Protein AF-A0A0A6PGA5-F1 (afdb_monomer)

InterPro domains:
  IPR005532 Sulfatase-modifying factor enzyme-like domain [PF03781] (145-376)
  IPR016187 C-type lectin fold [SSF56436] (145-402)
  IPR042095 Sulfatase-modifying factor enzyme superfamily [G3DSA:3.90.1580.10] (141-403)
  IPR051043 Sulfatase Modifying Factor and Kinase [PTHR23150] (145-402)

Sequence (657 aa):
MVALGILLFGSCLKKILFLKEIGFLDGYDTLKLMKIKYLSLIIYIGLLVFYANTAAAFCKTEKCTYNPQPSNDDFSLPMPGGLQMVFKKVIVPGPEFWGNADRIVKVGDAQGVLANDPMSAMFEGAQTLPISGSFYDWNKRQWYYYLGKYEVSVAQFIMVMGNGSQAKGLEKFYELSGDSKFNGKLKKAFSKNDKRRQRQLLAMPLTAVTWFDYQDFIRQYNHWCYSTPNCMAKIPKLPKRLNANASGAKKYEELPGFFRLPTELEWEYAARGGLAALKKKDSDGRPVFEHSLPFERNQFKKFAWAKPKSKGKAPTVIGRFDPTRGGFFDLFGNVQELMAQMFRTELIQGKVGALSVRGGSFRQNDNKFRVSMRTELDIYKKSVRTGEMIETRSHTTGIRLAIGSLVIRTKQFKEDIEKQYAAYKEGTYKQTPVGRSNDDALMNAGTTLQSAMNNLKKDNRRLKNKSQQMQNLLAARKLNIQAAKTVINELEETINRLDHQMKSALQQAHKKIEEGTFDVCEKLVSNAALISKTAGWNYARASLKKDLIKKIERMDIPGKARNLHMARQNYQELMDGFQRHFSNYVETVEKLGRYSYRFIKPAIKKKRKSHANDIAMLEFLKLLEKHVTSAMNGVVDANGWKNDVQRLSLEKGIFIN

pLDDT: mean 82.58, std 17.32, range [33.59, 98.88]

Organism: NCBI:txid1003181

Mean predicted aligned error: 18.51 Å

Foldseek 3Di:
DVVVVVVVVVVVVVVVVVCVVVVVCVPDDVVVVVVVVVVVVCVVVVVVVVVVVVVVDQFDDLCLLAPSDDDPQWQWFAAAQGHIFTWFKFWADALFQDQDPLQFDWFFLLVCPCVVPVVQCLQRPIDTDGDFAQAADPVVSTGIWIWTQKFNFQLRQLRLCQRNDNVSSLVVCVVFAPCPVLNVQCVVCVVVVVVRSNRFSSQAHDFRGAPVSVVVSQVSRQVSLVVDPRSQVRADFHDPASDPPDPDDPDDDRDGWGKDFAALVRLLCVQLVHPVQQPDADPVRHRSSSDQGNDDLVCLVQQEQAPPNLVLDAAGGMPPHAARNSSHGHLAARAWAWGPAFRASYSVDHDGHGTKTFRWYRYDHSVPGGSSDIDHDDQWDQDPVPRDIDGDGGRRYTHMIMIHDDCDDDPNRVVNNVVSVVVSLVPSLCVDPVVVVVVVVVVVVVVVVVVVVVVVVVVVVVVVVVVVVVVVVCVVVVVVVVVVVVVVVVVVVVVVVVVVVVVVVVVVVVVVVLVVLLVVLLVLLVLLLVLLLLLLVLLLVLVVLVVVLVVLVPDDDPCSVVVNVVSVVSSVVSNVSNVVSLVVNLVSLLVLLPDDVVSNVVSLVVQCVVCVPQQLSVVSSVLSVVSSVCSVVVHRDSVVSSVVSNVSSNDPPNDDD

Nearest PDB structures (foldseek):
  3ja6-assembly1_I  TM=2.610E-01  e=2.019E+00  Escherichia coli
  3ja6-assembly1_H  TM=3.486E-01  e=9.817E+00  Escherichia coli
  3zx6-assembly1_B  TM=2.088E-01  e=4.006E+00  Archaeoglobus fulgidus DSM 4304
  3zx6-assembly1_A  TM=1.950E-01  e=9.817E+00  Archaeoglobus fulgidus DSM 4304

Radius of gyration: 46.08 Å; Cα contacts (8 Å, |Δi|>4): 922; chains: 1; bounding box: 125×84×136 Å

Secondary structure (DSSP, 8-state):
-HHHHHHHHHHHHHHHHHHHHTTTTTTS-HHHHHHHHHHHHHHHHHHHHHHHHHHT-S--SGGGGT-SS--TT-EEEE-GGG-EEEEEEEEES-S-SS--GGGEEEESSTT-TTTT-HHHHHHH--EEEE---SEEETTTTEEEEEEESSPPBHHHHHHHHTTT-HHHHHHHHHHH---HHHHHHHHHHHHTT-HHHHHHHHTSBP-SS-HHHHHHHHHHHHHHHHH-HHHHHHS-B--S-S-TT-S---S----B-EEEPPPHHHHHHHHTTHHHHHH-B-TTS-BGGGSSSSS-GGGHHHH-B-BTTTTTT----TT-SPPPTTS--S-SBSSEEEEEEEEESSSSSS-EEEEEEES--TTSBGGG--TT-EEEE-SEEE-TTT--EEE---TTEE---EEE--S--SHHHHHHHHHHHHHHHHTHHHHSHHHHHHHHHHHHHHHHHHHHHHHHHHHHHHHHHHHHHHHHHHTTTHHHHHHHHHHHHHHHHHHHHHHHHHHHHHHHHHHHHHHHHHHHHHHHHHHHHHHHHHHHHHHHHHHHHHHHHHHHHH---TTHHHHHHHHHHHHHHHHHHHHHHHHHHHHHHHHHHTS-HHHHHHHHHHHHHHTTT-HHHHHHHHHHHHHHHHHHTT---HHHHHHHHHHHHTSTTSS--

Structure (mmCIF, N/CA/C/O backbone):
data_AF-A0A0A6PGA5-F1
#
_entry.id   AF-A0A0A6PGA5-F1
#
loop_
_atom_site.group_PDB
_atom_site.id
_atom_site.type_symbol
_atom_site.label_atom_id
_atom_site.label_alt_id
_atom_site.label_comp_id
_atom_site.label_asym_id
_atom_site.label_entity_id
_atom_site.label_seq_id
_atom_site.pdbx_PDB_ins_code
_atom_site.Cartn_x
_atom_site.Cartn_y
_atom_site.Cartn_z
_atom_site.occupancy
_atom_site.B_iso_or_equiv
_atom_site.auth_seq_id
_atom_site.auth_comp_id
_atom_site.auth_asym_id
_atom_site.auth_atom_id
_atom_site.pdbx_PDB_model_num
ATOM 1 N N . MET A 1 1 ? -29.915 -21.438 -29.496 1.00 36.69 1 MET A N 1
ATOM 2 C CA . MET A 1 1 ? -31.065 -22.370 -29.431 1.00 36.69 1 MET A CA 1
ATOM 3 C C . MET A 1 1 ? -32.359 -21.702 -28.965 1.00 36.69 1 MET A C 1
ATOM 5 O O . MET A 1 1 ? -33.334 -21.834 -29.679 1.00 36.69 1 MET A O 1
ATOM 9 N N . VAL A 1 2 ? -32.398 -20.922 -27.872 1.00 33.59 2 VAL A N 1
ATOM 10 C CA . VAL A 1 2 ? -33.638 -20.232 -27.417 1.00 33.59 2 VAL A CA 1
ATOM 11 C C . VAL A 1 2 ? -34.167 -19.194 -28.423 1.00 33.59 2 VAL A C 1
ATOM 13 O O . VAL A 1 2 ? -35.354 -19.191 -28.721 1.00 33.59 2 VAL A O 1
ATOM 16 N N . ALA A 1 3 ? -33.298 -18.372 -29.024 1.00 33.59 3 ALA A N 1
ATOM 17 C CA . ALA A 1 3 ? -33.708 -17.428 -30.076 1.00 33.59 3 ALA A CA 1
ATOM 18 C C . ALA A 1 3 ? -34.207 -18.138 -31.351 1.00 33.59 3 ALA A C 1
ATOM 20 O O . ALA A 1 3 ? -35.168 -17.695 -31.971 1.00 33.59 3 ALA A O 1
ATOM 21 N N . LEU A 1 4 ? -33.600 -19.283 -31.686 1.00 35.50 4 LEU A N 1
ATOM 22 C CA . LEU A 1 4 ? -34.041 -20.146 -32.785 1.00 35.50 4 LEU A CA 1
ATOM 23 C C . LEU A 1 4 ? -35.416 -20.760 -32.472 1.00 35.50 4 LEU A C 1
ATOM 25 O O . LEU A 1 4 ? -36.279 -20.800 -33.336 1.00 35.50 4 LEU A O 1
ATOM 29 N N . GLY A 1 5 ? -35.642 -21.161 -31.216 1.00 36.22 5 GLY A N 1
ATOM 30 C CA . GLY A 1 5 ? -36.920 -21.676 -30.730 1.00 36.22 5 GLY A CA 1
ATOM 31 C C . GLY A 1 5 ? -38.037 -20.636 -30.775 1.00 36.22 5 GLY A C 1
ATOM 32 O O . GLY A 1 5 ? -39.123 -20.956 -31.231 1.00 36.22 5 GLY A O 1
ATOM 33 N N . ILE A 1 6 ? -37.772 -19.382 -30.390 1.00 43.56 6 ILE A N 1
ATOM 34 C CA . ILE A 1 6 ? -38.763 -18.290 -30.443 1.00 43.56 6 ILE A CA 1
ATOM 35 C C . ILE A 1 6 ? -39.100 -17.913 -31.895 1.00 43.56 6 ILE A C 1
ATOM 37 O O . ILE A 1 6 ? -40.269 -17.701 -32.215 1.00 43.56 6 ILE A O 1
ATOM 41 N N . LEU A 1 7 ? -38.105 -17.885 -32.790 1.00 43.19 7 LEU A N 1
ATOM 42 C CA . LEU A 1 7 ? -38.313 -17.622 -34.221 1.00 43.19 7 LEU A CA 1
ATOM 43 C C . LEU A 1 7 ? -39.093 -18.750 -34.913 1.00 43.19 7 LEU A C 1
ATOM 45 O O . LEU A 1 7 ? -40.012 -18.474 -35.683 1.00 43.19 7 LEU A O 1
ATOM 49 N N . LEU A 1 8 ? -38.780 -20.010 -34.596 1.00 43.50 8 LEU A N 1
ATOM 50 C CA . LEU A 1 8 ? -39.519 -21.172 -35.097 1.00 43.50 8 LEU A CA 1
ATOM 51 C C . LEU A 1 8 ? -40.944 -21.228 -34.523 1.00 43.50 8 LEU A C 1
ATOM 53 O O . LEU A 1 8 ? -41.875 -21.569 -35.245 1.00 43.50 8 LEU A O 1
ATOM 57 N N . PHE A 1 9 ? -41.148 -20.830 -33.263 1.00 47.19 9 PHE A N 1
ATOM 58 C CA . PHE A 1 9 ? -42.476 -20.771 -32.643 1.00 47.19 9 PHE A CA 1
ATOM 59 C C . PHE A 1 9 ? -43.344 -19.669 -33.263 1.00 47.19 9 PHE A C 1
ATOM 61 O O . PHE A 1 9 ? -44.509 -19.903 -33.576 1.00 47.19 9 PHE A O 1
ATOM 68 N N . GLY A 1 10 ? -42.766 -18.488 -33.514 1.00 48.66 10 GLY A N 1
ATOM 69 C CA . GLY A 1 10 ? -43.450 -17.380 -34.181 1.00 48.66 10 GLY A CA 1
ATOM 70 C C . GLY A 1 10 ? -43.823 -17.689 -35.634 1.00 48.66 10 GLY A C 1
ATOM 71 O O . GLY A 1 10 ? -44.912 -17.317 -36.073 1.00 48.66 10 GLY A O 1
ATOM 72 N N . SER A 1 11 ? -42.965 -18.406 -36.372 1.00 52.81 11 SER A N 1
ATOM 73 C CA . SER A 1 11 ? -43.273 -18.810 -37.752 1.00 52.81 11 SER A CA 1
ATOM 74 C C . SER A 1 11 ? -44.329 -19.919 -37.807 1.00 52.81 11 SER A C 1
ATOM 76 O O . SER A 1 11 ? -45.215 -19.875 -38.661 1.00 52.81 11 SER A O 1
ATOM 78 N N . CYS A 1 12 ? -44.301 -20.857 -36.855 1.00 47.16 12 CYS A N 1
ATOM 79 C CA . CYS A 1 12 ? -45.278 -21.938 -36.763 1.00 47.16 12 CYS A CA 1
ATOM 80 C C . CYS A 1 12 ? -46.667 -21.409 -36.363 1.00 47.16 12 CYS A C 1
ATOM 82 O O . CYS A 1 12 ? -47.664 -21.767 -36.984 1.00 47.16 12 CYS A O 1
ATOM 84 N N . LEU A 1 13 ? -46.740 -20.469 -35.410 1.00 50.56 13 LEU A N 1
ATOM 85 C CA . LEU A 1 13 ? -48.005 -19.857 -34.988 1.00 50.56 13 LEU A CA 1
ATOM 86 C C . LEU A 1 13 ? -48.645 -19.018 -36.107 1.00 50.56 13 LEU A C 1
ATOM 88 O O . LEU A 1 13 ? -49.855 -19.093 -36.307 1.00 50.56 13 LEU A O 1
ATOM 92 N N . LYS A 1 14 ? -47.835 -18.273 -36.877 1.00 57.19 14 LYS A N 1
ATOM 93 C CA . LYS A 1 14 ? -48.309 -17.530 -38.057 1.00 57.19 14 LYS A CA 1
ATOM 94 C C . LYS A 1 14 ? -48.822 -18.457 -39.159 1.00 57.19 14 LYS A C 1
ATOM 96 O O . LYS A 1 14 ? -49.858 -18.165 -39.742 1.00 57.19 14 LYS A O 1
ATOM 101 N N . LYS A 1 15 ? -48.152 -19.590 -39.409 1.00 55.78 15 LYS A N 1
ATOM 102 C CA . LYS A 1 15 ? -48.621 -20.600 -40.375 1.00 55.78 15 LYS A CA 1
ATOM 103 C C . LYS A 1 15 ? -49.938 -21.251 -39.950 1.00 55.78 15 LYS A C 1
ATOM 105 O O . LYS A 1 15 ? -50.798 -21.456 -40.792 1.00 55.78 15 LYS A O 1
ATOM 110 N N . ILE A 1 16 ? -50.115 -21.543 -38.662 1.00 54.56 16 ILE A N 1
ATOM 111 C CA . ILE A 1 16 ? -51.346 -22.161 -38.142 1.00 54.56 16 ILE A CA 1
ATOM 112 C C . ILE A 1 16 ? -52.525 -21.175 -38.169 1.00 54.56 16 ILE A C 1
ATOM 114 O O . ILE A 1 16 ? -53.640 -21.577 -38.486 1.00 54.56 16 ILE A O 1
ATOM 118 N N . LEU A 1 17 ? -52.289 -19.890 -37.879 1.00 55.28 17 LEU A N 1
ATOM 119 C CA . LEU A 1 17 ? -53.306 -18.837 -38.006 1.00 55.28 17 LEU A CA 1
ATOM 120 C C . LEU A 1 17 ? -53.699 -18.599 -39.472 1.00 55.28 17 LEU A C 1
ATOM 122 O O . LEU A 1 17 ? -54.887 -18.548 -39.769 1.00 55.28 17 LEU A O 1
ATOM 126 N N . PHE A 1 18 ? -52.723 -18.572 -40.385 1.00 56.91 18 PHE A N 1
ATOM 127 C CA . PHE A 1 18 ? -52.966 -18.444 -41.825 1.00 56.91 18 PHE A CA 1
ATOM 128 C C . PHE A 1 18 ? -53.763 -19.630 -42.391 1.00 56.91 18 PHE A C 1
ATOM 130 O O . PHE A 1 18 ? -54.717 -19.430 -43.130 1.00 56.91 18 PHE A O 1
ATOM 137 N N . LEU A 1 19 ? -53.440 -20.865 -41.982 1.00 52.62 19 LEU A N 1
ATOM 138 C CA . LEU A 1 19 ? -54.175 -22.078 -42.375 1.00 52.62 19 LEU A CA 1
ATOM 139 C C . LEU A 1 19 ? -55.620 -22.118 -41.840 1.00 52.62 19 LEU A C 1
ATOM 141 O O . LEU A 1 19 ? -56.461 -22.809 -42.412 1.00 52.62 19 LEU A O 1
ATOM 145 N N . LYS A 1 20 ? -55.911 -21.379 -40.760 1.00 54.50 20 LYS A N 1
ATOM 146 C CA . LYS A 1 20 ? -57.263 -21.228 -40.211 1.00 54.50 20 LYS A CA 1
ATOM 147 C C . LYS A 1 20 ? -58.080 -20.173 -40.967 1.00 54.50 20 LYS A C 1
ATOM 149 O O . LYS A 1 20 ? -59.272 -20.374 -41.152 1.00 54.50 20 LYS A O 1
ATOM 154 N N . GLU A 1 21 ? -57.453 -19.089 -41.427 1.00 58.44 21 GLU A N 1
ATOM 155 C CA . GLU A 1 21 ? -58.117 -18.046 -42.231 1.00 58.44 21 GLU A CA 1
ATOM 156 C C . GLU A 1 21 ? -58.512 -18.525 -43.635 1.00 58.44 21 GLU A C 1
ATOM 158 O O . GLU A 1 21 ? -59.496 -18.042 -44.184 1.00 58.44 21 GLU A O 1
ATOM 163 N N . ILE A 1 22 ? -57.803 -19.511 -44.194 1.00 59.91 22 ILE A N 1
ATOM 164 C CA . ILE A 1 22 ? -58.118 -20.107 -45.507 1.00 59.91 22 ILE A CA 1
ATOM 165 C C . ILE A 1 22 ? -59.005 -21.367 -45.430 1.00 59.91 22 ILE A C 1
ATOM 167 O O . ILE A 1 22 ? -59.093 -22.108 -46.405 1.00 59.91 22 ILE A O 1
ATOM 171 N N . GLY A 1 23 ? -59.635 -21.648 -44.281 1.00 51.25 23 GLY A N 1
ATOM 172 C CA . GLY A 1 23 ? -60.625 -22.732 -44.135 1.00 51.25 23 GLY A CA 1
ATOM 173 C C . GLY A 1 23 ? -60.069 -24.165 -44.179 1.00 51.25 23 GLY A C 1
ATOM 174 O O . GLY A 1 23 ? -60.830 -25.126 -44.225 1.00 51.25 23 GLY A O 1
ATOM 175 N N . PHE A 1 24 ? -58.746 -24.357 -44.135 1.00 54.59 24 PHE A N 1
ATOM 176 C CA . PHE A 1 24 ? -58.125 -25.683 -44.294 1.00 54.59 24 PHE A CA 1
ATOM 177 C C . PHE A 1 24 ? -58.195 -26.564 -43.027 1.00 54.59 24 PHE A C 1
ATOM 179 O O . PHE A 1 24 ? -57.807 -27.731 -43.048 1.00 54.59 24 PHE A O 1
ATOM 186 N N . LEU A 1 25 ? -58.652 -26.017 -41.896 1.00 53.91 25 LEU A N 1
ATOM 187 C CA . LEU A 1 25 ? -58.643 -26.689 -40.588 1.00 53.91 25 LEU A CA 1
ATOM 188 C C . LEU A 1 25 ? -60.029 -27.121 -40.080 1.00 53.91 25 LEU A C 1
ATOM 190 O O . LEU A 1 25 ? -60.107 -27.651 -38.971 1.00 53.91 25 LEU A O 1
ATOM 194 N N . ASP A 1 26 ? -61.088 -26.996 -40.884 1.00 51.09 26 ASP A N 1
ATOM 195 C CA . ASP A 1 26 ? -62.478 -27.292 -40.479 1.00 51.09 26 ASP A CA 1
ATOM 196 C C . ASP A 1 26 ? -62.813 -28.795 -40.331 1.00 51.09 26 ASP A C 1
ATOM 198 O O . ASP A 1 26 ? -63.970 -29.175 -40.179 1.00 51.09 26 ASP A O 1
ATOM 202 N N . GLY A 1 27 ? -61.801 -29.668 -40.293 1.00 52.88 27 GLY A N 1
ATOM 203 C CA . GLY A 1 27 ? -61.955 -31.111 -40.061 1.00 52.88 27 GLY A CA 1
ATOM 204 C C . GLY A 1 27 ? -61.050 -31.706 -38.977 1.00 52.88 27 GLY A C 1
ATOM 205 O O . GLY A 1 27 ? -61.034 -32.924 -38.807 1.00 52.88 27 GLY A O 1
ATOM 206 N N . TYR A 1 28 ? -60.269 -30.900 -38.247 1.00 51.25 28 TYR A N 1
ATOM 207 C CA . TYR A 1 28 ? -59.337 -31.428 -37.242 1.00 51.25 28 TYR A CA 1
ATOM 208 C C . TYR A 1 28 ? -59.915 -31.402 -35.822 1.00 51.25 28 TYR A C 1
ATOM 210 O O . TYR A 1 28 ? -60.150 -30.348 -35.236 1.00 51.25 28 TYR A O 1
ATOM 218 N N . ASP A 1 29 ? -60.059 -32.607 -35.269 1.00 53.09 29 ASP A N 1
ATOM 219 C CA . ASP A 1 29 ? -60.490 -32.943 -33.911 1.00 53.09 29 ASP A CA 1
ATOM 220 C C . ASP A 1 29 ? -59.916 -31.981 -32.848 1.00 53.09 29 ASP A C 1
ATOM 222 O O . ASP A 1 29 ? -58.713 -31.966 -32.541 1.00 53.09 29 ASP A O 1
ATOM 226 N N . THR A 1 30 ? -60.796 -31.145 -32.292 1.00 52.72 30 THR A N 1
ATOM 227 C CA . THR A 1 30 ? -60.493 -30.063 -31.338 1.00 52.72 30 THR A CA 1
ATOM 228 C C . THR A 1 30 ? -59.741 -30.564 -30.098 1.00 52.72 30 THR A C 1
ATOM 230 O O . THR A 1 30 ? -58.969 -29.815 -29.483 1.00 52.72 30 THR A O 1
ATOM 233 N N . LEU A 1 31 ? -59.852 -31.861 -29.791 1.00 49.41 31 LEU A N 1
ATOM 234 C CA . LEU A 1 31 ? -59.158 -32.537 -28.699 1.00 49.41 31 LEU A CA 1
ATOM 235 C C . LEU A 1 31 ? -57.625 -32.605 -28.891 1.00 49.41 31 LEU A C 1
ATOM 237 O O . LEU A 1 31 ? -56.868 -32.486 -27.920 1.00 49.41 31 LEU A O 1
ATOM 241 N N . LYS A 1 32 ? -57.129 -32.751 -30.132 1.00 54.19 32 LYS A N 1
ATOM 242 C CA . LYS A 1 32 ? -55.677 -32.802 -30.426 1.00 54.19 32 LYS A CA 1
ATOM 243 C C . LYS A 1 32 ? -55.015 -31.428 -30.305 1.00 54.19 32 LYS A C 1
ATOM 245 O O . LYS A 1 32 ? -53.904 -31.325 -29.780 1.00 54.19 32 LYS A O 1
ATOM 250 N N . LEU A 1 33 ? -55.711 -30.365 -30.709 1.00 50.59 33 LEU A N 1
ATOM 251 C CA . LEU A 1 33 ? -55.235 -28.984 -30.574 1.00 50.59 33 LEU A CA 1
ATOM 252 C C . LEU A 1 33 ? -55.182 -28.523 -29.106 1.00 50.59 33 LEU A C 1
ATOM 254 O O . LEU A 1 33 ? -54.238 -27.827 -28.721 1.00 50.59 33 LEU A O 1
ATOM 258 N N . MET A 1 34 ? -56.128 -28.955 -28.260 1.00 50.62 34 MET A N 1
ATOM 259 C CA . MET A 1 34 ? -56.076 -28.690 -26.814 1.00 50.62 34 MET A CA 1
ATOM 260 C C . MET A 1 34 ? -54.913 -29.410 -26.123 1.00 50.62 34 MET A C 1
ATOM 262 O O . MET A 1 34 ? -54.238 -28.789 -25.301 1.00 50.62 34 MET A O 1
ATOM 266 N N . LYS A 1 35 ? -54.607 -30.667 -26.485 1.00 52.59 35 LYS A N 1
ATOM 267 C CA . LYS A 1 35 ? -53.456 -31.402 -25.920 1.00 52.59 35 LYS A CA 1
ATOM 268 C C . LYS A 1 35 ? -52.115 -30.726 -26.226 1.00 52.59 35 LYS A C 1
ATOM 270 O O . LYS A 1 35 ? -51.267 -30.641 -25.342 1.00 52.59 35 LYS A O 1
ATOM 275 N N . ILE A 1 36 ? -51.937 -30.180 -27.431 1.00 56.72 36 ILE A N 1
ATOM 276 C CA . ILE A 1 36 ? -50.708 -29.465 -27.822 1.00 56.72 36 ILE A CA 1
ATOM 277 C C . ILE A 1 36 ? -50.567 -28.136 -27.059 1.00 56.72 36 ILE A C 1
ATOM 279 O O . ILE A 1 36 ? -49.469 -27.804 -26.602 1.00 56.72 36 ILE A O 1
ATOM 283 N N . LYS A 1 37 ? -51.667 -27.397 -26.848 1.00 51.84 37 LYS A N 1
ATOM 284 C CA . LYS A 1 37 ? -51.681 -26.185 -26.006 1.00 51.84 37 LYS A CA 1
ATOM 285 C C . LYS A 1 37 ? -51.404 -26.486 -24.529 1.00 51.84 37 LYS A C 1
ATOM 287 O O . LYS A 1 37 ? -50.648 -25.757 -23.896 1.00 51.84 37 LYS A O 1
ATOM 292 N N . TYR A 1 38 ? -51.956 -27.573 -23.988 1.00 55.44 38 TYR A N 1
ATOM 293 C CA . TYR A 1 38 ? -51.705 -27.981 -22.601 1.00 55.44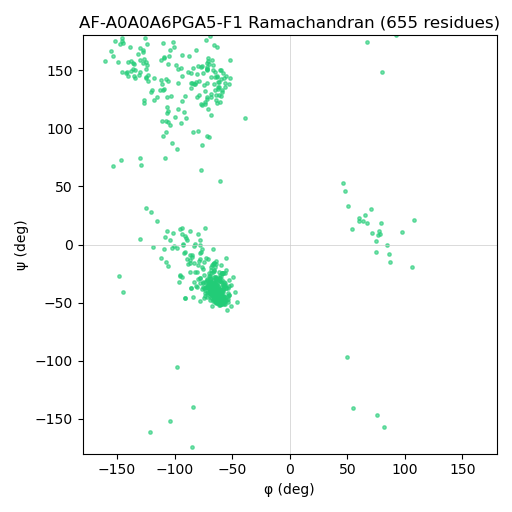 38 TYR A CA 1
ATOM 294 C C . TYR A 1 38 ? -50.256 -28.427 -22.386 1.00 55.44 38 TYR A C 1
ATOM 296 O O . TYR A 1 38 ? -49.625 -28.018 -21.415 1.00 55.44 38 TYR A O 1
ATOM 304 N N . LEU A 1 39 ? -49.694 -29.204 -23.316 1.00 53.78 39 LEU A N 1
ATOM 305 C CA . LEU A 1 39 ? -48.310 -29.668 -23.227 1.00 53.78 39 LEU A CA 1
ATOM 306 C C . LEU A 1 39 ? -47.315 -28.502 -23.336 1.00 53.78 39 LEU A C 1
ATOM 308 O O . LEU A 1 39 ? -46.347 -28.439 -22.583 1.00 53.78 39 LEU A O 1
ATOM 312 N N . SER A 1 40 ? -47.579 -27.533 -24.216 1.00 56.56 40 SER A N 1
ATOM 313 C CA . SER A 1 40 ? -46.746 -26.329 -24.345 1.00 56.56 40 SER A CA 1
ATOM 314 C C . SER A 1 40 ? -46.868 -25.387 -23.143 1.00 56.56 40 SER A C 1
ATOM 316 O O . SER A 1 40 ? -45.858 -24.829 -22.718 1.00 56.56 40 SER A O 1
ATOM 318 N N . LEU A 1 41 ? -48.050 -25.273 -22.528 1.00 56.53 41 LEU A N 1
ATOM 319 C CA . LEU A 1 41 ? -48.242 -24.532 -21.279 1.00 56.53 41 LEU A CA 1
ATOM 320 C C . LEU A 1 41 ? -47.515 -25.199 -20.101 1.00 56.53 41 LEU A C 1
ATOM 322 O O . LEU A 1 41 ? -46.869 -24.506 -19.322 1.00 56.53 41 LEU A O 1
ATOM 326 N N . ILE A 1 42 ? -47.542 -26.532 -20.001 1.00 68.12 42 ILE A N 1
ATOM 327 C CA . ILE A 1 42 ? -46.799 -27.291 -18.981 1.00 68.12 42 ILE A CA 1
ATOM 328 C C . ILE A 1 42 ? -45.287 -27.144 -19.180 1.00 68.12 42 ILE A C 1
ATOM 330 O O . ILE A 1 42 ? -44.566 -26.958 -18.205 1.00 68.12 42 ILE A O 1
ATOM 334 N N . ILE A 1 43 ? -44.793 -27.155 -20.422 1.00 69.00 43 ILE A N 1
ATOM 335 C CA . ILE A 1 43 ? -43.373 -26.906 -20.723 1.00 69.00 43 ILE A CA 1
ATOM 336 C C . ILE A 1 43 ? -42.992 -25.458 -20.388 1.00 69.00 43 ILE A C 1
ATOM 338 O O . ILE A 1 43 ? -41.918 -25.224 -19.841 1.00 69.00 43 ILE A O 1
ATOM 342 N N . TYR A 1 44 ? -43.866 -24.485 -20.657 1.00 64.38 44 TYR A N 1
ATOM 343 C CA . TYR A 1 44 ? -43.628 -23.073 -20.348 1.00 64.38 44 TYR A CA 1
ATOM 344 C C . TYR A 1 44 ? -43.654 -22.792 -18.838 1.00 64.38 44 TYR A C 1
ATOM 346 O O . TYR A 1 44 ? -42.777 -22.099 -18.327 1.00 64.38 44 TYR A O 1
ATOM 354 N N . ILE A 1 45 ? -44.599 -23.387 -18.103 1.00 66.56 45 ILE A N 1
ATOM 355 C CA . ILE A 1 45 ? -44.655 -23.350 -16.635 1.00 66.56 45 ILE A CA 1
ATOM 356 C C . ILE A 1 45 ? -43.458 -24.107 -16.051 1.00 66.56 45 ILE A C 1
ATOM 358 O O . ILE A 1 45 ? -42.808 -23.600 -15.145 1.00 66.56 45 ILE A O 1
ATOM 362 N N . GLY A 1 46 ? -43.098 -25.263 -16.608 1.00 62.72 46 GLY A N 1
ATOM 363 C CA . GLY A 1 46 ? -41.908 -26.025 -16.233 1.00 62.72 46 GLY A CA 1
ATOM 364 C C . GLY A 1 46 ? -40.625 -25.217 -16.422 1.00 62.72 46 GLY A C 1
ATOM 365 O O . GLY A 1 46 ? -39.808 -25.159 -15.509 1.00 62.72 46 GLY A O 1
ATOM 366 N N . LEU A 1 47 ? -40.483 -24.508 -17.546 1.00 57.31 47 LEU A N 1
ATOM 367 C CA . LEU A 1 47 ? -39.379 -23.583 -17.819 1.00 57.31 47 LEU A CA 1
ATOM 368 C C . LEU A 1 47 ? -39.393 -22.373 -16.877 1.00 57.31 47 LEU A C 1
ATOM 370 O O . LEU A 1 47 ? -38.333 -21.986 -16.394 1.00 57.31 47 LEU A O 1
ATOM 374 N N . LEU A 1 48 ? -40.559 -21.807 -16.556 1.00 48.78 48 LEU A N 1
ATOM 375 C CA . LEU A 1 48 ? -40.702 -20.715 -15.585 1.00 48.78 48 LEU A CA 1
ATOM 376 C C . LEU A 1 48 ? -40.357 -21.155 -14.157 1.00 48.78 48 LEU A C 1
ATOM 378 O O . LEU A 1 48 ? -39.686 -20.412 -13.446 1.00 48.78 48 LEU A O 1
ATOM 382 N N . VAL A 1 49 ? -40.741 -22.364 -13.746 1.00 49.59 49 VAL A N 1
ATOM 383 C CA . VAL A 1 49 ? -40.385 -22.961 -12.447 1.00 49.59 49 VAL A CA 1
ATOM 384 C C . VAL A 1 49 ? -38.890 -23.305 -12.406 1.00 49.59 49 VAL A C 1
ATOM 386 O O . VAL A 1 49 ? -38.233 -23.078 -11.388 1.00 49.59 49 VAL A O 1
ATOM 389 N N . PHE A 1 50 ? -38.306 -23.752 -13.523 1.00 44.00 50 PHE A N 1
ATOM 390 C CA . PHE A 1 50 ? -36.859 -23.955 -13.656 1.00 44.00 50 PHE A CA 1
ATOM 391 C C . PHE A 1 50 ? -36.087 -22.623 -13.580 1.00 44.00 50 PHE A C 1
ATOM 393 O O . PHE A 1 50 ? -35.074 -22.533 -12.886 1.00 44.00 50 PHE A O 1
ATOM 400 N N . TYR A 1 51 ? -36.591 -21.554 -14.209 1.00 46.00 51 TYR A N 1
ATOM 401 C CA . TYR A 1 51 ? -36.025 -20.199 -14.123 1.00 46.00 51 TYR A CA 1
ATOM 402 C C . TYR A 1 51 ? -36.232 -19.543 -12.745 1.00 46.00 51 TYR A C 1
ATOM 404 O O . TYR A 1 51 ? -35.347 -18.842 -12.254 1.00 46.00 51 TYR A O 1
ATOM 412 N N . ALA A 1 52 ? -37.352 -19.799 -12.067 1.00 37.94 52 ALA A N 1
ATOM 413 C CA . ALA A 1 52 ? -37.591 -19.316 -10.706 1.00 37.94 52 ALA A CA 1
ATOM 414 C C . ALA A 1 52 ? -36.660 -20.005 -9.688 1.00 37.94 52 ALA A C 1
ATOM 416 O O . ALA A 1 52 ? -36.168 -19.362 -8.757 1.00 37.94 52 ALA A O 1
ATOM 417 N N . ASN A 1 53 ? -36.330 -21.284 -9.908 1.00 36.69 53 ASN A N 1
ATOM 418 C CA . ASN A 1 53 ? -35.397 -22.031 -9.062 1.00 36.69 53 ASN A CA 1
ATOM 419 C C . ASN A 1 53 ? -33.916 -21.672 -9.277 1.00 36.69 53 ASN A C 1
ATOM 421 O O . ASN A 1 53 ? -33.108 -21.870 -8.364 1.00 36.69 53 ASN A O 1
ATOM 425 N N . THR A 1 54 ? -33.530 -21.092 -10.420 1.00 38.66 54 THR A N 1
ATOM 426 C CA . THR A 1 54 ? -32.149 -20.609 -10.625 1.00 38.66 54 THR A CA 1
ATOM 427 C C . THR A 1 54 ? -31.899 -19.249 -9.968 1.00 38.66 54 THR A C 1
ATOM 429 O O . THR A 1 54 ? -30.800 -19.004 -9.468 1.00 38.66 54 THR A O 1
ATOM 432 N N . ALA A 1 55 ? -32.921 -18.396 -9.839 1.00 37.25 55 ALA A N 1
ATOM 433 C CA . ALA A 1 55 ? -32.797 -17.088 -9.185 1.00 37.25 55 ALA A CA 1
ATOM 434 C C . ALA A 1 55 ? -32.558 -17.171 -7.659 1.00 37.25 55 ALA A C 1
ATOM 436 O O . ALA A 1 55 ? -31.964 -16.264 -7.070 1.00 37.25 55 ALA A O 1
ATOM 437 N N . ALA A 1 56 ? -32.971 -18.265 -7.006 1.00 40.31 56 ALA A N 1
ATOM 438 C CA . ALA A 1 56 ? -32.863 -18.447 -5.554 1.00 40.31 56 ALA A CA 1
ATOM 439 C C . ALA A 1 56 ? -31.577 -19.169 -5.083 1.00 40.31 56 ALA A C 1
ATOM 441 O O . ALA A 1 56 ? -31.373 -19.340 -3.875 1.00 40.31 56 ALA A O 1
ATOM 442 N N . ALA A 1 57 ? -30.684 -19.581 -5.988 1.00 48.38 57 ALA A N 1
ATOM 443 C CA . ALA A 1 57 ? -29.671 -20.605 -5.708 1.00 48.38 57 ALA A CA 1
ATOM 444 C C . ALA A 1 57 ? -28.198 -20.144 -5.751 1.00 48.38 57 ALA A C 1
ATOM 446 O O . ALA A 1 57 ? -27.312 -20.985 -5.860 1.00 48.38 57 ALA A O 1
ATOM 447 N N . PHE A 1 58 ? -27.898 -18.849 -5.622 1.00 54.97 58 PHE A N 1
ATOM 448 C CA . PHE A 1 58 ? -26.549 -18.321 -5.898 1.00 54.97 58 PHE A CA 1
ATOM 449 C C . PHE A 1 58 ? -25.409 -18.776 -4.935 1.00 54.97 58 PHE A C 1
ATOM 451 O O . PHE A 1 58 ? -24.252 -18.456 -5.155 1.00 54.97 58 PHE A O 1
ATOM 458 N N . CYS A 1 59 ? -25.664 -19.541 -3.863 1.00 64.50 59 CYS A N 1
ATOM 459 C CA . CYS A 1 59 ? -24.604 -19.891 -2.893 1.00 64.50 59 CYS A CA 1
ATOM 460 C C . CYS A 1 59 ? -24.878 -21.221 -2.162 1.00 64.50 59 CYS A C 1
ATOM 462 O O . CYS A 1 59 ? -25.204 -21.242 -0.973 1.00 64.50 59 CYS A O 1
ATOM 464 N N . LYS A 1 60 ? -24.831 -22.348 -2.888 1.00 74.00 60 LYS A N 1
ATOM 465 C CA . LYS A 1 60 ? -25.116 -23.687 -2.326 1.00 74.00 60 LYS A CA 1
ATOM 466 C C . LYS A 1 60 ? -23.895 -24.346 -1.673 1.00 74.00 60 LYS A C 1
ATOM 468 O O . LYS A 1 60 ? -24.036 -24.976 -0.628 1.00 74.00 60 LYS A O 1
ATOM 473 N N . THR A 1 61 ? -22.712 -24.168 -2.252 1.00 85.06 61 THR A N 1
ATOM 474 C CA . THR A 1 61 ? -21.453 -24.811 -1.836 1.00 85.06 61 THR A CA 1
ATOM 475 C C . THR A 1 61 ? -20.497 -23.812 -1.202 1.00 85.06 61 THR A C 1
ATOM 477 O O . THR A 1 61 ? -20.589 -22.627 -1.484 1.00 85.06 61 THR A O 1
ATOM 480 N N . GLU A 1 62 ? -19.511 -24.274 -0.436 1.00 87.56 62 GLU A N 1
ATOM 481 C CA . GLU A 1 62 ? -18.467 -23.404 0.129 1.00 87.56 62 GLU A CA 1
ATOM 482 C C . GLU A 1 62 ? -17.701 -22.603 -0.938 1.00 87.56 62 GLU A C 1
ATOM 484 O O . GLU A 1 62 ? -17.421 -21.431 -0.725 1.00 87.56 62 GLU A O 1
ATOM 489 N N . LYS A 1 63 ? -17.508 -23.165 -2.143 1.00 91.56 63 LYS A N 1
ATOM 490 C CA . LYS A 1 63 ? -16.918 -22.464 -3.300 1.00 91.56 63 LYS A CA 1
ATOM 491 C C . LYS A 1 63 ? -17.539 -21.099 -3.603 1.00 91.56 63 LYS A C 1
ATOM 493 O O . LYS A 1 63 ? -16.834 -20.235 -4.107 1.00 91.56 63 LYS A O 1
ATOM 498 N N . CYS A 1 64 ? -18.813 -20.860 -3.277 1.00 92.12 64 CYS A N 1
ATOM 499 C CA . CYS A 1 64 ? -19.425 -19.557 -3.543 1.00 92.12 64 CYS A CA 1
ATOM 500 C C . CYS A 1 64 ? -18.787 -18.406 -2.751 1.00 92.12 64 CYS A C 1
ATOM 502 O O . CYS A 1 64 ? -18.979 -17.254 -3.121 1.00 92.12 64 CYS A O 1
ATOM 504 N N . THR A 1 65 ? -18.024 -18.694 -1.692 1.00 95.75 65 THR A N 1
ATOM 505 C CA . THR A 1 65 ? -17.354 -17.670 -0.886 1.00 95.75 65 THR A CA 1
ATOM 506 C C . THR A 1 65 ? -15.999 -17.237 -1.449 1.00 95.75 65 THR A C 1
ATOM 508 O O . THR A 1 65 ? -15.445 -16.261 -0.952 1.00 95.75 65 THR A O 1
ATOM 511 N N . TYR A 1 66 ? -15.456 -17.916 -2.468 1.00 96.25 66 TYR A N 1
ATOM 512 C CA . TYR A 1 66 ? -14.126 -17.604 -3.017 1.00 96.25 66 TYR A CA 1
ATOM 513 C C . TYR A 1 66 ? -13.946 -17.864 -4.527 1.00 96.25 66 TYR A C 1
ATOM 515 O O . TYR A 1 66 ? -13.122 -17.212 -5.162 1.00 96.25 66 TYR A O 1
ATOM 523 N N . ASN A 1 67 ? -14.693 -18.802 -5.122 1.00 97.06 67 ASN A N 1
ATOM 524 C CA . ASN A 1 67 ? -14.737 -19.060 -6.567 1.00 97.06 67 ASN A CA 1
ATOM 525 C C . ASN A 1 67 ? -16.148 -19.510 -7.010 1.00 97.06 67 ASN A C 1
ATOM 527 O O . ASN A 1 67 ? -16.367 -20.696 -7.282 1.00 97.06 67 ASN A O 1
ATOM 531 N N . PRO A 1 68 ? -17.135 -18.595 -7.042 1.00 95.81 68 PRO A N 1
ATOM 532 C CA . PRO A 1 68 ? -18.520 -18.917 -7.394 1.00 95.81 68 PRO A CA 1
ATOM 533 C C . PRO A 1 68 ? -18.718 -19.345 -8.855 1.00 95.81 68 PRO A C 1
ATOM 535 O O . PRO A 1 68 ? -19.689 -20.042 -9.135 1.00 95.81 68 PRO A O 1
ATOM 538 N N . GLN A 1 69 ? -17.824 -18.957 -9.773 1.00 95.44 69 GLN A N 1
ATOM 539 C CA . GLN A 1 69 ? -17.923 -19.267 -11.207 1.00 95.44 69 GLN A CA 1
ATOM 540 C C . GLN A 1 69 ? -16.611 -19.882 -11.725 1.00 95.44 69 GLN A C 1
ATOM 542 O O . GLN A 1 69 ? -15.898 -19.214 -12.478 1.00 95.44 69 GLN A O 1
ATOM 547 N N . PRO A 1 70 ? -16.238 -21.111 -11.317 1.00 95.00 70 PRO A N 1
ATOM 548 C CA . PRO A 1 70 ? -14.975 -21.728 -11.722 1.00 95.00 70 PRO A CA 1
ATOM 549 C C . PRO A 1 70 ? -14.821 -21.823 -13.243 1.00 95.00 70 PRO A C 1
ATOM 551 O O . PRO A 1 70 ? -15.788 -22.102 -13.949 1.00 95.00 70 PRO A O 1
ATOM 554 N N . SER A 1 71 ? -13.603 -21.633 -13.747 1.00 94.94 71 SER A N 1
ATOM 555 C CA . SER A 1 71 ? -13.288 -21.837 -15.166 1.00 94.94 71 SER A CA 1
ATOM 556 C C . SER A 1 71 ? -11.917 -22.488 -15.369 1.00 94.94 71 SER A C 1
ATOM 558 O O . SER A 1 71 ? -11.051 -22.422 -14.501 1.00 94.94 71 SER A O 1
ATOM 560 N N . ASN A 1 72 ? -11.713 -23.142 -16.517 1.00 94.00 72 ASN A N 1
ATOM 561 C CA . ASN A 1 72 ? -10.529 -23.982 -16.769 1.00 94.00 72 ASN A CA 1
ATOM 562 C C . ASN A 1 72 ? -9.202 -23.205 -16.813 1.00 94.00 72 ASN A C 1
ATOM 564 O O . ASN A 1 72 ? -8.134 -23.777 -16.626 1.00 94.00 72 ASN A O 1
ATOM 568 N N . ASP A 1 73 ? -9.269 -21.908 -17.081 1.00 94.00 73 ASP A N 1
ATOM 569 C CA . ASP A 1 73 ? -8.146 -20.975 -17.139 1.00 94.00 73 ASP A CA 1
ATOM 570 C C . ASP A 1 73 ? -7.899 -20.249 -15.798 1.00 94.00 73 ASP A C 1
ATOM 572 O O . ASP A 1 73 ? -7.115 -19.300 -15.743 1.00 94.00 73 ASP A O 1
ATOM 576 N N . ASP A 1 74 ? -8.575 -20.659 -14.718 1.00 97.44 74 ASP A N 1
ATOM 577 C CA . ASP A 1 74 ? -8.366 -20.105 -13.380 1.00 97.44 74 ASP A CA 1
ATOM 578 C C . ASP A 1 74 ? -6.990 -20.475 -12.821 1.00 97.44 74 ASP A C 1
ATOM 580 O O . ASP A 1 74 ? -6.640 -21.647 -12.671 1.00 97.44 74 ASP A O 1
ATOM 584 N N . PHE A 1 75 ? -6.240 -19.464 -12.386 1.00 97.81 75 PHE A N 1
ATOM 585 C CA . PHE A 1 75 ? -5.035 -19.666 -11.594 1.00 97.81 75 PHE A CA 1
ATOM 586 C C . PHE A 1 75 ? -5.379 -19.555 -10.109 1.00 97.81 75 PHE A C 1
ATOM 588 O O . PHE A 1 75 ? -5.620 -18.463 -9.598 1.00 97.81 75 PHE A O 1
ATOM 595 N N . SER A 1 76 ? -5.444 -20.692 -9.415 1.00 97.56 76 SER A N 1
ATOM 596 C CA . SER A 1 76 ? -5.860 -20.753 -8.009 1.00 97.56 76 SER A CA 1
ATOM 597 C C . SER A 1 76 ? -4.681 -21.021 -7.075 1.00 97.56 76 SER A C 1
ATOM 599 O O . SER A 1 76 ? -3.976 -22.024 -7.220 1.00 97.56 76 SER A O 1
ATOM 601 N N . LEU A 1 77 ? -4.517 -20.162 -6.071 1.00 97.94 77 LEU A N 1
ATOM 602 C CA . LEU A 1 77 ? -3.560 -20.331 -4.981 1.00 97.94 77 LEU A CA 1
ATOM 603 C C . LEU A 1 77 ? -4.288 -20.732 -3.696 1.00 97.94 77 LEU A C 1
ATOM 605 O O . LEU A 1 77 ? -5.386 -20.235 -3.437 1.00 97.94 77 LEU A O 1
ATOM 609 N N . PRO A 1 78 ? -3.720 -21.647 -2.894 1.00 97.44 78 PRO A N 1
ATOM 610 C CA . PRO A 1 78 ? -4.334 -22.046 -1.638 1.00 97.44 78 PRO A CA 1
ATOM 611 C C . PRO A 1 78 ? -4.323 -20.884 -0.635 1.00 97.44 78 PRO A C 1
ATOM 613 O O . PRO A 1 78 ? -3.532 -19.945 -0.746 1.00 97.44 78 PRO A O 1
ATOM 616 N N . MET A 1 79 ? -5.212 -20.962 0.347 1.00 96.50 79 MET A N 1
ATOM 617 C CA . MET A 1 79 ? -5.319 -20.048 1.482 1.00 96.50 79 MET A CA 1
ATOM 618 C C . MET A 1 79 ? -5.416 -20.846 2.789 1.00 96.50 79 MET A C 1
ATOM 620 O O . MET A 1 79 ? -5.723 -22.046 2.752 1.00 96.50 79 MET A O 1
ATOM 624 N N . PRO A 1 80 ? -5.196 -20.203 3.951 1.00 96.44 80 PRO A N 1
ATOM 625 C CA . PRO A 1 80 ? -5.462 -20.830 5.239 1.00 96.44 80 PRO A CA 1
ATOM 626 C C . PRO A 1 80 ? -6.879 -21.413 5.315 1.00 96.44 80 PRO A C 1
ATOM 628 O O . PRO A 1 80 ? -7.832 -20.846 4.778 1.00 96.44 80 PRO A O 1
ATOM 631 N N . GLY A 1 81 ? -7.011 -22.558 5.988 1.00 92.75 81 GLY A N 1
ATOM 632 C CA . GLY A 1 81 ? -8.293 -23.238 6.199 1.00 92.75 81 GLY A CA 1
ATOM 633 C C . GLY A 1 81 ? -8.969 -23.780 4.936 1.00 92.75 81 GLY A C 1
ATOM 634 O O . GLY A 1 81 ? -10.184 -23.932 4.913 1.00 92.75 81 GLY A O 1
ATOM 635 N N . GLY A 1 82 ? -8.194 -24.073 3.887 1.00 92.06 82 GLY A N 1
ATOM 636 C CA . GLY A 1 82 ? -8.667 -24.815 2.713 1.00 92.06 82 GLY A CA 1
ATOM 637 C C . GLY A 1 82 ? -9.362 -23.974 1.638 1.00 92.06 82 GLY A C 1
ATOM 638 O O . GLY A 1 82 ? -9.733 -24.518 0.598 1.00 92.06 82 GLY A O 1
ATOM 639 N N . LEU A 1 83 ? -9.496 -22.659 1.842 1.00 95.50 83 LEU A N 1
ATOM 640 C CA . LEU A 1 83 ? -9.990 -21.745 0.809 1.00 95.50 83 LEU A CA 1
ATOM 641 C C . LEU A 1 83 ? -8.939 -21.514 -0.290 1.00 95.50 83 LEU A C 1
ATOM 643 O O . LEU A 1 83 ? -7.804 -21.995 -0.227 1.00 95.50 83 LEU A O 1
ATOM 647 N N . GLN A 1 84 ? -9.322 -20.755 -1.317 1.00 97.50 84 GLN A N 1
ATOM 648 C CA . GLN A 1 84 ? -8.440 -20.383 -2.420 1.00 97.50 84 GLN A CA 1
ATOM 649 C C . GLN A 1 84 ? -8.567 -18.897 -2.756 1.00 97.50 84 GLN A C 1
ATOM 651 O O . GLN A 1 84 ? -9.641 -18.310 -2.623 1.00 97.50 84 GLN A O 1
ATOM 656 N N . MET A 1 85 ? -7.479 -18.311 -3.250 1.00 98.38 85 MET A N 1
ATOM 657 C CA . MET A 1 85 ? -7.486 -17.036 -3.957 1.00 98.38 85 MET A CA 1
ATOM 658 C C . MET A 1 85 ? -7.355 -17.327 -5.450 1.00 98.38 85 MET A C 1
ATOM 660 O O . MET A 1 85 ? -6.455 -18.060 -5.863 1.00 98.38 85 MET A O 1
ATOM 664 N N . VAL A 1 86 ? -8.263 -16.784 -6.259 1.00 98.56 86 VAL A N 1
ATOM 665 C CA . VAL A 1 86 ? -8.352 -17.101 -7.691 1.00 98.56 86 VAL A CA 1
ATOM 666 C C . VAL A 1 86 ? -7.981 -15.888 -8.521 1.00 98.56 86 VAL A C 1
ATOM 668 O O . VAL A 1 86 ? -8.483 -14.791 -8.287 1.00 98.56 86 VAL A O 1
ATOM 671 N N . PHE A 1 87 ? -7.125 -16.099 -9.513 1.00 98.75 87 PHE A N 1
ATOM 672 C CA . PHE A 1 87 ? -6.585 -15.075 -10.392 1.00 98.75 87 PHE A CA 1
ATOM 673 C C . PHE A 1 87 ? -6.799 -15.436 -11.863 1.00 98.75 87 PHE A C 1
ATOM 675 O O . PHE A 1 87 ? -6.949 -16.605 -12.227 1.00 98.75 87 PHE A O 1
ATOM 682 N N . LYS A 1 88 ? -6.733 -14.417 -12.718 1.00 98.25 88 LYS A N 1
ATOM 683 C CA . LYS A 1 88 ? -6.611 -14.540 -14.169 1.00 98.25 88 LYS A CA 1
ATOM 684 C C . LYS A 1 88 ? -5.245 -14.054 -14.627 1.00 98.25 88 LYS A C 1
ATOM 686 O O . LYS A 1 88 ? -4.715 -13.072 -14.103 1.00 98.25 88 LYS A O 1
ATOM 691 N N . LYS A 1 89 ? -4.681 -14.749 -15.616 1.00 97.25 89 LYS A N 1
ATOM 692 C CA . LYS A 1 89 ? -3.430 -14.359 -16.273 1.00 97.25 89 LYS A CA 1
ATOM 693 C C . LYS A 1 89 ? -3.712 -13.216 -17.249 1.00 97.25 89 LYS A C 1
ATOM 695 O O . LYS A 1 89 ? -4.481 -13.392 -18.189 1.00 97.25 89 LYS A O 1
ATOM 700 N N . VAL A 1 90 ? -3.062 -12.074 -17.055 1.00 97.62 90 VAL A N 1
ATOM 701 C CA . VAL A 1 90 ? -3.146 -10.914 -17.949 1.00 97.62 90 VAL A CA 1
ATOM 702 C C . VAL A 1 90 ? -1.863 -10.817 -18.755 1.00 97.62 90 VAL A C 1
ATOM 704 O O . VAL A 1 90 ? -0.788 -10.618 -18.194 1.00 97.62 90 VAL A O 1
ATOM 707 N N . ILE A 1 91 ? -1.973 -10.992 -20.069 1.00 96.12 91 ILE A N 1
ATOM 708 C CA . ILE A 1 91 ? -0.835 -10.963 -20.992 1.00 96.12 91 ILE A CA 1
ATOM 709 C C . ILE A 1 91 ? -0.512 -9.525 -21.394 1.00 96.12 91 ILE A C 1
ATOM 711 O O . ILE A 1 91 ? -1.422 -8.755 -21.691 1.00 96.12 91 ILE A O 1
ATOM 715 N N . VAL A 1 92 ? 0.780 -9.212 -21.463 1.00 94.12 92 VAL A N 1
ATOM 716 C CA . VAL A 1 92 ? 1.346 -7.944 -21.926 1.00 94.12 92 VAL A CA 1
ATOM 717 C C . VAL A 1 92 ? 2.063 -8.169 -23.272 1.00 94.12 92 VAL A C 1
ATOM 719 O O . VAL A 1 92 ? 2.732 -9.193 -23.427 1.00 94.12 92 VAL A O 1
ATOM 722 N N . PRO A 1 93 ? 1.922 -7.260 -24.259 1.00 90.19 93 PRO A N 1
ATOM 723 C CA . PRO A 1 93 ? 2.536 -7.401 -25.581 1.00 90.19 93 PRO A CA 1
ATOM 724 C C . PRO A 1 93 ? 4.063 -7.530 -25.537 1.00 90.19 93 PRO A C 1
ATOM 726 O O . PRO A 1 93 ? 4.713 -6.904 -24.705 1.00 90.19 93 PRO A O 1
ATOM 729 N N . GLY A 1 94 ? 4.638 -8.276 -26.479 1.00 86.00 94 GLY A N 1
ATOM 730 C CA . GLY A 1 94 ? 6.078 -8.279 -26.747 1.00 86.00 94 GLY A CA 1
ATOM 731 C C . GLY A 1 94 ? 6.944 -9.121 -25.795 1.00 86.00 94 GLY A C 1
ATOM 732 O O . GLY A 1 94 ? 6.625 -9.233 -24.605 1.00 86.00 94 GLY A O 1
ATOM 733 N N . PRO A 1 95 ? 8.059 -9.691 -26.284 1.00 84.81 95 PRO A N 1
ATOM 734 C CA . PRO A 1 95 ? 9.036 -10.397 -25.456 1.00 84.81 95 PRO A CA 1
ATOM 735 C C . PRO A 1 95 ? 10.020 -9.485 -24.710 1.00 84.81 95 PRO A C 1
ATOM 737 O O . PRO A 1 95 ? 10.593 -9.895 -23.701 1.00 84.81 95 PRO A O 1
ATOM 740 N N . GLU A 1 96 ? 10.250 -8.271 -25.204 1.00 83.62 96 GLU A N 1
ATOM 741 C CA . GLU A 1 96 ? 11.347 -7.398 -24.777 1.00 83.62 96 GLU A CA 1
ATOM 742 C C . GLU A 1 96 ? 11.166 -6.944 -23.330 1.00 83.62 96 GLU A C 1
ATOM 744 O O . GLU A 1 96 ? 10.051 -6.871 -22.832 1.00 83.62 96 GLU A O 1
ATOM 749 N N . PHE A 1 97 ? 12.227 -6.599 -22.613 1.00 80.56 97 PHE A N 1
ATOM 750 C CA . PHE A 1 97 ? 12.058 -5.920 -21.328 1.00 80.56 97 PHE A CA 1
ATOM 751 C C . PHE A 1 97 ? 11.677 -4.439 -21.536 1.00 80.56 97 PHE A C 1
ATOM 753 O O . PHE A 1 97 ? 10.826 -3.913 -20.819 1.00 80.56 97 PHE A O 1
ATOM 760 N N . TRP A 1 98 ? 12.235 -3.795 -22.569 1.00 79.50 98 TRP A N 1
ATOM 761 C CA . TRP A 1 98 ? 12.084 -2.365 -22.866 1.00 79.50 98 TRP A CA 1
ATOM 762 C C . TRP A 1 98 ? 11.564 -2.110 -24.283 1.00 79.50 98 TRP A C 1
ATOM 764 O O . TRP A 1 98 ? 11.765 -2.921 -25.181 1.00 79.50 98 TRP A O 1
ATOM 774 N N . GLY A 1 99 ? 10.961 -0.939 -24.497 1.00 69.56 99 GLY A N 1
ATOM 775 C CA . GLY A 1 99 ? 10.873 -0.330 -25.829 1.00 69.56 99 GLY A CA 1
ATOM 776 C C . GLY A 1 99 ? 9.880 -0.922 -26.821 1.00 69.56 99 GLY A C 1
ATOM 777 O O . GLY A 1 99 ? 9.822 -0.443 -27.949 1.00 69.56 99 GLY A O 1
ATOM 778 N N . ASN A 1 100 ? 9.089 -1.924 -26.440 1.00 81.31 100 ASN A N 1
ATOM 779 C CA . ASN A 1 100 ? 8.053 -2.438 -27.326 1.00 81.31 100 ASN A CA 1
ATOM 780 C C . ASN A 1 100 ? 6.909 -1.413 -27.460 1.00 81.31 100 ASN A C 1
ATOM 782 O O . ASN A 1 100 ? 6.232 -1.107 -26.476 1.00 81.31 100 ASN A O 1
ATOM 786 N N . ALA A 1 101 ? 6.689 -0.902 -28.674 1.00 79.44 101 ALA A N 1
ATOM 787 C CA . ALA A 1 101 ? 5.665 0.102 -28.958 1.00 79.44 101 ALA A CA 1
ATOM 788 C C . ALA A 1 101 ? 4.239 -0.395 -28.666 1.00 79.44 101 ALA A C 1
ATOM 790 O O . ALA A 1 101 ? 3.414 0.390 -28.213 1.00 79.44 101 ALA A O 1
ATOM 791 N N . ASP A 1 102 ? 3.961 -1.694 -28.805 1.00 84.06 102 ASP A N 1
ATOM 792 C CA . ASP A 1 102 ? 2.642 -2.261 -28.494 1.00 84.06 102 ASP A CA 1
ATOM 793 C C . ASP A 1 102 ? 2.326 -2.206 -26.991 1.00 84.06 102 ASP A C 1
ATOM 795 O O . ASP A 1 102 ? 1.166 -2.324 -26.594 1.00 84.06 102 ASP A O 1
ATOM 799 N N . ARG A 1 103 ? 3.336 -2.018 -26.127 1.00 87.38 103 ARG A N 1
ATOM 800 C CA . ARG A 1 103 ? 3.130 -1.777 -24.688 1.00 87.38 103 ARG A CA 1
ATOM 801 C C . ARG A 1 103 ? 2.731 -0.352 -24.373 1.00 87.38 103 ARG A C 1
ATOM 803 O O . ARG A 1 103 ? 2.305 -0.094 -23.252 1.00 87.38 103 ARG A O 1
ATOM 810 N N . ILE A 1 104 ? 2.890 0.568 -25.312 1.00 88.75 104 ILE A N 1
ATOM 811 C CA . ILE A 1 104 ? 2.485 1.952 -25.142 1.00 88.75 104 ILE A CA 1
ATOM 812 C C . ILE A 1 104 ? 0.974 2.003 -25.376 1.00 88.75 104 ILE A C 1
ATOM 814 O O . ILE A 1 104 ? 0.500 1.999 -26.508 1.00 88.75 104 ILE A O 1
ATOM 818 N N . VAL A 1 105 ? 0.207 1.991 -24.287 1.00 90.38 105 VAL A N 1
ATOM 819 C CA . VAL A 1 105 ? -1.255 1.904 -24.330 1.00 90.38 105 VAL A CA 1
ATOM 820 C C . VAL A 1 105 ? -1.896 3.234 -23.969 1.00 90.38 105 VAL A C 1
ATOM 822 O O . VAL A 1 105 ? -1.434 3.937 -23.068 1.00 90.38 105 VAL A O 1
ATOM 825 N N . LYS A 1 106 ? -2.993 3.562 -24.654 1.00 91.19 106 LYS A N 1
ATOM 826 C CA . LYS A 1 106 ? -3.805 4.743 -24.366 1.00 91.19 106 LYS A CA 1
ATOM 827 C C . LYS A 1 106 ? -4.895 4.392 -23.351 1.00 91.19 106 LYS A C 1
ATOM 829 O O . LYS A 1 106 ? -5.828 3.655 -23.661 1.00 91.19 106 LYS A O 1
ATOM 834 N N . VAL A 1 107 ? -4.751 4.896 -22.133 1.00 92.38 107 VAL A N 1
ATOM 835 C CA . VAL A 1 107 ? -5.687 4.735 -21.006 1.00 92.38 107 VAL A CA 1
ATOM 836 C C . VAL A 1 107 ? -6.392 6.057 -20.699 1.00 92.38 107 VAL A C 1
ATOM 838 O O . VAL A 1 107 ? -6.066 7.078 -21.298 1.00 92.38 107 VAL A O 1
ATOM 841 N N . GLY A 1 108 ? -7.369 6.054 -19.793 1.00 92.00 108 GLY A N 1
ATOM 842 C CA . GLY A 1 108 ? -8.230 7.208 -19.528 1.00 92.00 108 GLY A CA 1
ATOM 843 C C . GLY A 1 108 ? -9.386 7.324 -20.529 1.00 92.00 108 GLY A C 1
ATOM 844 O O . GLY A 1 108 ? -9.803 6.342 -21.153 1.00 92.00 108 GLY A O 1
ATOM 845 N N . ASP A 1 109 ? -9.930 8.524 -20.681 1.00 88.81 109 ASP A N 1
ATOM 846 C CA . ASP A 1 109 ? -11.020 8.842 -21.600 1.00 88.81 109 ASP A CA 1
ATOM 847 C C . ASP A 1 109 ? -10.526 8.949 -23.052 1.00 88.81 109 ASP A C 1
ATOM 849 O O . ASP A 1 109 ? -10.545 9.999 -23.692 1.00 88.81 109 ASP A O 1
ATOM 853 N N . ALA A 1 110 ? -10.040 7.830 -23.586 1.00 81.44 110 ALA A N 1
ATOM 854 C CA . ALA A 1 110 ? -9.421 7.762 -24.906 1.00 81.44 110 ALA A CA 1
ATOM 855 C C . ALA A 1 110 ? -10.367 8.147 -26.062 1.00 81.44 110 ALA A C 1
ATOM 857 O O . ALA A 1 110 ? -9.885 8.572 -27.115 1.00 81.44 110 ALA A O 1
ATOM 858 N N . GLN A 1 111 ? -11.683 8.022 -25.854 1.00 81.88 111 GLN A N 1
ATOM 859 C CA . GLN A 1 111 ? -12.737 8.380 -26.808 1.00 81.88 111 GLN A CA 1
ATOM 860 C C . GLN A 1 111 ? -13.256 9.819 -26.657 1.00 81.88 111 GLN A C 1
ATOM 862 O O . GLN A 1 111 ? -14.037 10.247 -27.504 1.00 81.88 111 GLN A O 1
ATOM 867 N N . GLY A 1 112 ? -12.851 10.560 -25.619 1.00 79.06 112 GLY A N 1
ATOM 868 C CA . GLY A 1 112 ? -13.343 11.920 -25.375 1.00 79.06 112 GLY A CA 1
ATOM 869 C C . GLY A 1 112 ? -14.808 11.977 -24.927 1.00 79.06 112 GLY A C 1
ATOM 870 O O . GLY A 1 112 ? -15.509 12.942 -25.225 1.00 79.06 112 GLY A O 1
ATOM 871 N N . VAL A 1 113 ? -15.298 10.953 -24.220 1.00 81.69 113 VAL A N 1
ATOM 872 C CA . VAL A 1 113 ? -16.667 10.913 -23.669 1.00 81.69 113 VAL A CA 1
ATOM 873 C C . VAL A 1 113 ? -16.913 12.058 -22.678 1.00 81.69 113 VAL A C 1
ATOM 875 O O . VAL A 1 113 ? -18.050 12.491 -22.498 1.00 81.69 113 VAL A O 1
ATOM 878 N N . LEU A 1 114 ? -15.857 12.563 -22.046 1.00 82.62 114 LEU A N 1
ATOM 879 C CA . LEU A 1 114 ? -15.871 13.652 -21.076 1.00 82.62 114 LEU A CA 1
ATOM 880 C C . LEU A 1 114 ? -15.565 15.017 -21.707 1.00 82.62 114 LEU A C 1
ATOM 882 O O . LEU A 1 114 ? -15.344 15.972 -20.970 1.00 82.62 114 LEU A O 1
ATOM 886 N N . ALA A 1 115 ? -15.595 15.155 -23.040 1.00 77.00 115 ALA A N 1
ATOM 887 C CA . ALA A 1 115 ? -15.342 16.435 -23.716 1.00 77.00 115 ALA A CA 1
ATOM 888 C C . ALA A 1 115 ? -16.221 17.590 -23.190 1.00 77.00 115 ALA A C 1
ATOM 890 O O . ALA A 1 115 ? -15.777 18.732 -23.146 1.00 77.00 115 ALA A O 1
ATOM 891 N N . ASN A 1 116 ? -17.438 17.279 -22.728 1.00 79.25 116 ASN A N 1
ATOM 892 C CA . ASN A 1 116 ? -18.383 18.243 -22.151 1.00 79.25 116 ASN A CA 1
ATOM 893 C C . ASN A 1 116 ? -18.428 18.220 -20.604 1.00 79.25 116 ASN A C 1
ATOM 895 O O . ASN A 1 116 ? -19.317 18.823 -20.007 1.00 79.25 116 ASN A O 1
ATOM 899 N N . ASP A 1 117 ? -17.508 17.508 -19.946 1.00 81.38 117 ASP A N 1
ATOM 900 C CA . ASP A 1 117 ? -17.352 17.443 -18.485 1.00 81.38 117 ASP A CA 1
ATOM 901 C C . ASP A 1 117 ? -15.879 17.706 -18.110 1.00 81.38 117 ASP A C 1
ATOM 903 O O . ASP A 1 117 ? -15.134 16.777 -17.777 1.00 81.38 117 ASP A O 1
ATOM 907 N N . PRO A 1 118 ? -15.432 18.975 -18.186 1.00 76.00 118 PRO A N 1
ATOM 908 C CA . PRO A 1 118 ? -14.024 19.334 -18.025 1.00 76.00 118 PRO A CA 1
ATOM 909 C C . PRO A 1 118 ? -13.464 18.967 -16.643 1.00 76.00 118 PRO A C 1
ATOM 911 O O . PRO A 1 118 ? -12.281 18.652 -16.522 1.00 76.00 118 PRO A O 1
ATOM 914 N N . MET A 1 119 ? -14.309 18.938 -15.606 1.00 77.88 119 MET A N 1
ATOM 915 C CA . MET A 1 119 ? -13.894 18.547 -14.257 1.00 77.88 119 MET A CA 1
ATOM 916 C C . MET A 1 119 ? -13.543 17.061 -14.182 1.00 77.88 119 MET A C 1
ATOM 918 O O . MET A 1 119 ? -12.501 16.709 -13.632 1.00 77.88 119 MET A O 1
ATOM 922 N N . SER A 1 120 ? -14.375 16.185 -14.753 1.00 78.38 120 SER A N 1
ATOM 923 C CA . SER A 1 120 ? -14.060 14.753 -14.824 1.00 78.38 120 SER A CA 1
ATOM 924 C C . SER A 1 120 ? -12.908 14.479 -15.796 1.00 78.38 120 SER A C 1
ATOM 926 O O . SER A 1 120 ? -12.051 13.641 -15.511 1.00 78.38 120 SER A O 1
ATOM 928 N N . ALA A 1 121 ? -12.844 15.207 -16.917 1.00 79.81 121 ALA A N 1
ATOM 929 C CA . ALA A 1 121 ? -11.784 15.073 -17.916 1.00 79.81 121 ALA A CA 1
ATOM 930 C C . ALA A 1 121 ? -10.389 15.379 -17.348 1.00 79.81 121 ALA A C 1
ATOM 932 O O . ALA A 1 121 ? -9.416 14.755 -17.761 1.00 79.81 121 ALA A O 1
ATOM 933 N N . MET A 1 122 ? -10.286 16.276 -16.362 1.00 82.38 122 MET A N 1
ATOM 934 C CA . MET A 1 122 ? -9.020 16.570 -15.684 1.00 82.38 122 MET A CA 1
ATOM 935 C C . MET A 1 122 ? -8.442 15.349 -14.948 1.00 82.38 122 MET A C 1
ATOM 937 O O . MET A 1 122 ? -7.230 15.162 -14.929 1.00 82.38 122 MET A O 1
ATOM 941 N N . PHE A 1 123 ? -9.293 14.513 -14.344 1.00 87.69 123 PHE A N 1
ATOM 942 C CA . PHE A 1 123 ? -8.854 13.352 -13.558 1.00 87.69 123 PHE A CA 1
ATOM 943 C C . PHE A 1 123 ? -8.798 12.055 -14.369 1.00 87.69 123 PHE A C 1
ATOM 945 O O . PHE A 1 123 ? -8.029 11.147 -14.046 1.00 87.69 123 PHE A O 1
ATOM 952 N N . GLU A 1 124 ? -9.633 11.954 -15.403 1.00 90.81 124 GLU A N 1
ATOM 953 C CA . GLU A 1 124 ? -9.779 10.781 -16.268 1.00 90.81 124 GLU A CA 1
ATOM 954 C C . GLU A 1 124 ? -9.162 10.995 -17.663 1.00 90.81 124 GLU A C 1
ATOM 956 O O . GLU A 1 124 ? -9.394 10.187 -18.559 1.00 90.81 124 GLU A O 1
ATOM 961 N N . GLY A 1 125 ? -8.390 12.065 -17.864 1.00 86.69 125 GLY A N 1
ATOM 962 C CA . GLY A 1 125 ? -7.827 12.448 -19.159 1.00 86.69 125 GLY A CA 1
ATOM 963 C C . GLY A 1 125 ? -6.996 11.345 -19.817 1.00 86.69 125 GLY A C 1
ATOM 964 O O . GLY A 1 125 ? -6.316 10.561 -19.143 1.00 86.69 125 GLY A O 1
ATOM 965 N N . ALA A 1 126 ? -7.071 11.281 -21.150 1.00 89.62 126 ALA A N 1
ATOM 966 C CA . ALA A 1 126 ? -6.378 10.269 -21.934 1.00 89.62 126 ALA A CA 1
ATOM 967 C C . ALA A 1 126 ? -4.855 10.372 -21.762 1.00 89.62 126 ALA A C 1
ATOM 969 O O . ALA A 1 126 ? -4.269 11.435 -21.953 1.00 89.62 126 ALA A O 1
ATOM 970 N N . GLN A 1 127 ? -4.212 9.252 -21.439 1.00 89.44 127 GLN A N 1
ATOM 971 C CA . GLN A 1 127 ? -2.775 9.170 -21.186 1.00 89.44 127 GLN A CA 1
ATOM 972 C C . GLN A 1 127 ? -2.170 7.974 -21.908 1.00 89.44 127 GLN A C 1
ATOM 974 O O . GLN A 1 127 ? -2.769 6.902 -21.978 1.00 89.44 127 GLN A O 1
ATOM 979 N N . THR A 1 128 ? -0.953 8.155 -22.406 1.00 89.12 128 THR A N 1
ATOM 980 C CA . THR A 1 128 ? -0.217 7.138 -23.155 1.00 89.12 128 THR A CA 1
ATOM 981 C C . THR A 1 128 ? 0.915 6.605 -22.286 1.00 89.12 128 THR A C 1
ATOM 983 O O . THR A 1 128 ? 1.898 7.305 -22.053 1.00 89.12 128 THR A O 1
ATOM 986 N N . LEU A 1 129 ? 0.761 5.385 -21.767 1.00 88.88 129 LEU A N 1
ATOM 987 C CA . LEU A 1 129 ? 1.648 4.819 -20.746 1.00 88.88 129 LEU A CA 1
ATOM 988 C C . LEU A 1 129 ? 2.124 3.409 -21.120 1.00 88.88 129 LEU A C 1
ATOM 990 O O . LEU A 1 129 ? 1.358 2.641 -21.702 1.00 88.88 129 LEU A O 1
ATOM 994 N N . PRO A 1 130 ? 3.365 3.030 -20.764 1.00 88.94 130 PRO A N 1
ATOM 995 C CA . PRO A 1 130 ? 3.859 1.679 -20.988 1.00 88.94 130 PRO A CA 1
ATOM 996 C C . PRO A 1 130 ? 3.273 0.693 -19.963 1.00 88.94 130 PRO A C 1
ATOM 998 O O . PRO A 1 130 ? 3.505 0.833 -18.762 1.00 88.94 130 PRO A O 1
ATOM 1001 N N . ILE A 1 131 ? 2.549 -0.334 -20.421 1.00 92.31 131 ILE A N 1
ATOM 1002 C CA . ILE A 1 131 ? 2.142 -1.472 -19.582 1.00 92.31 131 ILE A CA 1
ATOM 1003 C C . ILE A 1 131 ? 3.285 -2.493 -19.472 1.00 92.31 131 ILE A C 1
ATOM 1005 O O . ILE A 1 131 ? 3.930 -2.838 -20.461 1.00 92.31 131 ILE A O 1
ATOM 1009 N N . SER A 1 132 ? 3.497 -3.029 -18.270 1.00 88.62 132 SER A N 1
ATOM 1010 C CA . SER A 1 132 ? 4.535 -4.025 -17.982 1.00 88.62 132 SER A CA 1
ATOM 1011 C C . SER A 1 132 ? 3.941 -5.276 -17.342 1.00 88.62 132 SER A C 1
ATOM 1013 O O . SER A 1 132 ? 2.918 -5.215 -16.662 1.00 88.62 132 SER A O 1
ATOM 1015 N N . GLY A 1 133 ? 4.582 -6.427 -17.557 1.00 91.38 133 GLY A N 1
ATOM 1016 C CA . GLY A 1 133 ? 4.269 -7.651 -16.817 1.00 91.38 133 GLY A CA 1
ATOM 1017 C C . GLY A 1 133 ? 5.168 -7.823 -15.596 1.00 91.38 133 GLY A C 1
ATOM 1018 O O . GLY A 1 133 ? 6.225 -7.208 -15.497 1.00 91.38 133 GLY A O 1
ATOM 1019 N N . SER A 1 134 ? 4.750 -8.688 -14.673 1.00 92.75 134 SER A N 1
ATOM 1020 C CA . SER A 1 134 ? 5.559 -9.097 -13.513 1.00 92.75 134 SER A CA 1
ATOM 1021 C C . SER A 1 134 ? 6.325 -10.400 -13.778 1.00 92.75 134 SER A C 1
ATOM 1023 O O . SER A 1 134 ? 7.371 -10.651 -13.203 1.00 92.75 134 SER A O 1
ATOM 1025 N N . PHE A 1 135 ? 5.828 -11.252 -14.667 1.00 91.88 135 PHE A N 1
ATOM 1026 C CA . PHE A 1 135 ? 6.403 -12.561 -14.957 1.00 91.88 135 PHE A CA 1
ATOM 1027 C C . PHE A 1 135 ? 6.577 -12.743 -16.459 1.00 91.88 135 PHE A C 1
ATOM 1029 O O . PHE A 1 135 ? 5.903 -12.089 -17.255 1.00 91.88 135 PHE A O 1
ATOM 1036 N N . TYR A 1 136 ? 7.462 -13.660 -16.839 1.00 87.12 136 TYR A N 1
ATOM 1037 C CA . TYR A 1 136 ? 7.770 -13.948 -18.233 1.00 87.12 136 TYR A CA 1
ATOM 1038 C C . TYR A 1 136 ? 7.479 -15.411 -18.568 1.00 87.12 136 TYR A C 1
ATOM 1040 O O . TYR A 1 136 ? 7.876 -16.318 -17.8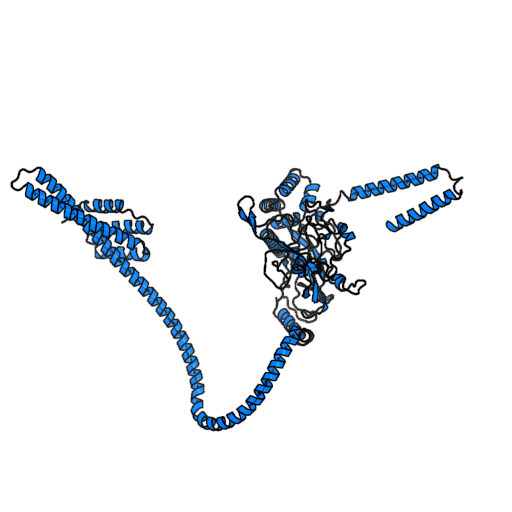38 1.00 87.12 136 TYR A O 1
ATOM 1048 N N . ASP A 1 137 ? 6.756 -15.632 -19.664 1.00 85.88 137 ASP A N 1
ATOM 1049 C CA . ASP A 1 137 ? 6.441 -16.948 -20.213 1.00 85.88 137 ASP A CA 1
ATOM 1050 C C . ASP A 1 137 ? 7.395 -17.241 -21.372 1.00 85.88 137 ASP A C 1
ATOM 1052 O O . ASP A 1 137 ? 7.302 -16.624 -22.432 1.00 85.88 137 ASP A O 1
ATOM 1056 N N . TRP A 1 138 ? 8.311 -18.184 -21.166 1.00 76.19 138 TRP A N 1
ATOM 1057 C CA . TRP A 1 138 ? 9.357 -18.539 -22.126 1.00 76.19 138 TRP A CA 1
ATOM 1058 C C . TRP A 1 138 ? 8.834 -19.143 -23.409 1.00 76.19 138 TRP A C 1
ATOM 1060 O O . TRP A 1 138 ? 9.255 -18.756 -24.497 1.00 76.19 138 TRP A O 1
ATOM 1070 N N . ASN A 1 139 ? 7.889 -20.066 -23.267 1.00 80.38 139 ASN A N 1
ATOM 1071 C CA . ASN A 1 139 ? 7.347 -20.824 -24.384 1.00 80.38 139 ASN A CA 1
ATOM 1072 C C . ASN A 1 139 ? 6.570 -19.898 -25.316 1.00 80.38 139 ASN A C 1
ATOM 1074 O O . ASN A 1 139 ? 6.603 -20.054 -26.532 1.00 80.38 139 ASN A O 1
ATOM 1078 N N . LYS A 1 140 ? 5.887 -18.908 -24.735 1.00 85.19 140 LYS A N 1
ATOM 1079 C CA . LYS A 1 140 ? 5.083 -17.937 -25.481 1.00 85.19 140 LYS A CA 1
ATOM 1080 C C . LYS A 1 140 ? 5.800 -16.613 -25.744 1.00 85.19 140 LYS A C 1
ATOM 1082 O O . LYS A 1 140 ? 5.218 -15.751 -26.392 1.00 85.19 140 LYS A O 1
ATOM 1087 N N . ARG A 1 141 ? 7.028 -16.452 -25.238 1.00 84.81 141 ARG A N 1
ATOM 1088 C CA . ARG A 1 141 ? 7.860 -15.244 -25.343 1.00 84.81 141 ARG A CA 1
ATOM 1089 C C . ARG A 1 141 ? 7.087 -13.957 -25.030 1.00 84.81 141 ARG A C 1
ATOM 1091 O O . ARG A 1 141 ? 7.049 -13.029 -25.832 1.00 84.81 141 ARG A O 1
ATOM 1098 N N . GLN A 1 142 ? 6.422 -13.925 -23.879 1.00 88.44 142 GLN A N 1
ATOM 1099 C CA . GLN A 1 142 ? 5.540 -12.816 -23.508 1.00 88.44 142 GLN A CA 1
ATOM 1100 C C . GLN A 1 142 ? 5.559 -12.545 -22.009 1.00 88.44 142 GLN A C 1
ATOM 1102 O O . GLN A 1 142 ? 5.671 -13.459 -21.186 1.00 88.44 142 GLN A O 1
ATOM 1107 N N . TRP A 1 143 ? 5.375 -11.278 -21.659 1.00 92.12 143 TRP A N 1
ATOM 1108 C CA . TRP A 1 143 ? 5.209 -10.856 -20.278 1.00 92.12 143 TRP A CA 1
ATOM 1109 C C . TRP A 1 143 ? 3.759 -11.001 -19.829 1.00 92.12 143 TRP A C 1
ATOM 1111 O O . TRP A 1 143 ? 2.824 -10.945 -20.627 1.00 92.12 143 TRP A O 1
ATOM 1121 N N . TYR A 1 144 ? 3.555 -11.210 -18.536 1.00 95.44 144 TYR A N 1
ATOM 1122 C CA . TYR A 1 144 ? 2.229 -11.294 -17.944 1.00 95.44 144 TYR A CA 1
ATOM 1123 C C . TYR A 1 144 ? 2.248 -10.927 -16.462 1.00 95.44 144 TYR A C 1
ATOM 1125 O O . TYR A 1 144 ? 3.294 -10.880 -15.819 1.00 95.44 144 TYR A O 1
ATOM 1133 N N . TYR A 1 145 ? 1.078 -10.696 -15.890 1.00 97.44 145 TYR A N 1
ATOM 1134 C CA . TYR A 1 145 ? 0.872 -10.645 -14.444 1.00 97.44 145 TYR A CA 1
ATOM 1135 C C . TYR A 1 145 ? -0.433 -11.359 -14.092 1.00 97.44 145 TYR A C 1
ATOM 1137 O O . TYR A 1 145 ? -1.198 -11.750 -14.976 1.00 97.44 145 TYR A O 1
ATOM 1145 N N . TYR A 1 146 ? -0.670 -11.582 -12.803 1.00 98.44 146 TYR A N 1
ATOM 1146 C CA . TYR A 1 146 ? -1.925 -12.148 -12.320 1.00 98.44 146 TYR A CA 1
ATOM 1147 C C . TYR A 1 146 ? -2.724 -11.083 -11.591 1.00 98.44 146 TYR A C 1
ATOM 1149 O O . TYR A 1 146 ? -2.181 -10.381 -10.739 1.00 98.44 146 TYR A O 1
ATOM 1157 N N . LEU A 1 147 ? -4.014 -11.010 -11.902 1.00 98.75 147 LEU A N 1
ATOM 1158 C CA . LEU A 1 147 ? -4.979 -10.152 -11.225 1.00 98.75 147 LEU A CA 1
ATOM 1159 C C . LEU A 1 147 ? -6.125 -11.016 -10.693 1.00 98.75 147 LEU A C 1
ATOM 1161 O O . LEU A 1 147 ? -6.529 -11.979 -11.343 1.00 98.75 147 LEU A O 1
ATOM 1165 N N . GLY A 1 148 ? -6.618 -10.708 -9.498 1.00 98.69 148 GLY A N 1
ATOM 1166 C CA . GLY A 1 148 ? -7.680 -11.453 -8.833 1.00 98.69 148 GLY A CA 1
ATOM 1167 C C . GLY A 1 148 ? -8.916 -11.523 -9.719 1.00 98.69 148 GLY A C 1
ATOM 1168 O O . GLY A 1 148 ? -9.273 -10.548 -10.374 1.00 98.69 148 GLY A O 1
ATOM 1169 N N . LYS A 1 149 ? -9.570 -12.680 -9.768 1.00 98.69 149 LYS A N 1
ATOM 1170 C CA . LYS A 1 149 ? -10.781 -12.902 -10.568 1.00 98.69 149 LYS A CA 1
ATOM 1171 C C . LYS A 1 149 ? -11.998 -12.183 -9.980 1.00 98.69 149 LYS A C 1
ATOM 1173 O O . LYS A 1 149 ? -12.841 -11.690 -10.732 1.00 98.69 149 LYS A O 1
ATOM 1178 N N . TYR A 1 150 ? -12.023 -12.054 -8.656 1.00 98.69 150 TYR A N 1
ATOM 1179 C CA . TYR A 1 150 ? -13.059 -11.402 -7.855 1.00 98.69 150 TYR A CA 1
ATOM 1180 C C . TYR A 1 150 ? -12.441 -10.360 -6.915 1.00 98.69 150 TYR A C 1
ATOM 1182 O O . TYR A 1 150 ? -11.225 -10.361 -6.693 1.00 98.69 150 TYR A O 1
ATOM 1190 N N . GLU A 1 151 ? -13.288 -9.518 -6.328 1.00 98.81 151 GLU A N 1
ATOM 1191 C CA . GLU A 1 151 ? -12.949 -8.785 -5.106 1.00 98.81 151 GLU A CA 1
ATOM 1192 C C . GLU A 1 151 ? -12.649 -9.789 -3.974 1.00 98.81 151 GLU A C 1
ATOM 1194 O O . GLU A 1 151 ? -13.207 -10.891 -3.941 1.00 98.81 151 GLU A O 1
ATOM 1199 N N . VAL A 1 152 ? -11.782 -9.423 -3.027 1.00 98.88 152 VAL A N 1
ATOM 1200 C CA . VAL A 1 152 ? -11.516 -10.253 -1.842 1.00 98.88 152 VAL A CA 1
ATOM 1201 C C . VAL A 1 152 ? -12.790 -10.369 -1.010 1.00 98.88 152 VAL A C 1
ATOM 1203 O O . VAL A 1 152 ? -13.406 -9.358 -0.669 1.00 98.88 152 VAL A O 1
ATOM 1206 N N . SER A 1 153 ? -13.183 -11.592 -0.659 1.00 98.81 153 SER A N 1
ATOM 1207 C CA . SER A 1 153 ? -14.404 -11.841 0.107 1.00 98.81 153 SER A CA 1
ATOM 1208 C C . SER A 1 153 ? -14.195 -11.767 1.621 1.00 98.81 153 SER A C 1
ATOM 1210 O O . SER A 1 153 ? -13.085 -11.914 2.140 1.00 98.81 153 SER A O 1
ATOM 1212 N N . VAL A 1 154 ? -15.298 -11.616 2.359 1.00 98.75 154 VAL A N 1
ATOM 1213 C CA . VAL A 1 154 ? -15.306 -11.691 3.829 1.00 98.75 154 VAL A CA 1
ATOM 1214 C C . VAL A 1 154 ? -14.766 -13.040 4.325 1.00 98.75 154 VAL A C 1
ATOM 1216 O O . VAL A 1 154 ? -14.027 -13.075 5.307 1.00 98.75 154 VAL A O 1
ATOM 1219 N N . ALA A 1 155 ? -15.073 -14.149 3.641 1.00 98.56 155 ALA A N 1
ATOM 1220 C CA . ALA A 1 155 ? -14.539 -15.469 3.988 1.00 98.56 155 ALA A CA 1
ATOM 1221 C C . ALA A 1 155 ? -13.014 -15.518 3.898 1.00 98.56 155 ALA A C 1
ATOM 1223 O O . ALA A 1 155 ? -12.350 -15.987 4.818 1.00 98.56 155 ALA A O 1
ATOM 1224 N N . GLN A 1 156 ? -12.461 -15.010 2.797 1.00 98.75 156 GLN A N 1
ATOM 1225 C CA . GLN A 1 156 ? -11.022 -15.002 2.558 1.00 98.75 156 GLN A CA 1
ATOM 1226 C C . GLN A 1 156 ? -10.290 -14.181 3.624 1.00 98.75 156 GLN A C 1
ATOM 1228 O O . GLN A 1 156 ? -9.279 -14.640 4.155 1.00 98.75 156 GLN A O 1
ATOM 1233 N N . PHE A 1 157 ? -10.839 -13.021 3.994 1.00 98.81 157 PHE A N 1
ATOM 1234 C CA . PHE A 1 157 ? -10.310 -12.198 5.081 1.00 98.81 157 PHE A CA 1
ATOM 1235 C C . PHE A 1 157 ? -10.321 -12.923 6.425 1.00 98.81 157 PHE A C 1
ATOM 1237 O O . PHE A 1 157 ? -9.279 -13.030 7.064 1.00 98.81 157 PHE A O 1
ATOM 1244 N N . ILE A 1 158 ? -11.472 -13.473 6.825 1.00 98.69 158 ILE A N 1
ATOM 1245 C CA . ILE A 1 158 ? -11.626 -14.222 8.082 1.00 98.69 158 ILE A CA 1
ATOM 1246 C C . ILE A 1 158 ? -10.593 -15.345 8.166 1.00 98.69 158 ILE A C 1
ATOM 1248 O O . ILE A 1 158 ? -9.925 -15.491 9.187 1.00 98.69 158 ILE A O 1
ATOM 1252 N N . MET A 1 159 ? -10.416 -16.122 7.098 1.00 98.56 159 MET A N 1
ATOM 1253 C CA . MET A 1 159 ? -9.503 -17.261 7.146 1.00 98.56 159 MET A CA 1
ATOM 1254 C C . MET A 1 159 ? -8.033 -16.844 7.208 1.00 98.56 159 MET A C 1
ATOM 1256 O O . MET A 1 159 ? -7.271 -17.479 7.933 1.00 98.56 159 MET A O 1
ATOM 1260 N N . VAL A 1 160 ? -7.627 -15.771 6.520 1.00 98.62 160 VAL A N 1
ATOM 1261 C CA . VAL A 1 160 ? -6.251 -15.252 6.626 1.00 98.62 160 VAL A CA 1
ATOM 1262 C C . VAL A 1 160 ? -5.990 -14.670 8.006 1.00 98.62 160 VAL A C 1
ATOM 1264 O O . VAL A 1 160 ? -5.062 -15.109 8.677 1.00 98.62 160 VAL A O 1
ATOM 1267 N N . MET A 1 161 ? -6.845 -13.755 8.459 1.00 98.56 161 MET A N 1
ATOM 1268 C CA . MET A 1 161 ? -6.664 -13.051 9.732 1.00 98.56 161 MET A CA 1
ATOM 1269 C C . MET A 1 161 ? -6.835 -13.973 10.947 1.00 98.56 161 MET A C 1
ATOM 1271 O O . MET A 1 161 ? -6.329 -13.688 12.027 1.00 98.56 161 MET A O 1
ATOM 1275 N N . GLY A 1 162 ? -7.540 -15.096 10.779 1.00 98.12 162 GLY A N 1
ATOM 1276 C CA . GLY A 1 162 ? -7.674 -16.156 11.777 1.00 98.12 162 GLY A CA 1
ATOM 1277 C C . GLY A 1 162 ? -6.596 -17.240 11.704 1.00 98.12 162 GLY A C 1
ATOM 1278 O O . GLY A 1 162 ? -6.711 -18.234 12.424 1.00 98.12 162 GLY A O 1
ATOM 1279 N N . ASN A 1 163 ? -5.598 -17.107 10.820 1.00 96.25 163 ASN A N 1
ATOM 1280 C CA . ASN A 1 163 ? -4.583 -18.128 10.534 1.00 96.25 163 ASN A CA 1
ATOM 1281 C C . ASN A 1 163 ? -5.194 -19.531 10.306 1.00 96.25 163 ASN A C 1
ATOM 1283 O O . ASN A 1 163 ? -4.778 -20.529 10.891 1.00 96.25 163 ASN A O 1
ATOM 1287 N N . GLY A 1 164 ? -6.262 -19.593 9.508 1.00 96.44 164 GLY A N 1
ATOM 1288 C CA . GLY A 1 164 ? -7.010 -20.813 9.195 1.00 96.44 164 GLY A CA 1
ATOM 1289 C C . GLY A 1 164 ? -8.106 -21.188 10.198 1.00 96.44 164 GLY A C 1
ATOM 1290 O O . GLY A 1 164 ? -8.900 -22.078 9.905 1.00 96.44 164 GLY A O 1
ATOM 1291 N N . SER A 1 165 ? -8.209 -20.514 11.348 1.00 97.94 165 SER A N 1
ATOM 1292 C CA . SER A 1 165 ? -9.306 -20.711 12.301 1.00 97.94 165 SER A CA 1
ATOM 1293 C C . SER A 1 165 ? -10.452 -19.736 12.035 1.00 97.94 165 SER A C 1
ATOM 1295 O O . SER A 1 165 ? -10.323 -18.532 12.253 1.00 97.94 165 SER A O 1
ATOM 1297 N N . GLN A 1 166 ? -11.614 -20.261 11.633 1.00 96.81 166 GLN A N 1
ATOM 1298 C CA . GLN A 1 166 ? -12.804 -19.440 11.385 1.00 96.81 166 GLN A CA 1
ATOM 1299 C C . GLN A 1 166 ? -13.261 -18.678 12.639 1.00 96.81 166 GLN A C 1
ATOM 1301 O O . GLN A 1 166 ? -13.684 -17.531 12.533 1.00 96.81 166 GLN A O 1
ATOM 1306 N N . ALA A 1 167 ? -13.174 -19.292 13.825 1.00 97.62 167 ALA A N 1
ATOM 1307 C CA . ALA A 1 167 ? -13.585 -18.654 15.076 1.00 97.62 167 ALA A CA 1
ATOM 1308 C C . ALA A 1 167 ? -12.717 -17.424 15.393 1.00 97.62 167 ALA A C 1
ATOM 1310 O O . ALA A 1 167 ? -13.255 -16.334 15.577 1.00 97.62 167 ALA A O 1
ATOM 1311 N N . LYS A 1 168 ? -11.384 -17.580 15.348 1.00 98.38 168 LYS A N 1
ATOM 1312 C CA . LYS A 1 168 ? -10.432 -16.473 15.555 1.00 98.38 168 LYS A CA 1
ATOM 1313 C C . LYS A 1 168 ? -10.580 -15.391 14.486 1.00 98.38 168 LYS A C 1
ATOM 1315 O O . LYS A 1 168 ? -10.560 -14.202 14.781 1.00 98.38 168 LYS A O 1
ATOM 1320 N N . GLY A 1 169 ? -10.777 -15.804 13.235 1.00 98.44 169 GLY A N 1
ATOM 1321 C CA . GLY A 1 169 ? -10.988 -14.884 12.123 1.00 98.44 169 GLY A CA 1
ATOM 1322 C C . GLY A 1 169 ? -12.265 -14.053 12.255 1.00 98.44 169 GLY A C 1
ATOM 1323 O O . GLY A 1 169 ? -12.259 -12.867 11.938 1.00 98.44 169 GLY A O 1
ATOM 1324 N N . LEU A 1 170 ? -13.357 -14.652 12.742 1.00 98.44 170 LEU A N 1
ATOM 1325 C CA . LEU A 1 170 ? -14.616 -13.950 13.005 1.00 98.44 170 LEU A CA 1
ATOM 1326 C C . LEU A 1 170 ? -14.465 -12.928 14.130 1.00 98.44 170 LEU A C 1
ATOM 1328 O O . LEU A 1 170 ? -14.943 -11.806 13.985 1.00 98.44 170 LEU A O 1
ATOM 1332 N N . GLU A 1 171 ? -13.795 -13.301 15.220 1.00 98.25 171 GLU A N 1
ATOM 1333 C CA . GLU A 1 171 ? -13.474 -12.387 16.319 1.00 98.25 171 GLU A CA 1
ATOM 1334 C C . GLU A 1 171 ? -12.698 -11.171 15.804 1.00 98.25 171 GLU A C 1
ATOM 1336 O O . GLU A 1 171 ? -13.148 -10.037 15.986 1.00 98.25 171 GLU A O 1
ATOM 1341 N N . LYS A 1 172 ? -11.618 -11.408 15.045 1.00 98.25 172 LYS A N 1
ATOM 1342 C CA . LYS A 1 172 ? -10.819 -10.324 14.466 1.00 98.25 172 LYS A CA 1
ATOM 1343 C C . LYS A 1 172 ? -11.621 -9.468 13.490 1.00 98.25 172 LYS A C 1
ATOM 1345 O O . LYS A 1 172 ? -11.534 -8.245 13.511 1.00 98.25 172 LYS A O 1
ATOM 1350 N N . PHE A 1 173 ? -12.451 -10.086 12.652 1.00 98.50 173 PHE A N 1
ATOM 1351 C CA . PHE A 1 173 ? -13.322 -9.347 11.740 1.00 98.50 173 PHE A CA 1
ATOM 1352 C C . PHE A 1 173 ? -14.311 -8.442 12.489 1.00 98.50 173 PHE A C 1
ATOM 1354 O O . PHE A 1 173 ? -14.529 -7.308 12.067 1.00 98.50 173 PHE A O 1
ATOM 1361 N N . TYR A 1 174 ? -14.892 -8.899 13.603 1.00 98.25 174 TYR A N 1
ATOM 1362 C CA . TYR A 1 174 ? -15.809 -8.082 14.404 1.00 98.25 174 TYR A CA 1
ATOM 1363 C C . TYR A 1 174 ? -15.129 -6.914 15.118 1.00 98.25 174 TYR A C 1
ATOM 1365 O O . TYR A 1 174 ? -15.788 -5.900 15.334 1.00 98.25 174 TYR A O 1
ATOM 1373 N N . GLU A 1 175 ? -13.853 -7.055 15.475 1.00 97.44 175 GLU A N 1
ATOM 1374 C CA . GLU A 1 175 ? -13.031 -5.981 16.042 1.00 97.44 175 GLU A CA 1
ATOM 1375 C C . GLU A 1 175 ? -12.733 -4.891 14.999 1.00 97.44 175 GLU A C 1
ATOM 1377 O O . GLU A 1 175 ? -12.860 -3.701 15.280 1.00 97.44 175 GLU A O 1
ATOM 1382 N N . LEU A 1 176 ? -12.369 -5.296 13.778 1.00 97.56 176 LEU A N 1
ATOM 1383 C CA . LEU A 1 176 ? -11.891 -4.379 12.739 1.00 97.56 176 LEU A CA 1
ATOM 1384 C C . LEU A 1 176 ? -13.023 -3.738 11.918 1.00 97.56 176 LEU A C 1
ATOM 1386 O O . LEU A 1 176 ? -12.945 -2.563 11.537 1.00 97.56 176 LEU A O 1
ATOM 1390 N N . SER A 1 177 ? -14.085 -4.501 11.635 1.00 96.25 177 SER A N 1
ATOM 1391 C CA . SER A 1 177 ? -15.165 -4.067 10.749 1.00 96.25 177 SER A CA 1
ATOM 1392 C C . SER A 1 177 ? -16.063 -3.017 11.401 1.00 96.25 177 SER A C 1
ATOM 1394 O O . SER A 1 177 ? -16.752 -3.271 12.389 1.00 96.25 177 SER A O 1
ATOM 1396 N N . GLY A 1 178 ? -16.145 -1.852 10.761 1.00 93.88 178 GLY A N 1
ATOM 1397 C CA . GLY A 1 178 ? -17.010 -0.739 11.151 1.00 93.88 178 GLY A CA 1
ATOM 1398 C C . GLY A 1 178 ? -18.487 -0.899 10.771 1.00 93.88 178 GLY A C 1
ATOM 1399 O O . GLY A 1 178 ? -19.261 0.033 10.976 1.00 93.88 178 GLY A O 1
ATOM 1400 N N . ASP A 1 179 ? -18.913 -2.036 10.207 1.00 95.75 179 ASP A N 1
ATOM 1401 C CA . ASP A 1 179 ? -20.311 -2.273 9.820 1.00 95.75 179 ASP A CA 1
ATOM 1402 C C . ASP A 1 179 ? -21.069 -3.084 10.878 1.00 95.75 179 ASP A C 1
ATOM 1404 O O . ASP A 1 179 ? -21.275 -4.295 10.766 1.00 95.75 179 ASP A O 1
ATOM 1408 N N . SER A 1 180 ? -21.544 -2.393 11.917 1.00 95.06 180 SER A N 1
ATOM 1409 C CA . SER A 1 180 ? -22.298 -3.008 13.019 1.00 95.06 180 SER A CA 1
ATOM 1410 C C . SER A 1 180 ? -23.539 -3.778 12.547 1.00 95.06 180 SER A C 1
ATOM 1412 O O . SER A 1 180 ? -23.868 -4.838 13.090 1.00 95.06 180 SER A O 1
ATOM 1414 N N . LYS A 1 181 ? -24.211 -3.302 11.489 1.00 96.88 181 LYS A N 1
ATOM 1415 C CA . LYS A 1 181 ? -25.404 -3.944 10.921 1.00 96.88 181 LYS A CA 1
ATOM 1416 C C . LYS A 1 181 ? -25.050 -5.237 10.193 1.00 96.88 181 LYS A C 1
ATOM 1418 O O . LYS A 1 181 ? -25.790 -6.220 10.301 1.00 96.88 181 LYS A O 1
ATOM 1423 N N . PHE A 1 182 ? -23.964 -5.249 9.427 1.00 97.50 182 PHE A N 1
ATOM 1424 C CA . PHE A 1 182 ? -23.450 -6.460 8.796 1.00 97.50 182 PHE A CA 1
ATOM 1425 C C . PHE A 1 182 ? -22.959 -7.458 9.849 1.00 97.50 182 PHE A C 1
ATOM 1427 O O . PHE A 1 182 ? -23.376 -8.619 9.820 1.00 97.50 182 PHE A O 1
ATOM 1434 N N . ASN A 1 183 ? -22.202 -6.990 10.843 1.00 97.94 183 ASN A N 1
ATOM 1435 C CA . ASN A 1 183 ? -21.695 -7.804 11.947 1.00 97.94 183 ASN A CA 1
ATOM 1436 C C . ASN A 1 183 ? -22.836 -8.483 12.713 1.00 97.94 183 ASN A C 1
ATOM 1438 O O . ASN A 1 183 ? -22.790 -9.691 12.940 1.00 97.94 183 ASN A O 1
ATOM 1442 N N . GLY A 1 184 ? -23.912 -7.755 13.031 1.00 98.19 184 GLY A N 1
ATOM 1443 C CA . GLY A 1 184 ? -25.099 -8.323 13.676 1.00 98.19 184 GLY A CA 1
ATOM 1444 C C . GLY A 1 184 ? -25.781 -9.415 12.842 1.00 98.19 184 GLY A C 1
ATOM 1445 O O . GLY A 1 184 ? -26.181 -10.451 13.377 1.00 98.19 184 GLY A O 1
ATOM 1446 N N . LYS A 1 185 ? -25.869 -9.239 11.514 1.00 98.06 185 LYS A N 1
ATOM 1447 C CA . LYS A 1 185 ? -26.399 -10.279 10.610 1.00 98.06 185 LYS A CA 1
ATOM 1448 C C . LYS A 1 185 ? -25.506 -11.516 10.585 1.00 98.06 185 LYS A C 1
ATOM 1450 O O . LYS A 1 185 ? -26.038 -12.624 10.584 1.00 98.06 185 LYS A O 1
ATOM 1455 N N . LEU A 1 186 ? -24.186 -11.328 10.557 1.00 97.88 186 LEU A N 1
ATOM 1456 C CA . LEU A 1 186 ? -23.221 -12.424 10.534 1.00 97.88 186 LEU A CA 1
ATOM 1457 C C . LEU A 1 186 ? -23.262 -13.212 11.848 1.00 97.88 186 LEU A C 1
ATOM 1459 O O . LEU A 1 186 ? -23.449 -14.425 11.809 1.00 97.88 186 LEU A O 1
ATOM 1463 N N . LYS A 1 187 ? -23.226 -12.525 13.000 1.00 98.25 187 LYS A N 1
ATOM 1464 C CA . LYS A 1 187 ? -23.371 -13.140 14.332 1.00 98.25 187 LYS A CA 1
ATOM 1465 C C . LYS A 1 187 ? -24.655 -13.962 14.438 1.00 98.25 187 LYS A C 1
ATOM 1467 O O . LYS A 1 187 ? -24.608 -15.122 14.832 1.00 98.25 187 LYS A O 1
ATOM 1472 N N . LYS A 1 188 ? -25.791 -13.401 14.004 1.00 98.31 188 LYS A N 1
ATOM 1473 C CA . LYS A 1 188 ? -27.089 -14.099 13.999 1.00 98.31 188 LYS A CA 1
ATOM 1474 C C . LYS A 1 188 ? -27.096 -15.334 13.092 1.00 98.31 188 LYS A C 1
ATOM 1476 O O . LYS A 1 188 ? -27.724 -16.331 13.430 1.00 98.31 188 LYS A O 1
ATOM 1481 N N . ALA A 1 189 ? -26.438 -15.274 11.935 1.00 97.31 189 ALA A N 1
ATOM 1482 C CA . ALA A 1 189 ? -26.351 -16.417 11.027 1.00 97.31 189 ALA A CA 1
ATOM 1483 C C . ALA A 1 189 ? -25.512 -17.560 11.625 1.00 97.31 189 ALA A C 1
ATOM 1485 O O . ALA A 1 189 ? -25.862 -18.729 11.458 1.00 97.31 189 ALA A O 1
ATOM 1486 N N . PHE A 1 190 ? -24.433 -17.237 12.344 1.00 97.06 190 PHE A N 1
ATOM 1487 C CA . PHE A 1 190 ? -23.623 -18.228 13.053 1.00 97.06 190 PHE A CA 1
ATOM 1488 C C . PHE A 1 190 ? -24.325 -18.795 14.287 1.00 97.06 190 PHE A C 1
ATOM 1490 O O . PHE A 1 190 ? -24.377 -20.013 14.420 1.00 97.06 190 PHE A O 1
ATOM 1497 N N . SER A 1 191 ? -24.950 -17.958 15.122 1.00 97.19 191 SER A N 1
ATOM 1498 C CA . SER A 1 191 ? -25.657 -18.430 16.323 1.00 97.19 191 SER A CA 1
ATOM 1499 C C . SER A 1 191 ? -26.844 -19.338 16.000 1.00 97.19 191 SER A C 1
ATOM 1501 O O . SER A 1 191 ? -27.095 -20.302 16.710 1.00 97.19 191 SER A O 1
ATOM 1503 N N . LYS A 1 192 ? -27.549 -19.073 14.893 1.00 96.94 192 LYS A N 1
ATOM 1504 C CA . LYS A 1 192 ? -28.646 -19.924 14.405 1.00 96.94 192 LYS A CA 1
ATOM 1505 C C . LYS A 1 192 ? -28.189 -21.129 13.580 1.00 96.94 192 LYS A C 1
ATOM 1507 O O . LYS A 1 192 ? -29.034 -21.866 13.087 1.00 96.94 192 LYS A O 1
ATOM 1512 N N . ASN A 1 193 ? -26.883 -21.288 13.360 1.00 95.00 193 ASN A N 1
ATOM 1513 C CA . ASN A 1 193 ? -26.317 -22.282 12.448 1.00 95.00 193 ASN A CA 1
ATOM 1514 C C . ASN A 1 193 ? -26.954 -22.273 11.033 1.00 95.00 193 ASN A C 1
ATOM 1516 O O . ASN A 1 193 ? -27.062 -23.303 10.368 1.00 95.00 193 ASN A O 1
ATOM 1520 N N . ASP A 1 194 ? -27.378 -21.101 10.543 1.00 94.88 194 ASP A N 1
ATOM 1521 C CA . ASP A 1 194 ? -27.978 -20.950 9.213 1.00 94.88 194 ASP A CA 1
ATOM 1522 C C . ASP A 1 194 ? -26.880 -20.992 8.140 1.00 94.88 194 ASP A C 1
ATOM 1524 O O . ASP A 1 194 ? -26.349 -19.965 7.705 1.00 94.88 194 ASP A O 1
ATOM 1528 N N . LYS A 1 195 ? -26.520 -22.206 7.710 1.00 92.88 195 LYS A N 1
ATOM 1529 C CA . LYS A 1 195 ? -25.442 -22.462 6.740 1.00 92.88 195 LYS A CA 1
ATOM 1530 C C . LYS A 1 195 ? -25.627 -21.700 5.426 1.00 92.88 195 LYS A C 1
ATOM 1532 O O . LYS A 1 195 ? -24.646 -21.229 4.849 1.00 92.88 195 LYS A O 1
ATOM 1537 N N . ARG A 1 196 ? -26.865 -21.555 4.937 1.00 92.69 196 ARG A N 1
ATOM 1538 C CA . ARG A 1 196 ? -27.145 -20.814 3.696 1.00 92.69 196 ARG A CA 1
ATOM 1539 C C . ARG A 1 196 ? -26.837 -19.337 3.893 1.00 92.69 196 ARG A C 1
ATOM 1541 O O . ARG A 1 196 ? -26.173 -18.732 3.050 1.00 92.69 196 ARG A O 1
ATOM 1548 N N . ARG A 1 197 ? -27.299 -18.753 5.000 1.00 94.62 197 ARG A N 1
ATOM 1549 C CA . ARG A 1 197 ? -27.072 -17.338 5.288 1.00 94.62 197 ARG A CA 1
ATOM 1550 C C . ARG A 1 197 ? -25.617 -17.034 5.617 1.00 94.62 197 ARG A C 1
ATOM 1552 O O . ARG A 1 197 ? -25.124 -16.004 5.165 1.00 94.62 197 ARG A O 1
ATOM 1559 N N . GLN A 1 198 ? -24.934 -17.929 6.330 1.00 95.69 198 GLN A N 1
ATOM 1560 C CA . GLN A 1 198 ? -23.492 -17.852 6.566 1.00 95.69 198 GLN A CA 1
ATOM 1561 C C . GLN A 1 198 ? -22.749 -17.739 5.234 1.00 95.69 198 GLN A C 1
ATOM 1563 O O . GLN A 1 198 ? -22.084 -16.735 5.004 1.00 95.69 198 GLN A O 1
ATOM 1568 N N . ARG A 1 199 ? -22.950 -18.689 4.308 1.00 95.38 199 ARG A N 1
ATOM 1569 C CA . ARG A 1 199 ? -22.302 -18.673 2.983 1.00 95.38 199 ARG A CA 1
ATOM 1570 C C . ARG A 1 199 ? -22.586 -17.389 2.205 1.00 95.38 199 ARG A C 1
ATOM 1572 O O . ARG A 1 199 ? -21.664 -16.784 1.678 1.00 95.38 199 ARG A O 1
ATOM 1579 N N . GLN A 1 200 ? -23.837 -16.926 2.184 1.00 95.62 200 GLN A N 1
ATOM 1580 C CA . GLN A 1 200 ? -24.197 -15.675 1.504 1.00 95.62 200 GLN A CA 1
ATOM 1581 C C . GLN A 1 200 ? -23.481 -14.444 2.070 1.00 95.62 200 GLN A C 1
ATOM 1583 O O . GLN A 1 200 ? -23.121 -13.556 1.308 1.00 95.62 200 GLN A O 1
ATOM 1588 N N . LEU A 1 201 ? -23.323 -14.348 3.392 1.00 97.44 201 LEU A N 1
ATOM 1589 C CA . LEU A 1 201 ? -22.640 -13.211 4.013 1.00 97.44 201 LEU A CA 1
ATOM 1590 C C . LEU A 1 201 ? -21.119 -13.322 3.851 1.00 97.44 201 LEU A C 1
ATOM 1592 O O . LEU A 1 201 ? -20.467 -12.326 3.567 1.00 97.44 201 LEU A O 1
ATOM 1596 N N . LEU A 1 202 ? -20.576 -14.532 3.965 1.00 98.06 202 LEU A N 1
ATOM 1597 C CA . LEU A 1 202 ? -19.162 -14.838 3.745 1.00 98.06 202 LEU A CA 1
ATOM 1598 C C . LEU A 1 202 ? -18.718 -14.597 2.288 1.00 98.06 202 LEU A C 1
ATOM 1600 O O . LEU A 1 202 ? -17.559 -14.275 2.052 1.00 98.06 202 LEU A O 1
ATOM 1604 N N . ALA A 1 203 ? -19.635 -14.709 1.323 1.00 98.06 203 ALA A N 1
ATOM 1605 C CA . ALA A 1 203 ? -19.404 -14.420 -0.095 1.00 98.06 203 ALA A CA 1
ATOM 1606 C C . ALA A 1 203 ? -19.514 -12.928 -0.472 1.00 98.06 203 ALA A C 1
ATOM 1608 O O . ALA A 1 203 ? -19.396 -12.586 -1.647 1.00 98.06 203 ALA A O 1
ATOM 1609 N N . MET A 1 204 ? -19.792 -12.028 0.476 1.00 98.25 204 MET A N 1
ATOM 1610 C CA . MET A 1 204 ? -19.776 -10.587 0.198 1.00 98.25 204 MET A CA 1
ATOM 1611 C C . MET A 1 204 ? -18.338 -10.089 -0.000 1.00 98.25 204 MET A C 1
ATOM 1613 O O . MET A 1 204 ? -17.430 -10.646 0.626 1.00 98.25 204 MET A O 1
ATOM 1617 N N . PRO A 1 205 ? -18.118 -9.034 -0.807 1.00 98.62 205 PRO A N 1
ATOM 1618 C CA . PRO A 1 205 ? -16.826 -8.365 -0.860 1.00 98.62 205 PRO A CA 1
ATOM 1619 C C . PRO A 1 205 ? -16.489 -7.783 0.516 1.00 98.62 205 PRO A C 1
ATOM 1621 O O . PRO A 1 205 ? -17.354 -7.242 1.218 1.00 98.62 205 PRO A O 1
ATOM 1624 N N . LEU A 1 206 ? -15.225 -7.897 0.904 1.00 98.69 206 LEU A N 1
ATOM 1625 C CA . LEU A 1 206 ? -14.698 -7.283 2.112 1.00 98.69 206 LEU A CA 1
ATOM 1626 C C . LEU A 1 206 ? -14.791 -5.757 1.986 1.00 98.69 206 LEU A C 1
ATOM 1628 O O . LEU A 1 206 ? -14.281 -5.175 1.034 1.00 98.69 206 LEU A O 1
ATOM 1632 N N . THR A 1 207 ? -15.449 -5.123 2.956 1.00 98.31 207 THR A N 1
ATOM 1633 C CA . THR A 1 207 ? -15.602 -3.665 3.061 1.00 98.31 207 THR A CA 1
ATOM 1634 C C . THR A 1 207 ? -15.609 -3.244 4.527 1.00 98.31 207 THR A C 1
ATOM 1636 O O . THR A 1 207 ? -15.633 -4.085 5.427 1.00 98.31 207 THR A O 1
ATOM 1639 N N . ALA A 1 208 ? -15.637 -1.932 4.770 1.00 97.50 208 ALA A N 1
ATOM 1640 C CA . ALA A 1 208 ? -15.772 -1.330 6.096 1.00 97.50 208 ALA A CA 1
ATOM 1641 C C . ALA A 1 208 ? -14.651 -1.696 7.085 1.00 97.50 208 ALA A C 1
ATOM 1643 O O . ALA A 1 208 ? -14.834 -1.569 8.293 1.00 97.50 208 ALA A O 1
ATOM 1644 N N . VAL A 1 209 ? -13.490 -2.093 6.572 1.00 98.38 209 VAL A N 1
ATOM 1645 C CA . VAL A 1 209 ? -12.219 -2.159 7.304 1.00 98.38 209 VAL A CA 1
ATOM 1646 C C . VAL A 1 209 ? -11.340 -0.977 6.883 1.00 98.38 209 VAL A C 1
ATOM 1648 O O . VAL A 1 209 ? -11.683 -0.256 5.936 1.00 98.38 209 VAL A O 1
ATOM 1651 N N . THR A 1 210 ? -10.265 -0.714 7.616 1.00 98.12 210 THR A N 1
ATOM 1652 C CA . THR A 1 210 ? -9.373 0.417 7.339 1.00 98.12 210 THR A CA 1
ATOM 1653 C C . THR A 1 210 ? -8.386 0.083 6.225 1.00 98.12 210 THR A C 1
ATOM 1655 O O . THR A 1 210 ? -8.217 -1.068 5.817 1.00 98.12 210 THR A O 1
ATOM 1658 N N . TRP A 1 211 ? -7.706 1.112 5.721 1.00 97.06 211 TRP A N 1
ATOM 1659 C CA . TRP A 1 211 ? -6.578 0.939 4.808 1.00 97.06 211 TRP A CA 1
ATOM 1660 C C . TRP A 1 211 ? -5.510 -0.008 5.377 1.00 97.06 211 TRP A C 1
ATOM 1662 O O . TRP A 1 211 ? -5.045 -0.911 4.680 1.00 97.06 211 TRP A O 1
ATOM 1672 N N . PHE A 1 212 ? -5.172 0.160 6.655 1.00 98.12 212 PHE A N 1
ATOM 1673 C CA . PHE A 1 212 ? -4.151 -0.637 7.327 1.00 98.12 212 PHE A CA 1
ATOM 1674 C C . PHE A 1 212 ? -4.588 -2.090 7.522 1.00 98.12 212 PHE A C 1
ATOM 1676 O O . PHE A 1 212 ? -3.764 -2.989 7.380 1.00 98.12 212 PHE A O 1
ATOM 1683 N N . ASP A 1 213 ? -5.882 -2.346 7.729 1.00 98.62 213 ASP A N 1
ATOM 1684 C CA . ASP A 1 213 ? -6.419 -3.708 7.807 1.00 98.62 213 ASP A CA 1
ATOM 1685 C C . ASP A 1 213 ? -6.252 -4.469 6.480 1.00 98.62 213 ASP A C 1
ATOM 1687 O O . ASP A 1 213 ? -5.919 -5.656 6.470 1.00 98.62 213 ASP A O 1
ATOM 1691 N N . TYR A 1 214 ? -6.436 -3.792 5.337 1.00 98.56 214 TYR A N 1
ATOM 1692 C CA . TYR A 1 214 ? -6.162 -4.390 4.026 1.00 98.56 214 TYR A CA 1
ATOM 1693 C C . TYR A 1 214 ? -4.675 -4.696 3.837 1.00 98.56 214 TYR A C 1
ATOM 1695 O O . TYR A 1 214 ? -4.325 -5.765 3.329 1.00 98.56 214 TYR A O 1
ATOM 1703 N N . GLN A 1 215 ? -3.797 -3.776 4.246 1.00 98.38 215 GLN A N 1
ATOM 1704 C CA . GLN A 1 215 ? -2.352 -4.000 4.198 1.00 98.38 215 GLN A CA 1
ATOM 1705 C C . GLN A 1 215 ? -1.948 -5.178 5.087 1.00 98.38 215 GLN A C 1
ATOM 1707 O O . GLN A 1 215 ? -1.142 -6.010 4.668 1.00 98.38 215 GLN A O 1
ATOM 1712 N N . ASP A 1 216 ? -2.544 -5.290 6.274 1.00 98.75 216 ASP A N 1
ATOM 1713 C CA . ASP A 1 216 ? -2.265 -6.378 7.199 1.00 98.75 216 ASP A CA 1
ATOM 1714 C C . ASP A 1 216 ? -2.743 -7.728 6.659 1.00 98.75 216 ASP A C 1
ATOM 1716 O O . ASP A 1 216 ? -1.987 -8.696 6.676 1.00 98.75 216 ASP A O 1
ATOM 1720 N N . PHE A 1 217 ? -3.933 -7.783 6.057 1.00 98.88 217 PHE A N 1
ATOM 1721 C CA . PHE A 1 217 ? -4.409 -8.972 5.348 1.00 98.88 217 PHE A CA 1
ATOM 1722 C C . PHE A 1 217 ? -3.434 -9.424 4.250 1.00 98.88 217 PHE A C 1
ATOM 1724 O O . PHE A 1 217 ? -3.070 -10.601 4.183 1.00 98.88 217 PHE A O 1
ATOM 1731 N N . ILE A 1 218 ? -2.963 -8.497 3.408 1.00 98.81 218 ILE A N 1
ATOM 1732 C CA . ILE A 1 218 ? -1.995 -8.799 2.340 1.00 98.81 218 ILE A CA 1
ATOM 1733 C C . ILE A 1 218 ? -0.675 -9.303 2.936 1.00 98.81 218 ILE A C 1
ATOM 1735 O O . ILE A 1 218 ? -0.096 -10.278 2.447 1.00 98.81 218 ILE A O 1
ATOM 1739 N N . ARG A 1 219 ? -0.196 -8.655 4.001 1.00 98.75 219 ARG A N 1
ATOM 1740 C CA . ARG A 1 219 ? 1.026 -9.032 4.717 1.00 98.75 219 ARG A CA 1
ATOM 1741 C C . ARG A 1 219 ? 0.912 -10.446 5.286 1.00 98.75 219 ARG A C 1
ATOM 1743 O O . ARG A 1 219 ? 1.771 -11.282 5.011 1.00 98.75 219 ARG A O 1
ATOM 1750 N N . GLN A 1 220 ? -0.161 -10.737 6.019 1.00 98.62 220 GLN A N 1
ATOM 1751 C CA . GLN A 1 220 ? -0.408 -12.051 6.611 1.00 98.62 220 GLN A CA 1
ATOM 1752 C C . GLN A 1 220 ? -0.544 -13.144 5.546 1.00 98.62 220 GLN A C 1
ATOM 1754 O O . GLN A 1 220 ? 0.031 -14.221 5.706 1.00 98.62 220 GLN A O 1
ATOM 1759 N N . TYR A 1 221 ? -1.222 -12.868 4.427 1.00 98.56 221 TYR A N 1
ATOM 1760 C CA . TYR A 1 221 ? -1.355 -13.861 3.363 1.00 98.56 221 TYR A CA 1
ATOM 1761 C C . TYR A 1 221 ? -0.016 -14.169 2.676 1.00 98.56 221 TYR A C 1
ATOM 1763 O O . TYR A 1 221 ? 0.280 -15.336 2.415 1.00 98.56 221 TYR A O 1
ATOM 1771 N N . ASN A 1 222 ? 0.831 -13.157 2.447 1.00 98.44 222 ASN A N 1
ATOM 1772 C CA . ASN A 1 222 ? 2.198 -13.372 1.966 1.00 98.44 222 ASN A CA 1
ATOM 1773 C C . ASN A 1 222 ? 3.001 -14.258 2.929 1.00 98.44 222 ASN A C 1
ATOM 1775 O O . ASN A 1 222 ? 3.555 -15.269 2.500 1.00 98.44 222 ASN A O 1
ATOM 1779 N N . HIS A 1 223 ? 3.020 -13.929 4.227 1.00 98.12 223 HIS A N 1
ATOM 1780 C CA . HIS A 1 223 ? 3.740 -14.724 5.229 1.00 98.12 223 HIS A CA 1
ATOM 1781 C C . HIS A 1 223 ? 3.259 -16.174 5.275 1.00 98.12 223 HIS A C 1
ATOM 1783 O O . HIS A 1 223 ? 4.082 -17.087 5.254 1.00 98.12 223 HIS A O 1
ATOM 1789 N N . TRP A 1 224 ? 1.942 -16.388 5.295 1.00 98.12 224 TRP A N 1
ATOM 1790 C CA . TRP A 1 224 ? 1.376 -17.732 5.296 1.00 98.12 224 TRP A CA 1
ATOM 1791 C C . TRP A 1 224 ? 1.728 -18.504 4.024 1.00 98.12 224 TRP A C 1
ATOM 1793 O O . TRP A 1 224 ? 2.065 -19.687 4.087 1.00 98.12 224 TRP A O 1
ATOM 1803 N N . CYS A 1 225 ? 1.666 -17.852 2.859 1.00 97.56 225 CYS A N 1
ATOM 1804 C CA . CYS A 1 225 ? 2.005 -18.517 1.611 1.00 97.56 225 CYS A CA 1
ATOM 1805 C C . CYS A 1 225 ? 3.468 -18.951 1.615 1.00 97.56 225 CYS A C 1
ATOM 1807 O O . CYS A 1 225 ? 3.743 -20.086 1.241 1.00 97.56 225 CYS A O 1
ATOM 1809 N N . TYR A 1 226 ? 4.372 -18.099 2.110 1.00 96.44 226 TYR A N 1
ATOM 1810 C CA . TYR A 1 226 ? 5.799 -18.395 2.216 1.00 96.44 226 TYR A CA 1
ATOM 1811 C C . TYR A 1 226 ? 6.140 -19.519 3.194 1.00 96.44 226 TYR A C 1
ATOM 1813 O O . TYR A 1 226 ? 7.081 -20.268 2.947 1.00 96.44 226 TYR A O 1
ATOM 1821 N N . SER A 1 227 ? 5.369 -19.677 4.269 1.00 96.56 227 SER A N 1
ATOM 1822 C CA . SER A 1 227 ? 5.557 -20.769 5.230 1.00 96.56 227 SER A CA 1
ATOM 1823 C C . SER A 1 227 ? 4.837 -22.066 4.847 1.00 96.56 227 SER A C 1
ATOM 1825 O O . SER A 1 227 ? 5.071 -23.098 5.473 1.00 96.56 227 SER A O 1
ATOM 1827 N N . THR A 1 228 ? 3.981 -22.052 3.819 1.00 96.81 228 THR A N 1
ATOM 1828 C CA . THR A 1 228 ? 3.164 -23.209 3.424 1.00 96.81 228 THR A CA 1
ATOM 1829 C C . THR A 1 228 ? 3.691 -23.850 2.134 1.00 96.81 228 THR A C 1
ATOM 1831 O O . THR A 1 228 ? 3.529 -23.257 1.062 1.00 96.81 228 THR A O 1
ATOM 1834 N N . PRO A 1 229 ? 4.219 -25.094 2.166 1.00 95.38 229 PRO A N 1
ATOM 1835 C CA . PRO A 1 229 ? 4.843 -25.738 1.003 1.00 95.38 229 PRO A CA 1
ATOM 1836 C C . PRO A 1 229 ? 3.967 -25.759 -0.257 1.00 95.38 229 PRO A C 1
ATOM 1838 O O . PRO A 1 229 ? 4.424 -25.410 -1.343 1.00 95.38 229 PRO A O 1
ATOM 1841 N N . ASN A 1 230 ? 2.677 -26.079 -0.112 1.00 94.19 230 ASN A N 1
ATOM 1842 C CA . ASN A 1 230 ? 1.740 -26.126 -1.239 1.00 94.19 230 ASN A CA 1
ATOM 1843 C C . ASN A 1 230 ? 1.480 -24.749 -1.871 1.00 94.19 230 ASN A C 1
ATOM 1845 O O . ASN A 1 230 ? 1.203 -24.673 -3.069 1.00 94.19 230 ASN A O 1
ATOM 1849 N N . CYS A 1 231 ? 1.546 -23.667 -1.088 1.00 96.12 231 CYS A N 1
ATOM 1850 C CA . CYS A 1 231 ? 1.419 -22.313 -1.622 1.00 96.12 231 CYS A CA 1
ATOM 1851 C C . CYS A 1 231 ? 2.725 -21.879 -2.290 1.00 96.12 231 CYS A C 1
ATOM 1853 O O . CYS A 1 231 ? 2.705 -21.481 -3.454 1.00 96.12 231 CYS A O 1
ATOM 1855 N N . MET A 1 232 ? 3.863 -22.068 -1.612 1.00 94.75 232 MET A N 1
ATOM 1856 C CA . MET A 1 232 ? 5.198 -21.779 -2.148 1.00 94.75 232 MET A CA 1
ATOM 1857 C C . MET A 1 232 ? 5.520 -22.503 -3.453 1.00 94.75 232 MET A C 1
ATOM 1859 O O . MET A 1 232 ? 6.200 -21.957 -4.323 1.00 94.75 232 MET A O 1
ATOM 1863 N N . ALA A 1 233 ? 5.043 -23.736 -3.609 1.00 92.75 233 ALA A N 1
ATOM 1864 C CA . ALA A 1 233 ? 5.230 -24.496 -4.836 1.00 92.75 233 ALA A CA 1
ATOM 1865 C C . ALA A 1 233 ? 4.434 -23.910 -6.014 1.00 92.75 233 ALA A C 1
ATOM 1867 O O . ALA A 1 233 ? 4.885 -23.995 -7.153 1.00 92.75 233 ALA A O 1
ATOM 1868 N N . LYS A 1 234 ? 3.262 -23.319 -5.748 1.00 95.62 234 LYS A N 1
ATOM 1869 C CA . LYS A 1 234 ? 2.348 -22.813 -6.782 1.00 95.62 234 LYS A CA 1
ATOM 1870 C C . LYS A 1 234 ? 2.512 -21.331 -7.085 1.00 95.62 234 LYS A C 1
ATOM 1872 O O . LYS A 1 234 ? 2.159 -20.922 -8.189 1.00 95.62 234 LYS A O 1
ATOM 1877 N N . ILE A 1 235 ? 2.976 -20.522 -6.131 1.00 95.56 235 ILE A N 1
ATOM 1878 C CA . ILE A 1 235 ? 3.107 -19.079 -6.341 1.00 95.56 235 ILE A CA 1
ATOM 1879 C C . ILE A 1 235 ? 4.035 -18.815 -7.540 1.00 95.56 235 ILE A C 1
ATOM 1881 O O . ILE A 1 235 ? 5.092 -19.445 -7.634 1.00 95.56 235 ILE A O 1
ATOM 1885 N N . PRO A 1 236 ? 3.659 -17.928 -8.483 1.00 93.50 236 PRO A N 1
ATOM 1886 C CA . PRO A 1 236 ? 4.475 -17.661 -9.659 1.00 93.50 236 PRO A CA 1
ATOM 1887 C C . PRO A 1 236 ? 5.850 -17.146 -9.255 1.00 93.50 236 PRO A C 1
ATOM 1889 O O . PRO A 1 236 ? 5.977 -16.362 -8.313 1.00 93.50 236 PRO A O 1
ATOM 1892 N N . LYS A 1 237 ? 6.878 -17.568 -9.984 1.00 87.56 237 LYS A N 1
ATOM 1893 C CA . LYS A 1 237 ? 8.263 -17.192 -9.715 1.00 87.56 237 LYS A CA 1
ATOM 1894 C C . LYS A 1 237 ? 8.821 -16.423 -10.897 1.00 87.56 237 LYS A C 1
ATOM 1896 O O . LYS A 1 237 ? 8.495 -16.706 -12.049 1.00 87.56 237 LYS A O 1
ATOM 1901 N N . LEU A 1 238 ? 9.651 -15.429 -10.601 1.00 78.31 238 LEU A N 1
ATOM 1902 C CA . LEU A 1 238 ? 10.410 -14.746 -11.641 1.00 78.31 238 LEU A CA 1
ATOM 1903 C C . LEU A 1 238 ? 11.539 -15.680 -12.103 1.00 78.31 238 LEU A C 1
ATOM 1905 O O . LEU A 1 238 ? 12.244 -16.222 -11.243 1.00 78.31 238 LEU A O 1
ATOM 1909 N N . PRO A 1 239 ? 11.738 -15.870 -13.417 1.00 71.12 239 PRO A N 1
ATOM 1910 C CA . PRO A 1 239 ? 12.783 -16.756 -13.894 1.00 71.12 239 PRO A CA 1
ATOM 1911 C C . PRO A 1 239 ? 14.182 -16.169 -13.654 1.00 71.12 239 PRO A C 1
ATOM 1913 O O . PRO A 1 239 ? 14.363 -14.969 -13.458 1.00 71.12 239 PRO A O 1
ATOM 1916 N N . LYS A 1 240 ? 15.197 -17.037 -13.672 1.00 68.38 240 LYS A N 1
ATOM 1917 C CA . LYS A 1 240 ? 16.579 -16.696 -13.279 1.00 68.38 240 LYS A CA 1
ATOM 1918 C C . LYS A 1 240 ? 17.319 -15.760 -14.246 1.00 68.38 240 LYS A C 1
ATOM 1920 O O . LYS A 1 240 ? 18.272 -15.106 -13.825 1.00 68.38 240 LYS A O 1
ATOM 1925 N N . ARG A 1 241 ? 16.949 -15.772 -15.530 1.00 67.38 241 ARG A N 1
ATOM 1926 C CA . ARG A 1 241 ? 17.579 -15.067 -16.671 1.00 67.38 241 ARG A CA 1
ATOM 1927 C C . ARG A 1 241 ? 16.489 -14.634 -17.657 1.00 67.38 241 ARG A C 1
ATOM 1929 O O . ARG A 1 241 ? 15.356 -15.043 -17.450 1.00 67.38 241 ARG A O 1
ATOM 1936 N N . LEU A 1 242 ? 16.801 -13.859 -18.702 1.00 67.25 242 LEU A N 1
ATOM 1937 C CA . LEU A 1 242 ? 15.876 -13.517 -19.810 1.00 67.25 242 LEU A CA 1
ATOM 1938 C C . LEU A 1 242 ? 16.155 -14.287 -21.123 1.00 67.25 242 LEU A C 1
ATOM 1940 O O . LEU A 1 242 ? 15.430 -14.108 -22.098 1.00 67.25 242 LEU A O 1
ATOM 1944 N N . ASN A 1 243 ? 17.116 -15.225 -21.126 1.00 60.72 243 ASN A N 1
ATOM 1945 C CA . ASN A 1 243 ? 17.347 -16.183 -22.216 1.00 60.72 243 ASN A CA 1
ATOM 1946 C C . ASN A 1 243 ? 17.361 -17.649 -21.716 1.00 60.72 243 ASN A C 1
ATOM 1948 O O . ASN A 1 243 ? 18.144 -17.994 -20.829 1.00 60.72 243 ASN A O 1
ATOM 1952 N N . ALA A 1 244 ? 16.514 -18.507 -22.301 1.00 51.84 244 ALA A N 1
ATOM 1953 C CA . ALA A 1 244 ? 16.370 -19.925 -21.950 1.00 51.84 244 ALA A CA 1
ATOM 1954 C C . ALA A 1 244 ? 17.457 -20.845 -22.553 1.00 51.84 244 ALA A C 1
ATOM 1956 O O . ALA A 1 244 ? 17.668 -21.940 -22.039 1.00 51.84 244 ALA A O 1
ATOM 1957 N N . ASN A 1 245 ? 18.185 -20.403 -23.589 1.00 49.31 245 ASN A N 1
ATOM 1958 C CA . ASN A 1 245 ? 19.149 -21.235 -24.330 1.00 49.31 245 ASN A CA 1
ATOM 1959 C C . ASN A 1 245 ? 20.585 -21.190 -23.768 1.00 49.31 245 ASN A C 1
ATOM 1961 O O . ASN A 1 245 ? 21.502 -21.754 -24.356 1.00 49.31 245 ASN A O 1
ATOM 1965 N N . ALA A 1 246 ? 20.813 -20.518 -22.637 1.00 49.19 246 ALA A N 1
ATOM 1966 C CA . ALA A 1 246 ? 22.126 -20.471 -22.000 1.00 49.19 246 ALA A CA 1
ATOM 1967 C C . ALA A 1 246 ? 22.342 -21.715 -21.119 1.00 49.19 246 ALA A C 1
ATOM 1969 O O . ALA A 1 246 ? 21.914 -21.755 -19.962 1.00 49.19 246 ALA A O 1
ATOM 1970 N N . SER A 1 247 ? 23.026 -22.724 -21.659 1.00 38.62 247 SER A N 1
ATOM 1971 C CA . SER A 1 247 ? 23.496 -23.903 -20.923 1.00 38.62 247 SER A CA 1
ATOM 1972 C C . SER A 1 247 ? 24.310 -23.515 -19.675 1.00 38.62 247 SER A C 1
ATOM 1974 O O . SER A 1 247 ? 25.138 -22.605 -19.719 1.00 38.62 247 SER A O 1
ATOM 1976 N N . GLY A 1 248 ? 24.085 -24.211 -18.550 1.00 47.38 248 GLY A N 1
ATOM 1977 C CA . GLY A 1 248 ? 24.918 -24.097 -17.338 1.00 47.38 248 GLY A CA 1
ATOM 1978 C C . GLY A 1 248 ? 24.313 -23.368 -16.128 1.00 47.38 248 GLY A C 1
ATOM 1979 O O . GLY A 1 248 ? 25.052 -22.913 -15.253 1.00 47.38 248 GLY A O 1
ATOM 1980 N N . ALA A 1 249 ? 22.987 -23.237 -16.018 1.00 41.81 249 ALA A N 1
ATOM 1981 C CA . ALA A 1 249 ? 22.373 -22.651 -14.824 1.00 41.81 249 ALA A CA 1
ATOM 1982 C C . ALA A 1 249 ? 22.472 -23.598 -13.607 1.00 41.81 249 ALA A C 1
ATOM 1984 O O . ALA A 1 249 ? 21.601 -24.437 -13.380 1.00 41.81 249 ALA A O 1
ATOM 1985 N N . LYS A 1 250 ? 23.522 -23.431 -12.787 1.00 44.25 250 LYS A N 1
ATOM 1986 C CA . LYS A 1 250 ? 23.594 -23.994 -11.426 1.00 44.25 250 LYS A CA 1
ATOM 1987 C C . LYS A 1 250 ? 22.339 -23.631 -10.604 1.00 44.25 250 LYS A C 1
ATOM 1989 O O . LYS A 1 250 ? 21.612 -22.677 -10.895 1.00 44.25 250 LYS A O 1
ATOM 1994 N N . LYS A 1 251 ? 22.106 -24.436 -9.566 1.00 44.75 251 LYS A N 1
ATOM 1995 C CA . LYS A 1 251 ? 20.965 -24.520 -8.634 1.00 44.75 251 LYS A CA 1
ATOM 1996 C C . LYS A 1 251 ? 20.691 -23.234 -7.814 1.00 44.75 251 LYS A C 1
ATOM 1998 O O . LYS A 1 251 ? 20.663 -23.279 -6.597 1.00 44.75 251 LYS A O 1
ATOM 2003 N N . TYR A 1 252 ? 20.507 -22.078 -8.451 1.00 49.88 252 TYR A N 1
ATOM 2004 C CA . TYR A 1 252 ? 20.009 -20.866 -7.782 1.00 49.88 252 TYR A CA 1
ATOM 2005 C C . TYR A 1 252 ? 18.496 -20.977 -7.530 1.00 49.88 252 TYR A C 1
ATOM 2007 O O . TYR A 1 252 ? 17.800 -21.615 -8.318 1.00 49.88 252 TYR A O 1
ATOM 2015 N N . GLU A 1 253 ? 17.967 -20.394 -6.459 1.00 58.09 253 GLU A N 1
ATOM 2016 C CA . GLU A 1 253 ? 16.530 -20.447 -6.162 1.00 58.09 253 GLU A CA 1
ATOM 2017 C C . GLU A 1 253 ? 15.749 -19.440 -7.019 1.00 58.09 253 GLU A C 1
ATOM 2019 O O . GLU A 1 253 ? 16.083 -18.259 -7.105 1.00 58.09 253 GLU A O 1
ATOM 2024 N N . GLU A 1 254 ? 14.697 -19.913 -7.686 1.00 70.25 254 GLU A N 1
ATOM 2025 C CA . GLU A 1 254 ? 13.669 -19.043 -8.252 1.00 70.25 254 GLU A CA 1
ATOM 2026 C C . GLU A 1 254 ? 12.901 -18.410 -7.095 1.00 70.25 254 GLU A C 1
ATOM 2028 O O . GLU A 1 254 ? 12.190 -19.124 -6.383 1.00 70.25 254 GLU A O 1
ATOM 2033 N N . LEU A 1 255 ? 13.034 -17.099 -6.869 1.00 77.19 255 LEU A N 1
ATOM 2034 C CA . LEU A 1 255 ? 12.346 -16.526 -5.715 1.00 77.19 255 LEU A CA 1
ATOM 2035 C C . LEU A 1 255 ? 10.852 -16.250 -6.012 1.00 77.19 255 LEU A C 1
ATOM 2037 O O . LEU A 1 255 ? 10.472 -15.941 -7.154 1.00 77.19 255 LEU A O 1
ATOM 2041 N N . PRO A 1 256 ? 9.976 -16.379 -5.011 1.00 90.06 256 PRO A N 1
ATOM 2042 C CA . PRO A 1 256 ? 8.537 -16.298 -5.215 1.00 90.06 256 PRO A CA 1
ATOM 2043 C C . PRO A 1 256 ? 8.102 -14.875 -5.566 1.00 90.06 256 PRO A C 1
ATOM 2045 O O . PRO A 1 256 ? 8.793 -13.897 -5.258 1.00 90.06 256 PRO A O 1
ATOM 2048 N N . GLY A 1 257 ? 6.967 -14.764 -6.249 1.00 94.56 257 GLY A N 1
ATOM 2049 C CA . GLY A 1 257 ? 6.193 -13.532 -6.307 1.00 94.56 257 GLY A CA 1
ATOM 2050 C C . GLY A 1 257 ? 5.547 -13.213 -4.959 1.00 94.56 257 GLY A C 1
ATOM 2051 O O . GLY A 1 257 ? 5.679 -13.970 -4.003 1.00 94.56 257 GLY A O 1
ATOM 2052 N N . PHE A 1 258 ? 4.831 -12.096 -4.896 1.00 97.12 258 PHE A N 1
ATOM 2053 C CA . PHE A 1 258 ? 4.139 -11.642 -3.691 1.00 97.12 258 PHE A CA 1
ATOM 2054 C C . PHE A 1 258 ? 2.783 -11.027 -4.031 1.00 97.12 258 PHE A C 1
ATOM 2056 O O . PHE A 1 258 ? 2.606 -10.420 -5.090 1.00 97.12 258 PHE A O 1
ATOM 2063 N N . PHE A 1 259 ? 1.822 -11.167 -3.124 1.00 98.50 259 PHE A N 1
ATOM 2064 C CA . PHE A 1 259 ? 0.520 -10.520 -3.221 1.00 98.50 259 PHE A CA 1
ATOM 2065 C C . PHE A 1 259 ? 0.641 -9.031 -2.908 1.00 98.50 259 PHE A C 1
ATOM 2067 O O . PHE A 1 259 ? 1.307 -8.641 -1.948 1.00 98.50 259 PHE A O 1
ATOM 2074 N N . ARG A 1 260 ? -0.037 -8.204 -3.700 1.00 98.44 260 ARG A N 1
ATOM 2075 C CA . ARG A 1 260 ? -0.137 -6.752 -3.523 1.00 98.44 260 ARG A CA 1
ATOM 2076 C C . ARG A 1 260 ? -1.452 -6.239 -4.099 1.00 98.44 260 ARG A C 1
ATOM 2078 O O . ARG A 1 260 ? -2.189 -6.992 -4.731 1.00 98.44 260 ARG A O 1
ATOM 2085 N N . LEU A 1 261 ? -1.728 -4.953 -3.928 1.00 98.69 261 LEU A N 1
ATOM 2086 C CA . LEU A 1 261 ? -2.768 -4.288 -4.709 1.00 98.69 261 LEU A CA 1
ATOM 2087 C C . LEU A 1 261 ? -2.312 -4.110 -6.170 1.00 98.69 261 LEU A C 1
ATOM 2089 O O . LEU A 1 261 ? -1.102 -4.007 -6.433 1.00 98.69 261 LEU A O 1
ATOM 2093 N N . PRO A 1 262 ? -3.246 -4.094 -7.135 1.00 98.44 262 PRO A N 1
ATOM 2094 C CA . PRO A 1 262 ? -2.937 -3.733 -8.506 1.00 98.44 262 PRO A CA 1
ATOM 2095 C C . PRO A 1 262 ? -2.538 -2.266 -8.588 1.00 98.44 262 PRO A C 1
ATOM 2097 O O . PRO A 1 262 ? -3.009 -1.423 -7.825 1.00 98.44 262 PRO A O 1
ATOM 2100 N N . THR A 1 263 ? -1.683 -1.955 -9.550 1.00 96.94 263 THR A N 1
ATOM 2101 C CA . THR A 1 263 ? -1.538 -0.572 -9.986 1.00 96.94 263 THR A CA 1
ATOM 2102 C C . THR A 1 263 ? -2.776 -0.132 -10.763 1.00 96.94 263 THR A C 1
ATOM 2104 O O . THR A 1 263 ? -3.476 -0.961 -11.344 1.00 96.94 263 THR A O 1
ATOM 2107 N N . GLU A 1 264 ? -3.022 1.172 -10.848 1.00 96.31 264 GLU A N 1
ATOM 2108 C CA . GLU A 1 264 ? -4.119 1.684 -11.681 1.00 96.31 264 GLU A CA 1
ATOM 2109 C C . GLU A 1 264 ? -4.011 1.279 -13.148 1.00 96.31 264 GLU A C 1
ATOM 2111 O O . GLU A 1 264 ? -5.015 0.938 -13.770 1.00 96.31 264 GLU A O 1
ATOM 2116 N N . LEU A 1 265 ? -2.790 1.284 -13.689 1.00 96.06 265 LEU A N 1
ATOM 2117 C CA . LEU A 1 265 ? -2.537 0.894 -15.070 1.00 96.06 265 LEU A CA 1
ATOM 2118 C C . LEU A 1 265 ? -2.803 -0.600 -15.291 1.00 96.06 265 LEU A C 1
ATOM 2120 O O . LEU A 1 265 ? -3.441 -0.959 -16.276 1.00 96.06 265 LEU A O 1
ATOM 2124 N N . GLU A 1 266 ? -2.369 -1.473 -14.375 1.00 97.75 266 GLU A N 1
ATOM 2125 C CA . GLU A 1 266 ? -2.699 -2.903 -14.435 1.00 97.75 266 GLU A CA 1
ATOM 2126 C C . GLU A 1 266 ? -4.211 -3.128 -14.344 1.00 97.75 266 GLU A C 1
ATOM 2128 O O . GLU A 1 266 ? -4.783 -3.857 -15.154 1.00 97.75 266 GLU A O 1
ATOM 2133 N N . TRP A 1 267 ? -4.876 -2.475 -13.391 1.00 98.12 267 TRP A N 1
ATOM 2134 C CA . TRP A 1 267 ? -6.314 -2.625 -13.205 1.00 98.12 267 TRP A CA 1
ATOM 2135 C C . TRP A 1 267 ? -7.091 -2.212 -14.456 1.00 98.12 267 TRP A C 1
ATOM 2137 O O . TRP A 1 267 ? -7.894 -2.987 -14.976 1.00 98.12 267 TRP A O 1
ATOM 2147 N N . GLU A 1 268 ? -6.811 -1.021 -14.989 1.00 97.44 268 GLU A N 1
ATOM 2148 C CA . GLU A 1 268 ? -7.491 -0.500 -16.173 1.00 97.44 268 GLU A CA 1
ATOM 2149 C C . GLU A 1 268 ? -7.181 -1.329 -17.423 1.00 97.44 268 GLU A C 1
ATOM 2151 O O . GLU A 1 268 ? -8.090 -1.643 -18.195 1.00 97.44 268 GLU A O 1
ATOM 2156 N N . TYR A 1 269 ? -5.928 -1.754 -17.598 1.00 97.50 269 TYR A N 1
ATOM 2157 C CA . TYR A 1 269 ? -5.536 -2.622 -18.704 1.00 97.50 269 TYR A CA 1
ATOM 2158 C C . TYR A 1 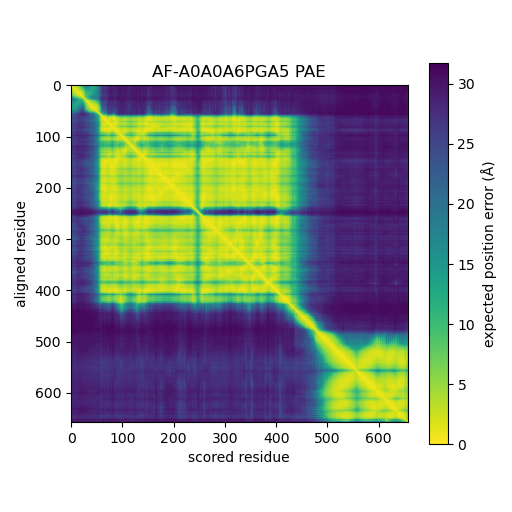269 ? -6.318 -3.941 -18.696 1.00 97.50 269 TYR A C 1
ATOM 2160 O O . TYR A 1 269 ? -6.868 -4.352 -19.721 1.00 97.50 269 TYR A O 1
ATOM 2168 N N . ALA A 1 270 ? -6.409 -4.593 -17.534 1.00 97.69 270 ALA A N 1
ATOM 2169 C CA . ALA A 1 270 ? -7.174 -5.823 -17.372 1.00 97.69 270 ALA A CA 1
ATOM 2170 C C . ALA A 1 270 ? -8.681 -5.591 -17.568 1.00 97.69 270 ALA A C 1
ATOM 2172 O O . ALA A 1 270 ? -9.338 -6.375 -18.259 1.00 97.69 270 ALA A O 1
ATOM 2173 N N . ALA A 1 271 ? -9.221 -4.494 -17.029 1.00 97.56 271 ALA A N 1
ATOM 2174 C CA . ALA A 1 271 ? -10.635 -4.152 -17.133 1.00 97.56 271 ALA A CA 1
ATOM 2175 C C . ALA A 1 271 ? -11.082 -3.856 -18.571 1.00 97.56 271 ALA A C 1
ATOM 2177 O O . ALA A 1 271 ? -12.184 -4.248 -18.957 1.00 97.56 271 ALA A O 1
ATOM 2178 N N . ARG A 1 272 ? -10.209 -3.260 -19.392 1.00 96.06 272 ARG A N 1
ATOM 2179 C CA . ARG A 1 272 ? -10.424 -3.061 -20.838 1.00 96.06 272 ARG A CA 1
ATOM 2180 C C . ARG A 1 272 ? -10.348 -4.358 -21.652 1.00 96.06 272 ARG A C 1
ATOM 2182 O O . ARG A 1 272 ? -10.747 -4.371 -22.810 1.00 96.06 272 ARG A O 1
ATOM 2189 N N . GLY A 1 273 ? -9.870 -5.459 -21.067 1.00 95.00 273 GLY A N 1
ATOM 2190 C CA . GLY A 1 273 ? -9.713 -6.758 -21.735 1.00 95.00 273 GLY A CA 1
ATOM 2191 C C . GLY A 1 273 ? -8.297 -7.046 -22.251 1.00 95.00 273 GLY A C 1
ATOM 2192 O O . GLY A 1 273 ? -8.101 -8.021 -22.981 1.00 95.00 273 GLY A O 1
ATOM 2193 N N . GLY A 1 274 ? -7.316 -6.222 -21.870 1.00 95.25 274 GLY A N 1
ATOM 2194 C CA . GLY A 1 274 ? -5.889 -6.424 -22.119 1.00 95.25 274 GLY A CA 1
ATOM 2195 C C . GLY A 1 274 ? -5.521 -6.639 -23.589 1.00 95.25 274 GLY A C 1
ATOM 2196 O O . GLY A 1 274 ? -6.092 -6.023 -24.491 1.00 95.25 274 GLY A O 1
ATOM 2197 N N . LEU A 1 275 ? -4.571 -7.546 -23.842 1.00 94.31 275 LEU A N 1
ATOM 2198 C CA . LEU A 1 275 ? -4.020 -7.805 -25.177 1.00 94.31 275 LEU A CA 1
ATOM 2199 C C . LEU A 1 275 ? -5.090 -8.148 -26.224 1.00 94.31 275 LEU A C 1
ATOM 2201 O O . LEU A 1 275 ? -4.983 -7.740 -27.379 1.00 94.31 275 LEU A O 1
ATOM 2205 N N . ALA A 1 276 ? -6.128 -8.892 -25.834 1.00 94.00 276 ALA A N 1
ATOM 2206 C CA . ALA A 1 276 ? -7.199 -9.277 -26.749 1.00 94.00 276 ALA A CA 1
ATOM 2207 C C . ALA A 1 276 ? -8.016 -8.065 -27.226 1.00 94.00 276 ALA A C 1
ATOM 2209 O O . ALA A 1 276 ? -8.447 -8.035 -28.378 1.00 94.00 276 ALA A O 1
ATOM 2210 N N . ALA A 1 277 ? -8.217 -7.069 -26.359 1.00 94.12 277 ALA A N 1
ATOM 2211 C CA . ALA A 1 277 ? -8.903 -5.829 -26.708 1.00 94.12 277 ALA A CA 1
ATOM 2212 C C . ALA A 1 277 ? -8.007 -4.869 -27.503 1.00 94.12 277 ALA A C 1
ATOM 2214 O O . ALA A 1 277 ? -8.509 -4.188 -28.390 1.00 94.12 277 ALA A O 1
ATOM 2215 N N . LEU A 1 278 ? -6.692 -4.858 -27.246 1.00 92.31 278 LEU A N 1
ATOM 2216 C CA . LEU A 1 278 ? -5.730 -4.083 -28.042 1.00 92.31 278 LEU A CA 1
ATOM 2217 C C . LEU A 1 278 ? -5.667 -4.555 -29.499 1.00 92.31 278 LEU A C 1
ATOM 2219 O O . LEU A 1 278 ? -5.626 -3.744 -30.416 1.00 92.31 278 LEU A O 1
ATOM 2223 N N . LYS A 1 279 ? -5.672 -5.875 -29.718 1.00 92.19 279 LYS A N 1
ATOM 2224 C CA . LYS A 1 279 ? -5.578 -6.463 -31.064 1.00 92.19 279 LYS A CA 1
ATOM 2225 C C . LYS A 1 279 ? -6.879 -6.386 -31.860 1.00 92.19 279 LYS A C 1
ATOM 2227 O O . LYS A 1 279 ? -6.857 -6.547 -33.078 1.00 92.19 279 LYS A O 1
ATOM 2232 N N . LYS A 1 280 ? -8.018 -6.195 -31.192 1.00 93.56 280 LYS A N 1
ATOM 2233 C CA . LYS A 1 280 ? -9.320 -6.112 -31.852 1.00 93.56 280 LYS A CA 1
ATOM 2234 C C . LYS A 1 280 ? -9.623 -4.659 -32.200 1.00 93.56 280 LYS A C 1
ATOM 2236 O O . LYS A 1 280 ? -9.609 -3.814 -31.314 1.00 93.56 280 LYS A O 1
ATOM 2241 N N . LYS A 1 281 ? -9.972 -4.400 -33.459 1.00 93.00 281 LYS A N 1
ATOM 2242 C CA . LYS A 1 281 ? -10.441 -3.091 -33.922 1.00 93.00 281 LYS A CA 1
ATOM 2243 C C . LYS A 1 281 ? -11.969 -3.020 -33.964 1.00 93.00 281 LYS A C 1
ATOM 2245 O O . LYS A 1 281 ? -12.627 -4.054 -34.120 1.00 93.00 281 LYS A O 1
ATOM 2250 N N . ASP A 1 282 ? -12.512 -1.827 -33.771 1.00 90.50 282 ASP A N 1
ATOM 2251 C CA . ASP A 1 282 ? -13.911 -1.501 -34.046 1.00 90.50 282 ASP A CA 1
ATOM 2252 C C . ASP A 1 282 ? -14.127 -1.127 -35.525 1.00 90.50 282 ASP A C 1
ATOM 2254 O O . ASP A 1 282 ? -13.222 -1.275 -36.351 1.00 90.50 282 ASP A O 1
ATOM 2258 N N . SER A 1 283 ? -15.347 -0.700 -35.871 1.00 90.12 283 SER A N 1
ATOM 2259 C CA . SER A 1 283 ? -15.724 -0.302 -37.235 1.00 90.12 283 SER A CA 1
ATOM 2260 C C . SER A 1 283 ? -14.912 0.877 -37.767 1.00 90.12 283 SER A C 1
ATOM 2262 O O . SER A 1 283 ? -14.681 0.952 -38.969 1.00 90.12 283 SER A O 1
ATOM 2264 N N . ASP A 1 284 ? -14.437 1.748 -36.877 1.00 86.62 284 ASP A N 1
ATOM 2265 C CA . ASP A 1 284 ? -13.672 2.950 -37.218 1.00 86.62 284 ASP A CA 1
ATOM 2266 C C . ASP A 1 284 ? -12.158 2.670 -37.230 1.00 86.62 284 ASP A C 1
ATOM 2268 O O . ASP A 1 284 ? -11.336 3.582 -37.332 1.00 86.62 284 ASP A O 1
ATOM 2272 N N . GLY A 1 285 ? -11.766 1.398 -37.092 1.00 87.38 285 GLY A N 1
ATOM 2273 C CA . GLY A 1 285 ? -10.377 0.957 -37.094 1.00 87.38 285 GLY A CA 1
ATOM 2274 C C . GLY A 1 285 ? -9.616 1.238 -35.794 1.00 87.38 285 GLY A C 1
ATOM 2275 O O . GLY A 1 285 ? -8.402 1.002 -35.756 1.00 87.38 285 GLY A O 1
ATOM 2276 N N . ARG A 1 286 ? -10.290 1.698 -34.729 1.00 86.75 286 ARG A N 1
ATOM 2277 C CA . ARG A 1 286 ? -9.677 1.987 -33.423 1.00 86.75 286 ARG A CA 1
ATOM 2278 C C . ARG A 1 286 ? -9.625 0.724 -32.564 1.00 86.75 286 ARG A C 1
ATOM 2280 O O . ARG A 1 286 ? -10.517 -0.121 -32.668 1.00 86.75 286 ARG A O 1
ATOM 2287 N N . PRO A 1 287 ? -8.610 0.547 -31.702 1.00 90.50 287 PRO A N 1
ATOM 2288 C CA . PRO A 1 287 ? -8.596 -0.564 -30.759 1.00 90.50 287 PRO A CA 1
ATOM 2289 C C . PRO A 1 287 ? -9.826 -0.531 -29.845 1.00 90.50 287 PRO A C 1
ATOM 2291 O O . PRO A 1 287 ? -10.100 0.479 -29.199 1.00 90.50 287 PRO A O 1
ATOM 2294 N N . VAL A 1 288 ? -10.515 -1.665 -29.698 1.00 93.31 288 VAL A N 1
ATOM 2295 C CA . VAL A 1 288 ? -11.636 -1.823 -28.747 1.00 93.31 288 VAL A CA 1
ATOM 2296 C C . VAL A 1 288 ? -11.184 -1.529 -27.313 1.00 93.31 288 VAL A C 1
ATOM 2298 O O . VAL A 1 288 ? -11.980 -1.122 -26.473 1.00 93.31 288 VAL A O 1
ATOM 2301 N N . PHE A 1 289 ? -9.889 -1.683 -27.029 1.00 94.44 289 PHE A N 1
ATOM 2302 C CA . PHE A 1 289 ? -9.273 -1.262 -25.772 1.00 94.44 289 PHE A CA 1
ATOM 2303 C C . PHE A 1 289 ? -9.584 0.195 -25.396 1.00 94.44 289 PHE A C 1
ATOM 2305 O O . PHE A 1 289 ? -9.742 0.488 -24.214 1.00 94.44 289 PHE A O 1
ATOM 2312 N N . GLU A 1 290 ? -9.703 1.102 -26.367 1.00 93.00 290 GLU A N 1
ATOM 2313 C CA . GLU A 1 290 ? -9.951 2.529 -26.124 1.00 93.00 290 GLU A CA 1
ATOM 2314 C C . GLU A 1 290 ? -11.410 2.834 -25.754 1.00 93.00 290 GLU A C 1
ATOM 2316 O O . GLU A 1 290 ? -11.728 3.958 -25.367 1.00 93.00 290 GLU A O 1
ATOM 2321 N N . HIS A 1 291 ? -12.304 1.842 -25.817 1.00 93.38 291 HIS A N 1
ATOM 2322 C CA . HIS A 1 291 ? -13.714 2.029 -25.494 1.00 93.38 291 HIS A CA 1
ATOM 2323 C C . HIS A 1 291 ? -13.921 2.432 -24.035 1.00 93.38 291 HIS A C 1
ATOM 2325 O O . HIS A 1 291 ? -13.242 1.965 -23.121 1.00 93.38 291 HIS A O 1
ATOM 2331 N N . SER A 1 292 ? -14.906 3.296 -23.800 1.00 92.62 292 SER A N 1
ATOM 2332 C CA . SER A 1 292 ? -15.259 3.771 -22.459 1.00 92.62 292 SER A CA 1
ATOM 2333 C C . SER A 1 292 ? -15.659 2.642 -21.495 1.00 92.62 292 SER A C 1
ATOM 2335 O O . SER A 1 292 ? -15.433 2.741 -20.289 1.00 92.62 292 SER A O 1
ATOM 2337 N N . LEU A 1 293 ? -16.235 1.557 -22.023 1.00 94.69 293 LEU A N 1
ATOM 2338 C CA . LEU A 1 293 ? -16.572 0.319 -21.319 1.00 94.69 293 LEU A CA 1
ATOM 2339 C C . LEU A 1 293 ? -16.172 -0.887 -22.189 1.00 94.69 293 LEU A C 1
ATOM 2341 O O . LEU A 1 293 ? -16.236 -0.788 -23.411 1.00 94.69 293 LEU A O 1
ATOM 2345 N N . PRO A 1 294 ? -15.832 -2.049 -21.599 1.00 94.00 294 PRO A N 1
ATOM 2346 C CA . PRO A 1 294 ? -15.444 -3.250 -22.350 1.00 94.00 294 PRO A CA 1
ATOM 2347 C C . PRO A 1 294 ? -16.647 -4.034 -22.913 1.00 94.00 294 PRO A C 1
ATOM 2349 O O . PRO A 1 294 ? -16.504 -5.176 -23.356 1.00 94.00 294 PRO A O 1
ATOM 2352 N N . PHE A 1 295 ? -17.844 -3.456 -22.830 1.00 93.88 295 PHE A N 1
ATOM 2353 C CA . PHE A 1 295 ? -19.114 -3.997 -23.298 1.00 93.88 295 PHE A CA 1
ATOM 2354 C C . PHE A 1 295 ? -20.073 -2.847 -23.623 1.00 93.88 295 PHE A C 1
ATOM 2356 O O . PHE A 1 295 ? -19.914 -1.725 -23.135 1.00 93.88 295 PHE A O 1
ATOM 2363 N N . GLU A 1 296 ? -21.116 -3.151 -24.391 1.00 92.00 296 GLU A N 1
ATOM 2364 C CA . GLU A 1 296 ? -22.148 -2.183 -24.758 1.00 92.00 296 GLU A CA 1
ATOM 2365 C C . GLU A 1 296 ? -22.906 -1.661 -23.533 1.00 92.00 296 GLU A C 1
ATOM 2367 O O . GLU A 1 296 ? -23.344 -2.429 -22.670 1.00 92.00 296 GLU A O 1
ATOM 2372 N N . ARG A 1 297 ? -23.135 -0.345 -23.461 1.00 92.19 297 ARG A N 1
ATOM 2373 C CA . ARG A 1 297 ? -23.754 0.292 -22.283 1.00 92.19 297 ARG A CA 1
ATOM 2374 C C . ARG A 1 297 ? -25.153 -0.255 -21.969 1.00 92.19 297 ARG A C 1
ATOM 2376 O O . ARG A 1 297 ? -25.516 -0.372 -20.800 1.00 92.19 297 ARG A O 1
ATOM 2383 N N . ASN A 1 298 ? -25.927 -0.664 -22.976 1.00 93.12 298 ASN A N 1
ATOM 2384 C CA . ASN A 1 298 ? -27.241 -1.294 -22.774 1.00 93.12 298 ASN A CA 1
ATOM 2385 C C . ASN A 1 298 ? -27.159 -2.682 -22.093 1.00 93.12 298 ASN A C 1
ATOM 2387 O O . ASN A 1 298 ? -28.149 -3.155 -21.532 1.00 93.12 298 ASN A O 1
ATOM 2391 N N . GLN A 1 299 ? -25.981 -3.316 -22.075 1.00 94.56 299 GLN A N 1
ATOM 2392 C CA . GLN A 1 299 ? -25.720 -4.587 -21.402 1.00 94.56 299 GLN A CA 1
ATOM 2393 C C . GLN A 1 299 ? -25.190 -4.421 -19.973 1.00 94.56 299 GLN A C 1
ATOM 2395 O O . GLN A 1 299 ? -24.998 -5.425 -19.292 1.00 94.56 299 GLN A O 1
ATOM 2400 N N . PHE A 1 300 ? -25.017 -3.193 -19.470 1.00 94.62 300 PHE A N 1
ATOM 2401 C CA . PHE A 1 300 ? -24.412 -2.911 -18.159 1.00 94.62 300 PHE A CA 1
ATOM 2402 C C . PHE A 1 300 ? -24.977 -3.772 -17.013 1.00 94.62 300 PHE A C 1
ATOM 2404 O O . PHE A 1 300 ? -24.240 -4.315 -16.194 1.00 94.62 300 PHE A O 1
ATOM 2411 N N . LYS A 1 301 ? -26.297 -3.997 -17.001 1.00 94.19 301 LYS A N 1
ATOM 2412 C CA . LYS A 1 301 ? -27.007 -4.780 -15.970 1.00 94.19 301 LYS A CA 1
ATOM 2413 C C . LYS A 1 301 ? -26.618 -6.267 -15.910 1.00 94.19 301 LYS A C 1
ATOM 2415 O O . LYS A 1 301 ? -27.024 -6.933 -14.946 1.00 94.19 301 LYS A O 1
ATOM 2420 N N . LYS A 1 302 ? -25.928 -6.777 -16.938 1.00 95.94 302 LYS A N 1
ATOM 2421 C CA . LYS A 1 302 ? -25.377 -8.137 -17.012 1.00 95.94 302 LYS A CA 1
ATOM 2422 C C . LYS A 1 302 ? -24.028 -8.256 -16.316 1.00 95.94 302 LYS A C 1
ATOM 2424 O O . LYS A 1 302 ? -23.780 -9.302 -15.742 1.00 95.94 302 LYS A O 1
ATOM 2429 N N . PHE A 1 303 ? -23.219 -7.195 -16.328 1.00 96.56 303 PHE A N 1
ATOM 2430 C CA . PHE A 1 303 ? -21.825 -7.209 -15.867 1.00 96.56 303 PHE A CA 1
ATOM 2431 C C . PHE A 1 303 ? -21.613 -6.524 -14.510 1.00 96.56 303 PHE A C 1
ATOM 2433 O O . PHE A 1 303 ? -20.587 -6.740 -13.876 1.00 96.56 303 PHE A O 1
ATOM 2440 N N . ALA A 1 304 ? -22.555 -5.684 -14.069 1.00 96.44 304 ALA A N 1
ATOM 2441 C CA . ALA A 1 304 ? -22.317 -4.743 -12.978 1.00 96.44 304 ALA A CA 1
ATOM 2442 C C . ALA A 1 304 ? -23.474 -4.631 -11.971 1.00 96.44 304 ALA A C 1
ATOM 2444 O O . ALA A 1 304 ? -24.662 -4.713 -12.317 1.00 96.44 304 ALA A O 1
ATOM 2445 N N . TRP A 1 305 ? -23.122 -4.345 -10.712 1.00 97.25 305 TRP A N 1
ATOM 2446 C CA . TRP A 1 305 ? -24.066 -4.036 -9.631 1.00 97.25 305 TRP A CA 1
ATOM 2447 C C . TRP A 1 305 ? -24.034 -2.552 -9.262 1.00 97.25 305 TRP A C 1
ATOM 2449 O O . TRP A 1 305 ? -23.217 -2.124 -8.453 1.00 97.25 305 TRP A O 1
ATOM 2459 N N . ALA A 1 306 ? -24.955 -1.760 -9.812 1.00 97.31 306 ALA A N 1
ATOM 2460 C CA . ALA A 1 306 ? -25.042 -0.320 -9.551 1.00 97.31 306 ALA A CA 1
ATOM 2461 C C . ALA A 1 306 ? -26.495 0.189 -9.559 1.00 97.31 306 ALA A C 1
ATOM 2463 O O . ALA A 1 306 ? -27.434 -0.587 -9.792 1.00 97.31 306 ALA A O 1
ATOM 2464 N N . LYS A 1 307 ? -26.712 1.484 -9.291 1.00 96.56 307 LYS A N 1
ATOM 2465 C CA . LYS A 1 307 ? -28.040 2.096 -9.447 1.00 96.56 307 LYS A CA 1
ATOM 2466 C C . LYS A 1 307 ? -28.444 2.087 -10.932 1.00 96.56 307 LYS A C 1
ATOM 2468 O O . LYS A 1 307 ? -27.579 2.261 -11.785 1.00 96.56 307 LYS A O 1
ATOM 2473 N N . PRO A 1 308 ? -29.739 1.891 -11.243 1.00 95.00 308 PRO A N 1
ATOM 2474 C CA . PRO A 1 308 ? -30.866 1.803 -10.304 1.00 95.00 308 PRO A CA 1
ATOM 2475 C C . PRO A 1 308 ? -31.062 0.413 -9.668 1.00 95.00 308 PRO A C 1
ATOM 2477 O O . PRO A 1 308 ? -31.726 0.301 -8.636 1.00 95.00 308 PRO A O 1
ATOM 2480 N N . LYS A 1 309 ? -30.459 -0.647 -10.225 1.00 93.25 309 LYS A N 1
ATOM 2481 C CA . LYS A 1 309 ? -30.680 -2.049 -9.814 1.00 93.25 309 LYS A CA 1
ATOM 2482 C C . LYS A 1 309 ? -30.330 -2.308 -8.341 1.00 93.25 309 LYS A C 1
ATOM 2484 O O . LYS A 1 309 ? -31.077 -2.992 -7.643 1.00 93.25 309 LYS A O 1
ATOM 2489 N N . SER A 1 310 ? -29.243 -1.713 -7.851 1.00 94.56 310 SER A N 1
ATOM 2490 C CA . SER A 1 310 ? -28.788 -1.829 -6.458 1.00 94.56 310 SER A CA 1
ATOM 2491 C C . SER A 1 310 ? -29.618 -1.025 -5.453 1.00 94.56 310 SER A C 1
ATOM 2493 O O . SER A 1 310 ? -29.470 -1.198 -4.237 1.00 94.56 310 SER A O 1
ATOM 2495 N N . LYS A 1 311 ? -30.437 -0.081 -5.941 1.00 96.31 311 LYS A N 1
ATOM 2496 C CA . LYS A 1 311 ? -31.111 0.957 -5.143 1.00 96.31 311 LYS A CA 1
ATOM 2497 C C . LYS A 1 311 ? -30.150 1.783 -4.264 1.00 96.31 311 LYS A C 1
ATOM 2499 O O . LYS A 1 311 ? -30.601 2.471 -3.355 1.00 96.31 311 LYS A O 1
ATOM 2504 N N . GLY A 1 312 ? -28.833 1.696 -4.487 1.00 92.50 312 GLY A N 1
ATOM 2505 C CA . GLY A 1 312 ? -27.804 2.330 -3.659 1.00 92.50 312 GLY A CA 1
ATOM 2506 C C . GLY A 1 312 ? -27.733 1.830 -2.212 1.00 92.50 312 GLY A C 1
ATOM 2507 O O . GLY A 1 312 ? -27.229 2.562 -1.365 1.00 92.50 312 GLY A O 1
ATOM 2508 N N . LYS A 1 313 ? -28.265 0.636 -1.905 1.00 92.88 313 LYS A N 1
ATOM 2509 C CA . LYS A 1 313 ? -28.452 0.183 -0.512 1.00 92.88 313 LYS A CA 1
ATOM 2510 C C . LYS A 1 313 ? -27.279 -0.610 0.067 1.00 92.88 313 LYS A C 1
ATOM 2512 O O . LYS A 1 313 ? -26.927 -0.381 1.220 1.00 92.88 313 LYS A O 1
ATOM 2517 N N . ALA A 1 314 ? -26.742 -1.573 -0.677 1.00 95.00 314 ALA A N 1
ATOM 2518 C CA . ALA A 1 314 ? -25.704 -2.488 -0.198 1.00 95.00 314 ALA A CA 1
ATOM 2519 C C . ALA A 1 314 ? -24.955 -3.150 -1.372 1.00 95.00 314 ALA A C 1
ATOM 2521 O O . ALA A 1 314 ? -25.536 -3.257 -2.464 1.00 95.00 314 ALA A O 1
ATOM 2522 N N . PRO A 1 315 ? -23.722 -3.646 -1.145 1.00 97.12 315 PRO A N 1
ATOM 2523 C CA . PRO A 1 315 ? -23.053 -4.525 -2.096 1.00 97.12 315 PRO A CA 1
ATOM 2524 C C . PRO A 1 315 ? -23.801 -5.862 -2.224 1.00 97.12 315 PRO A C 1
ATOM 2526 O O . PRO A 1 315 ? -24.752 -6.158 -1.487 1.00 97.12 315 PRO A O 1
ATOM 2529 N N . THR A 1 316 ? -23.387 -6.671 -3.190 1.00 97.06 316 THR A N 1
ATOM 2530 C CA . THR A 1 316 ? -23.869 -8.036 -3.380 1.00 97.06 316 THR A CA 1
ATOM 2531 C C . THR A 1 316 ? -22.699 -9.014 -3.386 1.00 97.06 316 THR A C 1
ATOM 2533 O O . THR A 1 316 ? -21.544 -8.622 -3.297 1.00 97.06 316 THR A O 1
ATOM 2536 N N . VAL A 1 317 ? -23.020 -10.301 -3.392 1.00 97.44 317 VAL A N 1
ATOM 2537 C CA . VAL A 1 317 ? -22.036 -11.387 -3.365 1.00 97.44 317 VAL A CA 1
ATOM 2538 C C . VAL A 1 317 ? -21.167 -11.369 -4.619 1.00 97.44 317 VAL A C 1
ATOM 2540 O O . VAL A 1 317 ? -21.671 -11.049 -5.698 1.00 97.44 317 VAL A O 1
ATOM 2543 N N . ILE A 1 318 ? -19.896 -11.738 -4.463 1.00 98.12 318 ILE A N 1
ATOM 2544 C CA . ILE A 1 318 ? -18.931 -11.785 -5.566 1.00 98.12 318 ILE A CA 1
ATOM 2545 C C . ILE A 1 318 ? -19.387 -12.749 -6.670 1.00 98.12 318 ILE A C 1
ATOM 2547 O O . ILE A 1 318 ? -20.077 -13.741 -6.416 1.00 98.12 318 ILE A O 1
ATOM 2551 N N . GLY A 1 319 ? -18.997 -12.467 -7.910 1.00 96.31 319 GLY A N 1
ATOM 2552 C CA . GLY A 1 319 ? -19.197 -13.331 -9.071 1.00 96.31 319 GLY A CA 1
ATOM 2553 C C . GLY A 1 319 ? -20.648 -13.512 -9.509 1.00 96.31 319 GLY A C 1
ATOM 2554 O O . GLY A 1 319 ? -20.963 -14.491 -10.191 1.00 96.31 319 GLY A O 1
ATOM 2555 N N . ARG A 1 320 ? -21.547 -12.613 -9.085 1.00 94.81 320 ARG A N 1
ATOM 2556 C CA . ARG A 1 320 ? -22.987 -12.690 -9.383 1.00 94.81 320 ARG A CA 1
ATOM 2557 C C . ARG A 1 320 ? -23.342 -12.389 -10.829 1.00 94.81 320 ARG A C 1
ATOM 2559 O O . ARG A 1 320 ? -24.358 -12.882 -11.319 1.00 94.81 320 ARG A O 1
ATOM 2566 N N . PHE A 1 321 ? -22.544 -11.547 -11.461 1.00 94.81 321 PHE A N 1
ATOM 2567 C CA . PHE A 1 321 ? -22.761 -11.034 -12.806 1.00 94.81 321 PHE A CA 1
ATOM 2568 C C . PHE A 1 321 ? -21.891 -11.763 -13.821 1.00 94.81 321 PHE A C 1
ATOM 2570 O O . PHE A 1 321 ? -21.076 -12.600 -13.449 1.00 94.81 321 PHE A O 1
ATOM 2577 N N . ASP A 1 322 ? -22.081 -11.465 -15.099 1.00 96.50 322 ASP A N 1
ATOM 2578 C CA . ASP A 1 322 ? -21.248 -12.012 -16.162 1.00 96.50 322 ASP A CA 1
ATOM 2579 C C . ASP A 1 322 ? -19.824 -11.434 -16.061 1.00 96.50 322 ASP A C 1
ATOM 2581 O O . ASP A 1 322 ? -19.658 -10.256 -15.719 1.00 96.50 322 ASP A O 1
ATOM 2585 N N . PRO A 1 323 ? -18.781 -12.224 -16.367 1.00 96.12 323 PRO A N 1
ATOM 2586 C CA . PRO A 1 323 ? -17.422 -11.712 -16.399 1.00 96.12 323 PRO A CA 1
ATOM 2587 C C . PRO A 1 323 ? -17.202 -10.797 -17.604 1.00 96.12 323 PRO A C 1
ATOM 2589 O O . PRO A 1 323 ? -17.782 -10.996 -18.673 1.00 96.12 323 PRO A O 1
ATOM 2592 N N . THR A 1 324 ? -16.271 -9.852 -17.487 1.00 94.50 324 THR A N 1
ATOM 2593 C CA . THR A 1 324 ? -15.714 -9.168 -18.658 1.00 94.50 324 THR A CA 1
ATOM 2594 C C . THR A 1 324 ? -14.973 -10.161 -19.554 1.00 94.50 324 THR A C 1
ATOM 2596 O O . THR A 1 324 ? -14.686 -11.297 -19.172 1.00 94.50 324 THR A O 1
ATOM 2599 N N . ARG A 1 325 ? -14.591 -9.734 -20.760 1.00 87.94 325 ARG A N 1
ATOM 2600 C CA . ARG A 1 325 ? -13.885 -10.594 -21.722 1.00 87.94 325 ARG A CA 1
ATOM 2601 C C . ARG A 1 325 ? -12.554 -11.158 -21.200 1.00 87.94 325 ARG A C 1
ATOM 2603 O O . ARG A 1 325 ? -12.126 -12.207 -21.666 1.00 87.94 325 ARG A O 1
ATOM 2610 N N . GLY A 1 326 ? -11.926 -10.490 -20.229 1.00 90.62 326 GLY A N 1
ATOM 2611 C CA . GLY A 1 326 ? -10.735 -10.985 -19.525 1.00 90.62 326 GLY A CA 1
ATOM 2612 C C . GLY A 1 326 ? -11.029 -12.046 -18.454 1.00 90.62 326 GLY A C 1
ATOM 2613 O O . GLY A 1 326 ? -10.109 -12.522 -17.797 1.00 90.62 326 GLY A O 1
ATOM 2614 N N . GLY A 1 327 ? -12.299 -12.411 -18.256 1.00 95.56 327 GLY A N 1
ATOM 2615 C CA . GLY A 1 327 ? -12.737 -13.374 -17.250 1.00 95.56 327 GLY A CA 1
ATOM 2616 C C . GLY A 1 327 ? -12.828 -12.802 -15.832 1.00 95.56 327 GLY A C 1
ATOM 2617 O O . GLY A 1 327 ? -12.823 -13.575 -14.874 1.00 95.56 327 GLY A O 1
ATOM 2618 N N . PHE A 1 328 ? -12.888 -11.474 -15.694 1.00 98.06 328 PHE A N 1
ATOM 2619 C CA . PHE A 1 328 ? -12.967 -10.771 -14.413 1.00 98.06 328 PHE A CA 1
ATOM 2620 C C . PHE A 1 328 ? -14.403 -10.412 -14.060 1.00 98.06 328 PHE A C 1
ATOM 2622 O O . PHE A 1 328 ? -15.153 -9.939 -14.911 1.00 98.06 328 PHE A O 1
ATOM 2629 N N . PHE A 1 329 ? -14.760 -10.580 -12.795 1.00 98.38 329 PHE A N 1
ATOM 2630 C CA . PHE A 1 329 ? -16.082 -10.253 -12.271 1.00 98.38 329 PHE A CA 1
ATOM 2631 C C . PHE A 1 329 ? -16.030 -8.978 -11.439 1.00 98.38 329 PHE A C 1
ATOM 2633 O O . PHE A 1 329 ? -14.981 -8.651 -10.889 1.00 98.38 329 PHE A O 1
ATOM 2640 N N . ASP A 1 330 ? -17.169 -8.294 -11.337 1.00 97.69 330 ASP A N 1
ATOM 2641 C CA . ASP A 1 330 ? -17.399 -7.191 -10.395 1.00 97.69 330 ASP A CA 1
ATOM 2642 C C . ASP A 1 330 ? -16.446 -5.989 -10.555 1.00 97.69 330 ASP A C 1
ATOM 2644 O O . ASP A 1 330 ? -16.337 -5.160 -9.668 1.00 97.69 330 ASP A O 1
ATOM 2648 N N . LEU A 1 331 ? -15.798 -5.837 -11.719 1.00 97.81 331 LEU A N 1
ATOM 2649 C CA . LEU A 1 331 ? -14.937 -4.679 -12.011 1.00 97.81 331 LEU A CA 1
ATOM 2650 C C . LEU A 1 331 ? -15.702 -3.347 -12.077 1.00 97.81 331 LEU A C 1
ATOM 2652 O O . LEU A 1 331 ? -15.093 -2.280 -12.027 1.00 97.81 331 LEU A O 1
ATOM 2656 N N . PHE A 1 332 ? -17.024 -3.401 -12.259 1.00 97.06 332 PHE A N 1
ATOM 2657 C CA . PHE A 1 332 ? -17.877 -2.221 -12.336 1.00 97.06 332 PHE A CA 1
ATOM 2658 C C . PHE A 1 332 ? -19.021 -2.331 -11.334 1.00 97.06 332 PHE A C 1
ATOM 2660 O O . PHE A 1 332 ? -19.864 -3.232 -11.402 1.00 97.06 332 PHE A O 1
ATOM 2667 N N . GLY A 1 333 ? -19.097 -1.357 -10.436 1.00 96.50 333 GLY A N 1
ATOM 2668 C CA . GLY A 1 333 ? -20.073 -1.361 -9.360 1.00 96.50 333 GLY A CA 1
ATOM 2669 C C . GLY A 1 333 ? -19.661 -2.348 -8.278 1.00 96.50 333 GLY A C 1
ATOM 2670 O O . GLY A 1 333 ? -18.488 -2.495 -8.004 1.00 96.50 333 GLY A O 1
ATOM 2671 N N . ASN A 1 334 ? -20.636 -2.975 -7.624 1.00 98.19 334 ASN A N 1
ATOM 2672 C CA . ASN A 1 334 ? -20.429 -3.717 -6.383 1.00 98.19 334 ASN A CA 1
ATOM 2673 C C . ASN A 1 334 ? -19.639 -2.886 -5.365 1.00 98.19 334 ASN A C 1
ATOM 2675 O O . ASN A 1 334 ? -20.257 -2.027 -4.732 1.00 98.19 334 ASN A O 1
ATOM 2679 N N . VAL A 1 335 ? -18.324 -3.046 -5.238 1.00 98.56 335 VAL A N 1
ATOM 2680 C CA . VAL A 1 335 ? -17.481 -2.128 -4.468 1.00 98.56 335 VAL A CA 1
ATOM 2681 C C . VAL A 1 335 ? -16.367 -1.557 -5.340 1.00 98.56 335 VAL A C 1
ATOM 2683 O O . VAL A 1 335 ? -15.823 -2.230 -6.202 1.00 98.56 335 VAL A O 1
ATOM 2686 N N . GLN A 1 336 ? -15.997 -0.303 -5.089 1.00 98.25 336 GLN A N 1
ATOM 2687 C CA . GLN A 1 336 ? -14.810 0.262 -5.728 1.00 98.25 336 GLN A CA 1
ATOM 2688 C C . GLN A 1 336 ? -13.555 -0.376 -5.123 1.00 98.25 336 GLN A C 1
ATOM 2690 O O . GLN A 1 336 ? -13.544 -0.744 -3.947 1.00 98.25 336 GLN A O 1
ATOM 2695 N N . GLU A 1 337 ? -12.489 -0.486 -5.902 1.00 98.56 337 GLU A N 1
ATOM 2696 C CA . GLU A 1 337 ? -11.308 -1.268 -5.533 1.00 98.56 337 GLU A CA 1
ATOM 2697 C C . GLU A 1 337 ? -10.114 -0.357 -5.236 1.00 98.56 337 GLU A C 1
ATOM 2699 O O . GLU A 1 337 ? -9.839 0.554 -6.015 1.00 98.56 337 GLU A O 1
ATOM 2704 N N . LEU A 1 338 ? -9.396 -0.594 -4.130 1.00 98.44 338 LEU A N 1
ATOM 2705 C CA . LEU A 1 338 ? -8.154 0.126 -3.806 1.00 98.44 338 LEU A CA 1
ATOM 2706 C C . LEU A 1 338 ? -6.987 -0.275 -4.696 1.00 98.44 338 LEU A C 1
ATOM 2708 O O . LEU A 1 338 ? -6.746 -1.458 -4.949 1.00 98.44 338 LEU A O 1
ATOM 2712 N N . MET A 1 339 ? -6.223 0.737 -5.083 1.00 98.06 339 MET A N 1
ATOM 2713 C CA . MET A 1 339 ? -5.047 0.621 -5.932 1.00 98.06 339 MET A CA 1
ATOM 2714 C C . MET A 1 339 ? -3.769 0.783 -5.104 1.00 98.06 339 MET A C 1
ATOM 2716 O O . MET A 1 339 ? -3.786 1.282 -3.981 1.00 98.06 339 MET A O 1
ATOM 2720 N N . ALA A 1 340 ? -2.639 0.347 -5.657 1.00 96.00 340 ALA A N 1
ATOM 2721 C CA . ALA A 1 340 ? -1.345 0.400 -4.981 1.00 96.00 340 ALA A CA 1
ATOM 2722 C C . ALA A 1 340 ? -0.794 1.826 -4.817 1.00 96.00 340 ALA A C 1
ATOM 2724 O O . ALA A 1 340 ? 0.048 2.055 -3.949 1.00 96.00 340 ALA A O 1
ATOM 2725 N N . GLN A 1 341 ? -1.217 2.765 -5.667 1.00 91.69 341 GLN A N 1
ATOM 2726 C CA . GLN A 1 341 ? -0.712 4.135 -5.667 1.00 91.69 341 GLN A CA 1
ATOM 2727 C C . GLN A 1 341 ? -1.634 5.111 -4.941 1.00 91.69 341 GLN A C 1
ATOM 2729 O O . GLN A 1 341 ? -2.855 4.944 -4.893 1.00 91.69 341 GLN A O 1
ATOM 2734 N N . MET A 1 342 ? -1.019 6.188 -4.450 1.00 94.38 342 MET A N 1
ATOM 2735 C CA . MET A 1 342 ? -1.749 7.381 -4.044 1.00 94.38 342 MET A CA 1
ATOM 2736 C C . MET A 1 342 ? -2.423 8.032 -5.254 1.00 94.38 342 MET A C 1
ATOM 2738 O O . MET A 1 342 ? -1.902 7.984 -6.372 1.00 94.38 342 MET A O 1
ATOM 2742 N N . PHE A 1 343 ? -3.567 8.660 -5.015 1.00 94.62 343 PHE A N 1
ATOM 2743 C CA . PHE A 1 343 ? -4.300 9.410 -6.015 1.00 94.62 343 PHE A CA 1
ATOM 2744 C C . PHE A 1 343 ? -3.457 10.586 -6.520 1.00 94.62 343 PHE A C 1
ATOM 2746 O O . PHE A 1 343 ? -2.751 11.253 -5.762 1.00 94.62 343 PHE A O 1
ATOM 2753 N N . ARG A 1 344 ? -3.528 10.830 -7.824 1.00 90.69 344 ARG A N 1
ATOM 2754 C CA . ARG A 1 344 ? -2.902 11.961 -8.511 1.00 90.69 344 ARG A CA 1
ATOM 2755 C C . ARG A 1 344 ? -3.852 12.444 -9.595 1.00 90.69 344 ARG A C 1
ATOM 2757 O O . ARG A 1 344 ? -4.558 11.615 -10.183 1.00 90.69 344 ARG A O 1
ATOM 2764 N N . THR A 1 345 ? -3.829 13.751 -9.863 1.00 82.69 345 THR A N 1
ATOM 2765 C CA . THR A 1 345 ? -4.658 14.384 -10.900 1.00 82.69 345 THR A CA 1
ATOM 2766 C C . THR A 1 345 ? -4.513 13.651 -12.232 1.00 82.69 345 THR A C 1
ATOM 2768 O O . THR A 1 345 ? -5.495 13.141 -12.757 1.00 82.69 345 THR A O 1
ATOM 2771 N N . GLU A 1 346 ? -3.276 13.463 -12.689 1.00 81.62 346 GLU A N 1
ATOM 2772 C CA . GLU A 1 346 ? -2.936 12.554 -13.785 1.00 81.62 346 GLU A CA 1
ATOM 2773 C C . GLU A 1 346 ? -2.174 11.341 -13.238 1.00 81.62 346 GLU A C 1
ATOM 2775 O O . GLU A 1 346 ? -1.633 11.388 -12.136 1.00 81.62 346 GLU A O 1
ATOM 2780 N N . LEU A 1 347 ? -2.092 10.227 -13.972 1.00 81.12 347 LEU A N 1
ATOM 2781 C CA . LEU A 1 347 ? -1.482 8.998 -13.437 1.00 81.12 347 LEU A CA 1
ATOM 2782 C C . LEU A 1 347 ? 0.013 9.176 -13.127 1.00 81.12 347 LEU A C 1
ATOM 2784 O O . LEU A 1 347 ? 0.526 8.527 -12.214 1.00 81.12 347 LEU A O 1
ATOM 2788 N N . ILE A 1 348 ? 0.704 10.055 -13.861 1.00 79.12 348 ILE A N 1
ATOM 2789 C CA . ILE A 1 348 ? 2.155 10.273 -13.740 1.00 79.12 348 ILE A CA 1
ATOM 2790 C C . ILE A 1 348 ? 2.549 11.640 -13.167 1.00 79.12 348 ILE A C 1
ATOM 2792 O O . ILE A 1 348 ? 3.713 11.827 -12.819 1.00 79.12 348 ILE A O 1
ATOM 2796 N N . GLN A 1 349 ? 1.615 12.588 -13.040 1.00 80.81 349 GLN A N 1
ATOM 2797 C CA . GLN A 1 349 ? 1.922 13.957 -12.618 1.00 80.81 349 GLN A CA 1
ATOM 2798 C C . GLN A 1 349 ? 0.798 14.619 -11.811 1.00 80.81 349 GLN A C 1
ATOM 2800 O O . GLN A 1 349 ? -0.292 14.073 -11.640 1.00 80.81 349 GLN A O 1
ATOM 2805 N N . GLY A 1 350 ? 1.090 15.806 -11.277 1.00 84.81 350 GLY A N 1
ATOM 2806 C CA . GLY A 1 350 ? 0.184 16.567 -10.420 1.00 84.81 350 GLY A CA 1
ATOM 2807 C C . GLY A 1 350 ? 0.362 16.287 -8.925 1.00 84.81 350 GLY A C 1
ATOM 2808 O O . GLY A 1 350 ? 1.222 15.502 -8.501 1.00 84.81 350 GLY A O 1
ATOM 2809 N N . LYS A 1 351 ? -0.458 16.974 -8.120 1.00 88.12 351 LYS A N 1
ATOM 2810 C CA . LYS A 1 351 ? -0.456 16.876 -6.655 1.00 88.12 351 LYS A CA 1
ATOM 2811 C C . LYS A 1 351 ? -0.782 15.444 -6.222 1.00 88.12 351 LYS A C 1
ATOM 2813 O O . LYS A 1 351 ? -1.718 14.832 -6.731 1.00 88.12 351 LYS A O 1
ATOM 2818 N N . VAL A 1 352 ? -0.019 14.941 -5.255 1.00 91.00 352 VAL A N 1
ATOM 2819 C CA . VAL A 1 352 ? -0.285 13.652 -4.604 1.00 91.00 352 VAL A CA 1
ATOM 2820 C C . VAL A 1 352 ? -1.361 13.832 -3.538 1.00 91.00 352 VAL A C 1
ATOM 2822 O O . VAL A 1 352 ? -1.242 14.711 -2.683 1.00 91.00 352 VAL A O 1
ATOM 2825 N N . GLY A 1 353 ? -2.402 13.013 -3.621 1.00 92.81 353 GLY A N 1
ATOM 2826 C CA . GLY A 1 353 ? -3.503 12.923 -2.671 1.00 92.81 353 GLY A CA 1
ATOM 2827 C C . GLY A 1 353 ? -3.408 11.694 -1.760 1.00 92.81 353 GLY A C 1
ATOM 2828 O O . GLY A 1 353 ? -2.320 11.199 -1.462 1.00 92.81 353 GLY A O 1
ATOM 2829 N N . ALA A 1 354 ? -4.567 11.217 -1.316 1.00 94.75 354 ALA A N 1
ATOM 2830 C CA . ALA A 1 354 ? -4.778 10.028 -0.502 1.00 94.75 354 ALA A CA 1
ATOM 2831 C C . ALA A 1 354 ? -4.841 8.761 -1.376 1.00 94.75 354 ALA A C 1
ATOM 2833 O O . ALA A 1 354 ? -4.056 8.608 -2.306 1.00 94.75 354 ALA A O 1
ATOM 2834 N N . LEU A 1 355 ? -5.732 7.812 -1.085 1.00 96.31 355 LEU A N 1
ATOM 2835 C CA . LEU A 1 355 ? -5.751 6.513 -1.761 1.00 96.31 355 LEU A CA 1
ATOM 2836 C C . LEU A 1 355 ? -6.501 6.592 -3.089 1.00 96.31 355 LEU A C 1
ATOM 2838 O O . LEU A 1 355 ? -7.581 7.174 -3.166 1.00 96.31 355 LEU A O 1
ATOM 2842 N N . SER A 1 356 ? -5.964 5.950 -4.123 1.00 96.50 356 SER A N 1
ATOM 2843 C CA . SER A 1 356 ? -6.660 5.820 -5.401 1.00 96.50 356 SER A CA 1
ATOM 2844 C C . SER A 1 356 ? -7.589 4.605 -5.401 1.00 96.50 356 SER A C 1
ATOM 2846 O O . SER A 1 356 ? -7.202 3.513 -4.972 1.00 96.50 356 SER A O 1
ATOM 2848 N N . VAL A 1 357 ? -8.820 4.783 -5.888 1.00 97.56 357 VAL A N 1
ATOM 2849 C CA . VAL A 1 357 ? -9.793 3.696 -6.077 1.00 97.56 357 VAL A CA 1
ATOM 2850 C C . VAL A 1 357 ? -10.407 3.708 -7.480 1.00 97.56 357 VAL A C 1
ATOM 2852 O O . VAL A 1 357 ? -10.593 4.769 -8.082 1.00 97.56 357 VAL A O 1
ATOM 2855 N N . ARG A 1 358 ? -10.756 2.522 -7.997 1.00 97.75 358 ARG A N 1
ATOM 2856 C CA . ARG A 1 358 ? -11.309 2.313 -9.352 1.00 97.75 358 ARG A CA 1
ATOM 2857 C C . ARG A 1 358 ? -12.617 1.525 -9.355 1.00 97.75 358 ARG A C 1
ATOM 2859 O O . ARG A 1 358 ? -12.981 0.904 -8.362 1.00 97.75 358 ARG A O 1
ATOM 2866 N N . GLY A 1 359 ? -13.319 1.551 -10.489 1.00 96.31 359 GLY A N 1
ATOM 2867 C CA . GLY A 1 359 ? -14.446 0.655 -10.788 1.00 96.31 359 GLY A CA 1
ATOM 2868 C C . GLY A 1 359 ? -15.816 1.131 -10.306 1.00 96.31 359 GLY A C 1
ATOM 2869 O O . GLY A 1 359 ? -16.832 0.658 -10.811 1.00 96.31 359 GLY A O 1
ATOM 2870 N N . GLY A 1 360 ? -15.867 2.118 -9.405 1.00 96.88 360 GLY A N 1
ATOM 2871 C CA . GLY A 1 360 ? -17.109 2.628 -8.816 1.00 96.88 360 GLY A CA 1
ATOM 2872 C C . GLY A 1 360 ? -17.805 1.594 -7.922 1.00 96.88 360 GLY A C 1
ATOM 2873 O O . GLY A 1 360 ? -17.379 0.456 -7.815 1.00 96.88 360 GLY A O 1
ATOM 2874 N N . SER A 1 361 ? -18.885 1.978 -7.243 1.00 98.00 361 SER A N 1
ATOM 2875 C CA . SER A 1 361 ? -19.566 1.109 -6.272 1.00 98.00 361 SER A CA 1
ATOM 2876 C C . SER A 1 361 ? -21.056 0.963 -6.569 1.00 98.00 361 SER A C 1
ATOM 2878 O O . SER A 1 361 ? -21.626 1.631 -7.436 1.00 98.00 361 SER A O 1
ATOM 2880 N N . PHE A 1 362 ? -21.739 0.154 -5.763 1.00 97.56 362 PHE A N 1
ATOM 2881 C CA . PHE A 1 362 ? -23.188 -0.009 -5.805 1.00 97.56 362 PHE A CA 1
ATOM 2882 C C . PHE A 1 362 ? -23.984 1.303 -5.653 1.00 97.56 362 PHE A C 1
ATOM 2884 O O . PHE A 1 362 ? -25.199 1.292 -5.858 1.00 97.56 362 PHE A O 1
ATOM 2891 N N . ARG A 1 363 ? -23.367 2.427 -5.264 1.00 97.69 363 ARG A N 1
ATOM 2892 C CA . ARG A 1 363 ? -24.044 3.722 -5.063 1.00 97.69 363 ARG A CA 1
ATOM 2893 C C . ARG A 1 363 ? -24.163 4.579 -6.319 1.00 97.69 363 ARG A C 1
ATOM 2895 O O . ARG A 1 363 ? -25.046 5.440 -6.353 1.00 97.69 363 ARG A O 1
ATOM 2902 N 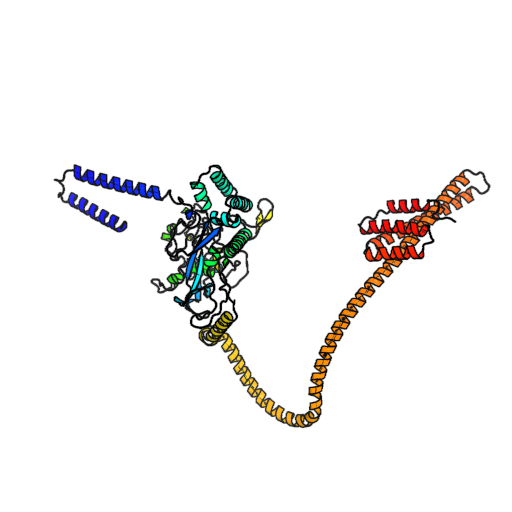N . GLN A 1 364 ? -23.302 4.367 -7.306 1.00 95.56 364 GLN A N 1
ATOM 2903 C CA . GLN A 1 364 ? -23.245 5.161 -8.528 1.00 95.56 364 GLN A CA 1
ATOM 2904 C C . GLN A 1 364 ? -24.330 4.726 -9.523 1.00 95.56 364 GLN A C 1
ATOM 2906 O O . GLN A 1 364 ? -24.789 3.584 -9.487 1.00 95.56 364 GLN A O 1
ATOM 2911 N N . ASN A 1 365 ? -24.759 5.643 -10.394 1.00 95.25 365 ASN A N 1
ATOM 2912 C CA . ASN A 1 365 ? -25.676 5.341 -11.500 1.00 95.25 365 ASN A CA 1
ATOM 2913 C C . ASN A 1 365 ? -24.916 4.693 -12.661 1.00 95.25 365 ASN A C 1
ATOM 2915 O O . ASN A 1 365 ? -23.804 5.113 -12.970 1.00 95.25 365 ASN A O 1
ATOM 2919 N N . ASP A 1 366 ? -25.524 3.700 -13.309 1.00 93.56 366 ASP A N 1
ATOM 2920 C CA . ASP A 1 366 ? -24.958 2.951 -14.441 1.00 93.56 366 ASP A CA 1
ATOM 2921 C C . ASP A 1 366 ? -24.448 3.840 -15.594 1.00 93.56 366 ASP A C 1
ATOM 2923 O O . ASP A 1 366 ? -23.393 3.578 -16.177 1.00 93.56 366 ASP A O 1
ATOM 2927 N N . ASN A 1 367 ? -25.125 4.952 -15.877 1.00 91.19 367 ASN A N 1
ATOM 2928 C CA . ASN A 1 367 ? -24.701 5.926 -16.885 1.00 91.19 367 ASN A CA 1
ATOM 2929 C C . ASN A 1 367 ? -23.393 6.667 -16.546 1.00 91.19 367 ASN A C 1
ATOM 2931 O O . ASN A 1 367 ? -22.781 7.249 -17.438 1.00 91.19 367 ASN A O 1
ATOM 2935 N N . LYS A 1 368 ? -22.938 6.636 -15.287 1.00 90.56 368 LYS A N 1
ATOM 2936 C CA . LYS A 1 368 ? -21.691 7.277 -14.853 1.00 90.56 368 LYS A CA 1
ATOM 2937 C C . LYS A 1 368 ? -20.473 6.362 -14.932 1.00 90.56 368 LYS A C 1
ATOM 2939 O O . LYS A 1 368 ? -19.377 6.866 -14.734 1.00 90.56 368 LYS A O 1
ATOM 2944 N N . PHE A 1 369 ? -20.619 5.074 -15.236 1.00 93.94 369 PHE A N 1
ATOM 2945 C CA . PHE A 1 369 ? -19.471 4.167 -15.287 1.00 93.94 369 PHE A CA 1
ATOM 2946 C C . PHE A 1 369 ? -18.707 4.265 -16.605 1.00 93.94 369 PHE A C 1
ATOM 2948 O O . PHE A 1 369 ? -19.300 4.352 -17.691 1.00 93.94 369 PHE A O 1
ATOM 2955 N N . ARG A 1 370 ? -17.384 4.211 -16.454 1.00 93.88 370 ARG A N 1
ATOM 2956 C CA . ARG A 1 370 ? -16.333 4.151 -17.474 1.00 93.88 370 ARG A CA 1
ATOM 2957 C C . ARG A 1 370 ? -15.171 3.360 -16.875 1.00 93.88 370 ARG A C 1
ATOM 2959 O O . ARG A 1 370 ? -15.045 3.324 -15.650 1.00 93.88 370 ARG A O 1
ATOM 2966 N N . VAL A 1 371 ? -14.303 2.769 -17.692 1.00 95.81 371 VAL A N 1
ATOM 2967 C CA . VAL A 1 371 ? -13.103 2.095 -17.162 1.00 95.81 371 VAL A CA 1
ATOM 2968 C C . VAL A 1 371 ? -12.122 3.084 -16.534 1.00 95.81 371 VAL A C 1
ATOM 2970 O O . VAL A 1 371 ? -11.520 2.782 -15.507 1.00 95.81 371 VAL A O 1
ATOM 2973 N N . SER A 1 372 ? -12.015 4.282 -17.105 1.00 94.38 372 SER A N 1
ATOM 2974 C CA . SER A 1 372 ? -11.172 5.378 -16.615 1.00 94.38 372 SER A CA 1
ATOM 2975 C C . SER A 1 372 ? -11.604 5.946 -15.262 1.00 94.38 372 SER A C 1
ATOM 2977 O O . SER A 1 372 ? -10.814 6.638 -14.623 1.00 94.38 372 SER A O 1
ATOM 2979 N N . MET A 1 373 ? -12.833 5.651 -14.814 1.00 93.69 373 MET A N 1
ATOM 2980 C CA . MET A 1 373 ? -13.407 6.253 -13.616 1.00 93.69 373 MET A CA 1
ATOM 2981 C C . MET A 1 373 ? -12.558 5.933 -12.389 1.00 93.69 373 MET A C 1
ATOM 2983 O O . MET A 1 373 ? -12.352 4.770 -12.025 1.00 93.69 373 MET A O 1
ATOM 2987 N N . ARG A 1 374 ? -12.113 7.000 -11.732 1.00 93.19 374 ARG A N 1
ATOM 2988 C CA . ARG A 1 374 ? -11.247 6.962 -10.562 1.00 93.19 374 ARG A CA 1
ATOM 2989 C C . ARG A 1 374 ? -11.668 8.020 -9.566 1.00 93.19 374 ARG A C 1
ATOM 2991 O O . ARG A 1 374 ? -12.127 9.092 -9.948 1.00 93.19 374 ARG A O 1
ATOM 2998 N N . THR A 1 375 ? -11.535 7.700 -8.290 1.00 93.00 375 THR A N 1
ATOM 2999 C CA . THR A 1 375 ? -11.834 8.634 -7.206 1.00 93.00 375 THR A CA 1
ATOM 3000 C C . THR A 1 375 ? -10.769 8.535 -6.131 1.00 93.00 375 THR A C 1
ATOM 3002 O O . THR A 1 375 ? -10.086 7.518 -6.004 1.00 93.00 375 THR A O 1
ATOM 3005 N N . GLU A 1 376 ? -10.651 9.593 -5.347 1.00 94.81 376 GLU A N 1
ATOM 3006 C CA . GLU A 1 376 ? -9.818 9.622 -4.156 1.00 94.81 376 GLU A CA 1
ATOM 3007 C C . GLU A 1 376 ? -10.604 9.075 -2.957 1.00 94.81 376 GLU A C 1
ATOM 3009 O O . GLU A 1 376 ? -11.801 9.337 -2.804 1.00 94.81 376 GLU A O 1
ATOM 3014 N N . LEU A 1 377 ? -9.940 8.280 -2.120 1.00 96.12 377 LEU A N 1
ATOM 3015 C CA . LEU A 1 377 ? -10.459 7.814 -0.843 1.00 96.12 377 LEU A CA 1
ATOM 3016 C C . LEU A 1 377 ? -9.573 8.322 0.293 1.00 96.12 377 LEU A C 1
ATOM 3018 O O . LEU A 1 377 ? -8.380 8.019 0.357 1.00 96.12 377 LEU A O 1
ATOM 3022 N N . ASP A 1 378 ? -10.200 9.013 1.237 1.00 95.81 378 ASP A N 1
ATOM 3023 C CA . ASP A 1 378 ? -9.532 9.520 2.430 1.00 95.81 378 ASP A CA 1
ATOM 3024 C C . ASP A 1 378 ? -9.019 8.382 3.320 1.00 95.81 378 ASP A C 1
ATOM 3026 O O . ASP A 1 378 ? -9.771 7.465 3.664 1.00 95.81 378 ASP A O 1
ATOM 3030 N N . ILE A 1 379 ? -7.768 8.479 3.780 1.00 96.88 379 ILE A N 1
ATOM 3031 C CA . ILE A 1 379 ? -7.207 7.566 4.795 1.00 96.88 379 ILE A CA 1
ATOM 3032 C C . ILE A 1 379 ? -7.799 7.880 6.173 1.00 96.88 379 ILE A C 1
ATOM 3034 O O . ILE A 1 379 ? -8.171 6.975 6.920 1.00 96.88 379 ILE A O 1
ATOM 3038 N N . TYR A 1 380 ? -7.926 9.170 6.482 1.00 96.44 380 TYR A N 1
ATOM 3039 C CA . TYR A 1 380 ? -8.466 9.675 7.737 1.00 96.44 380 TYR A CA 1
ATOM 3040 C C . TYR A 1 380 ? -9.617 10.631 7.460 1.00 96.44 380 TYR A C 1
ATOM 3042 O O . TYR A 1 380 ? -9.559 11.425 6.526 1.00 96.44 380 TYR A O 1
ATOM 3050 N N . LYS A 1 381 ? -10.640 10.602 8.310 1.00 94.69 381 LYS A N 1
ATOM 3051 C CA . LYS A 1 381 ? -11.777 11.520 8.247 1.00 94.69 381 LYS A CA 1
ATOM 3052 C C . LYS A 1 381 ? -12.144 12.020 9.632 1.00 94.69 381 LYS A C 1
ATOM 3054 O O . LYS A 1 381 ? -11.903 11.345 10.632 1.00 94.69 381 LYS A O 1
ATOM 3059 N N . LYS A 1 382 ? -12.797 13.176 9.686 1.00 94.94 382 LYS A N 1
ATOM 3060 C CA . LYS A 1 382 ? -13.341 13.702 10.937 1.00 94.94 382 LYS A CA 1
ATOM 3061 C C . LYS A 1 382 ? -14.553 12.871 11.368 1.00 94.94 382 LYS A C 1
ATOM 3063 O O . LYS A 1 382 ? -15.502 12.682 10.605 1.00 94.94 382 LYS A O 1
ATOM 3068 N N . SER A 1 383 ? -14.520 12.357 12.590 1.00 92.06 383 SER A N 1
ATOM 3069 C CA . SER A 1 383 ? -15.639 11.678 13.235 1.00 92.06 383 SER A CA 1
ATOM 3070 C C . SER A 1 383 ? -16.791 12.662 13.417 1.00 92.06 383 SER A C 1
ATOM 3072 O O . SER A 1 383 ? -16.640 13.675 14.092 1.00 92.06 383 SER A O 1
ATOM 3074 N N . VAL A 1 384 ? -17.965 12.355 12.859 1.00 89.00 384 VAL A N 1
ATOM 3075 C CA . VAL A 1 384 ? -19.165 13.197 13.038 1.00 89.00 384 VAL A CA 1
ATOM 3076 C C . VAL A 1 384 ? -19.608 13.231 14.506 1.00 89.00 384 VAL A C 1
ATOM 3078 O O . VAL A 1 384 ? -20.180 14.215 14.953 1.00 89.00 384 VAL A O 1
ATOM 3081 N N . ARG A 1 385 ? -19.329 12.163 15.267 1.00 88.81 385 ARG A N 1
ATOM 3082 C CA . ARG A 1 385 ? -19.752 12.025 16.667 1.00 88.81 385 ARG A CA 1
ATOM 3083 C C . ARG A 1 385 ? -18.801 12.707 17.649 1.00 88.81 385 ARG A C 1
ATOM 3085 O O . ARG A 1 385 ? -19.267 13.326 18.592 1.00 88.81 385 ARG A O 1
ATOM 3092 N N . THR A 1 386 ? -17.492 12.524 17.471 1.00 91.75 386 THR A N 1
ATOM 3093 C CA . THR A 1 386 ? -16.474 12.986 18.437 1.00 91.75 386 THR A CA 1
ATOM 3094 C C . THR A 1 386 ? -15.685 14.196 17.948 1.00 91.75 386 THR A C 1
ATOM 3096 O O . THR A 1 386 ? -15.004 14.833 18.737 1.00 91.75 386 THR A O 1
ATOM 3099 N N . GLY A 1 387 ? -15.746 14.528 16.655 1.00 93.31 387 GLY A N 1
ATOM 3100 C CA . GLY A 1 387 ? -14.940 15.591 16.053 1.00 93.31 387 GLY A CA 1
ATOM 3101 C C . GLY A 1 387 ? -13.465 15.229 15.839 1.00 93.31 387 GLY A C 1
ATOM 3102 O O . GLY A 1 387 ? -12.749 15.994 15.199 1.00 93.31 387 GLY A O 1
ATOM 3103 N N . GLU A 1 388 ? -13.012 14.074 16.320 1.00 94.94 388 GLU A N 1
ATOM 3104 C CA . GLU A 1 388 ? -11.627 13.613 16.198 1.00 94.94 388 GLU A CA 1
ATOM 3105 C C . GLU A 1 388 ? -11.326 13.069 14.800 1.00 94.94 388 GLU A C 1
ATOM 3107 O O . GLU A 1 388 ? -12.210 12.551 14.110 1.00 94.94 388 GLU A O 1
ATOM 3112 N N . MET A 1 389 ? -10.061 13.143 14.390 1.00 96.88 389 MET A N 1
ATOM 3113 C CA . MET A 1 389 ? -9.596 12.467 13.182 1.00 96.88 389 MET A CA 1
ATOM 3114 C C . MET A 1 389 ? -9.492 10.965 13.443 1.00 96.88 389 MET A C 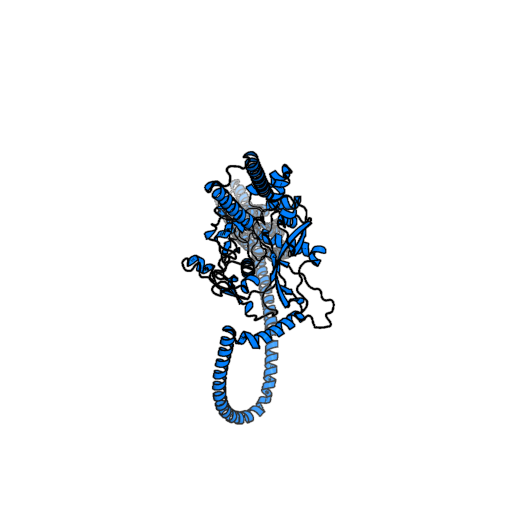1
ATOM 3116 O O . MET A 1 389 ? -8.784 10.534 14.347 1.00 96.88 389 MET A O 1
ATOM 3120 N N . ILE A 1 390 ? -10.197 10.171 12.642 1.00 95.19 390 ILE A N 1
ATOM 3121 C CA . ILE A 1 390 ? -10.228 8.710 12.742 1.00 95.19 390 ILE A CA 1
ATOM 3122 C C . ILE A 1 390 ? -9.902 8.074 11.395 1.00 95.19 390 ILE A C 1
ATOM 3124 O O . ILE A 1 390 ? -10.132 8.667 10.342 1.00 95.19 390 ILE A O 1
ATOM 3128 N N . GLU A 1 391 ? -9.420 6.835 11.418 1.00 96.50 391 GLU A N 1
ATOM 3129 C CA . GLU A 1 391 ? -9.222 6.044 10.204 1.00 96.50 391 GLU A CA 1
ATOM 3130 C C . GLU A 1 391 ? -10.549 5.779 9.481 1.00 96.50 391 GLU A C 1
ATOM 3132 O O . GLU A 1 391 ? -11.561 5.374 10.075 1.00 96.50 391 GLU A O 1
ATOM 3137 N N . THR A 1 392 ? -10.544 5.987 8.168 1.00 96.00 392 THR A N 1
ATOM 3138 C CA . THR A 1 392 ? -11.710 5.772 7.321 1.00 96.00 392 THR A CA 1
ATOM 3139 C C . THR A 1 392 ? -11.998 4.283 7.168 1.00 96.00 392 THR A C 1
ATOM 3141 O O . THR A 1 392 ? -11.171 3.501 6.709 1.00 96.00 392 THR A O 1
ATOM 3144 N N . ARG A 1 393 ? -13.242 3.907 7.472 1.00 95.94 393 ARG A N 1
ATOM 3145 C CA . ARG A 1 393 ? -13.840 2.611 7.130 1.00 95.94 393 ARG A CA 1
ATOM 3146 C C . ARG A 1 393 ? -14.920 2.842 6.082 1.00 95.94 393 ARG A C 1
ATOM 3148 O O . ARG A 1 393 ? -15.972 3.409 6.386 1.00 95.94 393 ARG A O 1
ATOM 3155 N N . SER A 1 394 ? -14.639 2.478 4.835 1.00 96.38 394 SER A N 1
ATOM 3156 C CA . SER A 1 394 ? -15.551 2.706 3.708 1.00 96.38 394 SER A CA 1
ATOM 3157 C C . SER A 1 394 ? -16.442 1.489 3.457 1.00 96.38 394 SER A C 1
ATOM 3159 O O . SER A 1 394 ? -15.946 0.400 3.183 1.00 96.38 394 SER A O 1
ATOM 3161 N N . HIS A 1 395 ? -17.765 1.673 3.474 1.00 96.25 395 HIS A N 1
ATOM 3162 C CA . HIS A 1 395 ? -18.737 0.614 3.140 1.00 96.25 395 HIS A CA 1
ATOM 3163 C C . HIS A 1 395 ? -18.849 0.333 1.635 1.00 96.25 395 HIS A C 1
ATOM 3165 O O . HIS A 1 395 ? -19.638 -0.512 1.219 1.00 96.25 395 HIS A O 1
ATOM 3171 N N . THR A 1 396 ? -18.146 1.098 0.804 1.00 97.69 396 THR A N 1
ATOM 3172 C CA . THR A 1 396 ? -18.222 1.009 -0.659 1.00 97.69 396 THR A CA 1
ATOM 3173 C C . THR A 1 396 ? -16.898 0.634 -1.287 1.00 97.69 396 THR A C 1
ATOM 3175 O O . THR A 1 396 ? -16.862 0.512 -2.504 1.00 97.69 396 THR A O 1
ATOM 3178 N N . THR A 1 397 ? -15.840 0.477 -0.487 1.00 98.38 397 THR A N 1
ATOM 3179 C CA . THR A 1 397 ? -14.490 0.185 -0.963 1.00 98.38 397 THR A CA 1
ATOM 3180 C C . THR A 1 397 ? -14.039 -1.185 -0.479 1.00 98.38 397 THR A C 1
ATOM 3182 O O . THR A 1 397 ? -14.043 -1.424 0.729 1.00 98.38 397 THR A O 1
ATOM 3185 N N . GLY A 1 398 ? -13.607 -2.026 -1.414 1.00 98.50 398 GLY A N 1
ATOM 3186 C CA . GLY A 1 398 ? -12.918 -3.291 -1.177 1.00 98.50 398 GLY A CA 1
ATOM 3187 C C . GLY A 1 398 ? -11.543 -3.325 -1.840 1.00 98.50 398 GLY A C 1
ATOM 3188 O O . GLY A 1 398 ? -10.974 -2.291 -2.204 1.00 98.50 398 GLY A O 1
ATOM 3189 N N . ILE A 1 399 ? -11.010 -4.534 -2.010 1.00 98.75 399 ILE A N 1
ATOM 3190 C CA . ILE A 1 399 ? -9.731 -4.768 -2.687 1.00 98.75 399 ILE A CA 1
ATOM 3191 C C . ILE A 1 399 ? -9.826 -5.936 -3.662 1.00 98.75 399 ILE A C 1
ATOM 3193 O O . ILE A 1 399 ? -10.602 -6.872 -3.472 1.00 98.75 399 ILE A O 1
ATOM 3197 N N . ARG A 1 400 ? -8.943 -5.915 -4.653 1.00 98.50 400 ARG A N 1
ATOM 3198 C CA . ARG A 1 400 ? -8.584 -7.051 -5.500 1.00 98.50 400 ARG A CA 1
ATOM 3199 C C . ARG A 1 400 ? -7.077 -7.222 -5.409 1.00 98.50 400 ARG A C 1
ATOM 3201 O O . ARG A 1 400 ? -6.354 -6.236 -5.300 1.00 98.50 400 ARG A O 1
ATOM 3208 N N . LEU A 1 401 ? -6.592 -8.459 -5.426 1.00 98.69 401 LEU A N 1
ATOM 3209 C CA . LEU A 1 401 ? -5.154 -8.718 -5.345 1.00 98.69 401 LEU A CA 1
ATOM 3210 C C . LEU A 1 401 ? -4.533 -8.853 -6.731 1.00 98.69 401 LEU A C 1
ATOM 3212 O O . LEU A 1 401 ? -5.125 -9.439 -7.630 1.00 98.69 401 LEU A O 1
ATOM 3216 N N . ALA A 1 402 ? -3.304 -8.383 -6.875 1.00 98.69 402 ALA A N 1
ATOM 3217 C CA . ALA A 1 402 ? -2.397 -8.739 -7.951 1.00 98.69 402 ALA A CA 1
ATOM 3218 C C . ALA A 1 402 ? -1.221 -9.547 -7.386 1.00 98.69 402 ALA A C 1
ATOM 3220 O O . ALA A 1 402 ? -0.913 -9.467 -6.193 1.00 98.69 402 ALA A O 1
ATOM 3221 N N . ILE A 1 403 ? -0.546 -10.310 -8.245 1.00 98.38 403 ILE A N 1
ATOM 3222 C CA . ILE A 1 403 ? 0.726 -10.955 -7.898 1.00 98.38 403 ILE A CA 1
ATOM 3223 C C . ILE A 1 403 ? 1.846 -10.207 -8.611 1.00 98.38 403 ILE A C 1
ATOM 3225 O O . ILE A 1 403 ? 1.880 -10.159 -9.841 1.00 98.38 403 ILE A O 1
ATOM 3229 N N . GLY A 1 404 ? 2.750 -9.628 -7.824 1.00 94.50 404 GLY A N 1
ATOM 3230 C CA . GLY A 1 404 ? 3.954 -8.960 -8.296 1.00 94.50 404 GLY A CA 1
ATOM 3231 C C . GLY A 1 404 ? 5.203 -9.821 -8.158 1.00 94.50 404 GLY A C 1
ATOM 3232 O O . GLY A 1 404 ? 5.211 -10.854 -7.487 1.00 94.50 404 GLY A O 1
ATOM 3233 N N . SER A 1 405 ? 6.285 -9.349 -8.761 1.00 92.00 405 SER A N 1
ATOM 3234 C CA . SER A 1 405 ? 7.637 -9.866 -8.572 1.00 92.00 405 SER A CA 1
ATOM 3235 C C . SER A 1 405 ? 8.596 -8.715 -8.278 1.00 92.00 405 SER A C 1
ATOM 3237 O O . SER A 1 405 ? 8.263 -7.542 -8.447 1.00 92.00 405 SER A O 1
ATOM 3239 N N . LEU A 1 406 ? 9.816 -9.052 -7.865 1.00 86.81 406 LEU A N 1
ATOM 3240 C CA . LEU A 1 406 ? 10.918 -8.091 -7.881 1.00 86.81 406 LEU A CA 1
ATOM 3241 C C . LEU A 1 406 ? 11.362 -7.817 -9.328 1.00 86.81 406 LEU A C 1
ATOM 3243 O O . LEU A 1 406 ? 11.153 -8.657 -10.202 1.00 86.81 406 LEU A O 1
ATOM 3247 N N . VAL A 1 407 ? 11.986 -6.657 -9.557 1.00 78.88 407 VAL A N 1
ATOM 3248 C CA . VAL A 1 407 ? 12.480 -6.235 -10.882 1.00 78.88 407 VAL A CA 1
ATOM 3249 C C . VAL A 1 407 ? 13.932 -6.661 -11.114 1.00 78.88 407 VAL A C 1
ATOM 3251 O O . VAL A 1 407 ? 14.242 -7.203 -12.162 1.00 78.88 407 VAL A O 1
ATOM 3254 N N . ILE A 1 408 ? 14.832 -6.462 -10.147 1.00 72.88 408 ILE A N 1
ATOM 3255 C CA . ILE A 1 408 ? 16.250 -6.856 -10.240 1.00 72.88 408 ILE A CA 1
ATOM 3256 C C . ILE A 1 408 ? 16.538 -7.842 -9.110 1.00 72.88 408 ILE A C 1
ATOM 3258 O O . ILE A 1 408 ? 16.122 -7.610 -7.975 1.00 72.88 408 ILE A O 1
ATOM 3262 N N . ARG A 1 409 ? 17.211 -8.960 -9.411 1.00 65.44 409 ARG A N 1
ATOM 3263 C CA . ARG A 1 409 ? 17.335 -10.069 -8.447 1.00 65.44 409 ARG A CA 1
ATOM 3264 C C . ARG A 1 409 ? 18.642 -10.830 -8.466 1.00 65.44 409 ARG A C 1
ATOM 3266 O O . ARG A 1 409 ? 19.146 -11.191 -7.412 1.00 65.44 409 ARG A O 1
ATOM 3273 N N . THR A 1 410 ? 19.172 -11.097 -9.650 1.00 67.44 410 THR A N 1
ATOM 3274 C CA . THR A 1 410 ? 20.452 -11.784 -9.813 1.00 67.44 410 THR A CA 1
ATOM 3275 C C . THR A 1 410 ? 21.372 -10.912 -10.644 1.00 67.44 410 THR A C 1
ATOM 3277 O O . THR A 1 410 ? 20.910 -10.101 -11.452 1.00 67.44 410 THR A O 1
ATOM 3280 N N . LYS A 1 411 ? 22.681 -11.093 -10.462 1.00 75.19 411 LYS A N 1
ATOM 3281 C CA . LYS A 1 411 ? 23.686 -10.439 -11.301 1.00 75.19 411 LYS A CA 1
ATOM 3282 C C . LYS A 1 411 ? 23.418 -10.724 -12.784 1.00 75.19 411 LYS A C 1
ATOM 3284 O O . LYS A 1 411 ? 23.431 -9.801 -13.579 1.00 75.19 411 LYS A O 1
ATOM 3289 N N . GLN A 1 412 ? 23.058 -11.963 -13.127 1.00 73.62 412 GLN A N 1
ATOM 3290 C CA . GLN A 1 412 ? 22.760 -12.349 -14.509 1.00 73.62 412 GLN A CA 1
ATOM 3291 C C . GLN A 1 412 ? 21.482 -11.700 -15.050 1.00 73.62 412 GLN A C 1
ATOM 3293 O O . GLN A 1 412 ? 21.476 -11.232 -16.180 1.00 73.62 412 GLN A O 1
ATOM 3298 N N . PHE A 1 413 ? 20.408 -11.622 -14.258 1.00 77.31 413 PHE A N 1
ATOM 3299 C CA . PHE A 1 413 ? 19.187 -10.931 -14.685 1.00 77.31 413 PHE A CA 1
ATOM 3300 C C . PHE A 1 413 ? 19.439 -9.431 -14.880 1.00 77.31 413 PHE A C 1
ATOM 3302 O O . PHE A 1 413 ? 18.931 -8.836 -15.824 1.00 77.31 413 PHE A O 1
ATOM 3309 N N . LYS A 1 414 ? 20.266 -8.827 -14.016 1.00 81.94 414 LYS A N 1
ATOM 3310 C CA . LYS A 1 414 ? 20.722 -7.443 -14.167 1.00 81.94 414 LYS A CA 1
ATOM 3311 C C . LYS A 1 414 ? 21.526 -7.259 -15.460 1.00 81.94 414 LYS A C 1
ATOM 3313 O O . LYS A 1 414 ? 21.193 -6.371 -16.231 1.00 81.94 414 LYS A O 1
ATOM 3318 N N . GLU A 1 415 ? 22.515 -8.115 -15.718 1.00 83.12 415 GLU A N 1
ATOM 3319 C CA . GLU A 1 415 ? 23.327 -8.088 -16.945 1.00 83.12 415 GLU A CA 1
ATOM 3320 C C . GLU A 1 415 ? 22.464 -8.249 -18.210 1.00 83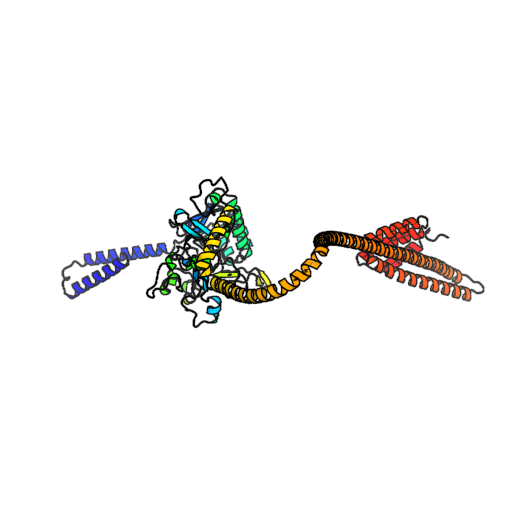.12 415 GLU A C 1
ATOM 3322 O O . GLU A 1 415 ? 22.680 -7.552 -19.201 1.00 83.12 415 GLU A O 1
ATOM 3327 N N . ASP A 1 416 ? 21.459 -9.131 -18.183 1.00 78.88 416 ASP A N 1
ATOM 3328 C CA . ASP A 1 416 ? 20.512 -9.308 -19.289 1.00 78.88 416 ASP A CA 1
ATOM 3329 C C . ASP A 1 416 ? 19.676 -8.036 -19.528 1.00 78.88 416 ASP A C 1
ATOM 3331 O O . ASP A 1 416 ? 19.513 -7.614 -20.676 1.00 78.88 416 ASP A O 1
ATOM 3335 N N . ILE A 1 417 ? 19.170 -7.400 -18.462 1.00 83.12 417 ILE A N 1
ATOM 3336 C CA . ILE A 1 417 ? 18.441 -6.123 -18.551 1.00 83.12 417 ILE A CA 1
ATOM 3337 C C . ILE A 1 417 ? 19.350 -5.014 -19.078 1.00 83.12 417 ILE A C 1
ATOM 3339 O O . ILE A 1 417 ? 18.906 -4.239 -19.919 1.00 83.12 417 ILE A O 1
ATOM 3343 N N . GLU A 1 418 ? 20.595 -4.923 -18.606 1.00 84.38 418 GLU A N 1
ATOM 3344 C CA . GLU A 1 418 ? 21.567 -3.914 -19.046 1.00 84.38 418 GLU A CA 1
ATOM 3345 C C . GLU A 1 418 ? 21.877 -4.060 -20.539 1.00 84.38 418 GLU A C 1
ATOM 3347 O O . GLU A 1 418 ? 21.851 -3.070 -21.268 1.00 84.38 418 GLU A O 1
ATOM 3352 N N . LYS A 1 419 ? 22.068 -5.294 -21.023 1.00 84.50 419 LYS A N 1
ATOM 3353 C CA . LYS A 1 419 ? 22.239 -5.579 -22.457 1.00 84.50 419 LYS A CA 1
ATOM 3354 C C . LYS A 1 419 ? 21.008 -5.193 -23.271 1.00 84.50 419 LYS A C 1
ATOM 3356 O O . LYS A 1 419 ? 21.137 -4.522 -24.293 1.00 84.50 419 LYS A O 1
ATOM 3361 N N . GLN A 1 420 ? 19.811 -5.580 -22.824 1.00 82.88 420 GLN A N 1
ATOM 3362 C CA . GLN A 1 420 ? 18.571 -5.193 -23.505 1.00 82.88 420 GLN A CA 1
ATOM 3363 C C . GLN A 1 420 ? 18.345 -3.678 -23.473 1.00 82.88 420 GLN A C 1
ATOM 3365 O O . GLN A 1 420 ? 17.833 -3.121 -24.438 1.00 82.88 420 GLN A O 1
ATOM 3370 N N . TYR A 1 421 ? 18.730 -3.005 -22.388 1.00 83.75 421 TYR A N 1
ATOM 3371 C CA . TYR A 1 421 ? 18.629 -1.556 -22.265 1.00 83.75 421 TYR A CA 1
ATOM 3372 C C . TYR A 1 421 ? 19.602 -0.836 -23.203 1.00 83.75 421 TYR A C 1
ATOM 3374 O O . TYR A 1 421 ? 19.201 0.124 -23.852 1.00 83.75 421 TYR A O 1
ATOM 3382 N N . ALA A 1 422 ? 20.844 -1.314 -23.332 1.00 81.56 422 ALA A N 1
ATOM 3383 C CA . ALA A 1 422 ? 21.803 -0.789 -24.305 1.00 81.56 422 ALA A CA 1
ATOM 3384 C C . ALA A 1 422 ? 21.272 -0.928 -25.743 1.00 81.56 422 ALA A C 1
ATOM 3386 O O . ALA A 1 422 ? 21.220 0.062 -26.470 1.00 81.56 422 ALA A O 1
ATOM 3387 N N . ALA A 1 423 ? 20.759 -2.109 -26.107 1.00 79.06 423 ALA A N 1
ATOM 3388 C CA . ALA A 1 423 ? 20.137 -2.341 -27.413 1.00 79.06 423 ALA A CA 1
ATOM 3389 C C . ALA A 1 423 ? 18.906 -1.445 -27.648 1.00 79.06 423 ALA A C 1
ATOM 3391 O O . ALA A 1 423 ? 18.744 -0.860 -28.718 1.00 79.06 423 ALA A O 1
ATOM 3392 N N . TYR A 1 424 ? 18.052 -1.281 -26.632 1.00 78.62 424 TYR A N 1
ATOM 3393 C CA . TYR A 1 424 ? 16.921 -0.353 -26.680 1.00 78.62 424 TYR A CA 1
ATOM 3394 C C . TYR A 1 424 ? 17.376 1.099 -26.891 1.00 78.62 424 TYR A C 1
ATOM 3396 O O . TYR A 1 424 ? 16.786 1.811 -27.708 1.00 78.62 424 TYR A O 1
ATOM 3404 N N . LYS A 1 425 ? 18.429 1.524 -26.180 1.00 72.75 425 LYS A N 1
ATOM 3405 C CA . LYS A 1 425 ? 18.997 2.874 -26.253 1.00 72.75 425 LYS A CA 1
ATOM 3406 C C . LYS A 1 425 ? 19.559 3.182 -27.642 1.00 72.75 425 LYS A C 1
ATOM 3408 O O . LYS A 1 425 ? 19.400 4.299 -28.120 1.00 72.75 425 LYS A O 1
ATOM 3413 N N . GLU A 1 426 ? 20.198 2.207 -28.280 1.00 68.44 426 GLU A N 1
ATOM 3414 C CA . GLU A 1 426 ? 20.769 2.347 -29.624 1.00 68.44 426 GLU A CA 1
ATOM 3415 C C . GLU A 1 426 ? 19.716 2.270 -30.741 1.00 68.44 426 GLU A C 1
ATOM 3417 O O . GLU A 1 426 ? 19.899 2.898 -31.782 1.00 68.44 426 GLU A O 1
ATOM 3422 N N . GLY A 1 427 ? 18.610 1.552 -30.514 1.00 70.88 427 GLY A N 1
ATOM 3423 C CA . GLY A 1 427 ? 17.500 1.396 -31.457 1.00 70.88 427 GLY A CA 1
ATOM 3424 C C . GLY A 1 427 ? 16.318 2.335 -31.188 1.00 70.88 427 GLY A C 1
ATOM 3425 O O . GLY A 1 427 ? 16.351 3.528 -31.493 1.00 70.88 427 GLY A O 1
ATOM 3426 N N . THR A 1 428 ? 15.227 1.781 -30.649 1.00 61.47 428 THR A N 1
ATOM 3427 C CA . THR A 1 428 ? 13.914 2.443 -30.529 1.00 61.47 428 THR A CA 1
ATOM 3428 C C . THR A 1 428 ? 13.938 3.717 -29.683 1.00 61.47 428 THR A C 1
ATOM 3430 O O . THR A 1 428 ? 13.193 4.649 -29.979 1.00 61.47 428 THR A O 1
ATOM 3433 N N . TYR A 1 429 ? 14.803 3.811 -28.666 1.00 61.56 429 TYR A N 1
ATOM 3434 C CA . TYR A 1 429 ? 14.904 4.998 -27.809 1.00 61.56 429 TYR A CA 1
ATOM 3435 C C . TYR A 1 429 ? 15.260 6.261 -28.601 1.00 61.56 429 TYR A C 1
ATOM 3437 O O . TYR A 1 429 ? 14.574 7.268 -28.435 1.00 61.56 429 TYR A O 1
ATOM 3445 N N . LYS A 1 430 ? 16.241 6.203 -29.518 1.00 58.06 430 LYS A N 1
ATOM 3446 C CA . LYS A 1 430 ? 16.615 7.330 -30.400 1.00 58.06 430 LYS A CA 1
ATOM 3447 C C . LYS A 1 430 ? 15.463 7.824 -31.266 1.00 58.06 430 LYS A C 1
ATOM 3449 O O . LYS A 1 430 ? 15.450 8.968 -31.698 1.00 58.06 430 LYS A O 1
ATOM 3454 N N . GLN A 1 431 ? 14.480 6.967 -31.528 1.00 56.69 431 GLN A N 1
ATOM 3455 C CA . GLN A 1 431 ? 13.313 7.318 -32.328 1.00 56.69 431 GLN A CA 1
ATOM 3456 C C . GLN A 1 431 ? 12.190 7.953 -31.499 1.00 56.69 431 GLN A C 1
ATOM 3458 O O . GLN A 1 431 ? 11.292 8.549 -32.096 1.00 56.69 431 GLN A O 1
ATOM 3463 N N . THR A 1 432 ? 12.241 7.876 -30.164 1.00 59.72 432 THR A N 1
ATOM 3464 C CA . THR A 1 432 ? 11.270 8.527 -29.268 1.00 59.72 432 THR A CA 1
ATOM 3465 C C . THR A 1 432 ? 11.520 10.037 -29.163 1.00 59.72 432 THR A C 1
ATOM 3467 O O . THR A 1 432 ? 12.668 10.462 -29.291 1.00 59.72 432 THR A O 1
ATOM 3470 N N . PRO A 1 433 ? 10.497 10.866 -28.866 1.00 52.16 433 PRO A N 1
ATOM 3471 C CA . PRO A 1 433 ? 10.670 12.313 -28.698 1.00 52.16 433 PRO A CA 1
ATOM 3472 C C . PRO A 1 433 ? 11.750 12.694 -27.672 1.00 52.16 433 PRO A C 1
ATOM 3474 O O . PRO A 1 433 ? 12.514 13.619 -27.912 1.00 52.16 433 PRO A O 1
ATOM 3477 N N . VAL A 1 434 ? 11.857 11.935 -26.573 1.00 51.75 434 VAL A N 1
ATOM 3478 C CA . VAL A 1 434 ? 12.850 12.150 -25.501 1.00 51.75 434 VAL A CA 1
ATOM 3479 C C . VAL A 1 43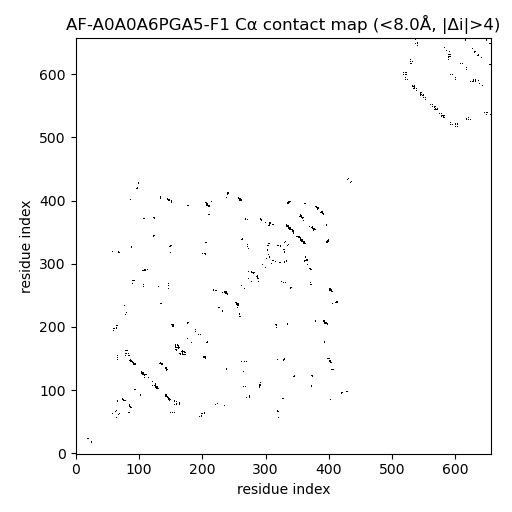4 ? 14.261 11.724 -25.923 1.00 51.75 434 VAL A C 1
ATOM 3481 O O . VAL A 1 434 ? 15.245 12.366 -25.558 1.00 51.75 434 VAL A O 1
ATOM 3484 N N . GLY A 1 435 ? 14.384 10.637 -26.689 1.00 57.84 435 GLY A N 1
ATOM 3485 C CA . GLY A 1 435 ? 15.671 10.221 -27.246 1.00 57.84 435 GLY A CA 1
ATOM 3486 C C . GLY A 1 435 ? 16.180 11.200 -28.299 1.00 57.84 435 GLY A C 1
ATOM 3487 O O . GLY A 1 435 ? 17.344 11.581 -28.238 1.00 57.84 435 GLY A O 1
ATOM 3488 N N . ARG A 1 436 ? 15.294 11.684 -29.182 1.00 57.09 436 ARG A N 1
ATOM 3489 C CA . ARG A 1 436 ? 15.618 12.721 -30.174 1.00 57.09 436 ARG A CA 1
ATOM 3490 C C . ARG A 1 436 ? 16.012 14.033 -29.516 1.00 57.09 436 ARG A C 1
ATOM 3492 O O . ARG A 1 436 ? 17.060 14.553 -29.846 1.00 57.09 436 ARG A O 1
ATOM 3499 N N . SER A 1 437 ? 15.257 14.524 -28.529 1.00 58.12 437 SER A N 1
ATOM 3500 C CA . SER A 1 437 ? 15.591 15.786 -27.853 1.00 58.12 437 SER A CA 1
ATOM 3501 C C . SER A 1 437 ? 16.933 15.735 -27.116 1.00 58.12 437 SER A C 1
ATOM 3503 O O . SER A 1 437 ? 17.648 16.731 -27.074 1.00 58.12 437 SER A O 1
ATOM 3505 N N . ASN A 1 438 ? 17.288 14.583 -26.535 1.00 53.09 438 ASN A N 1
ATOM 3506 C CA . ASN A 1 438 ? 18.584 14.395 -25.880 1.00 53.09 438 ASN A CA 1
ATOM 3507 C C . ASN A 1 438 ? 19.733 14.264 -26.891 1.00 53.09 438 ASN A C 1
ATOM 3509 O O . ASN A 1 438 ? 20.800 14.827 -26.652 1.00 53.09 438 ASN A O 1
ATOM 3513 N N . ASP A 1 439 ? 19.522 13.578 -28.016 1.00 57.34 439 ASP A N 1
ATOM 3514 C CA . ASP A 1 439 ? 20.509 13.497 -29.100 1.00 57.34 439 ASP A CA 1
ATOM 3515 C C . ASP A 1 439 ? 20.660 14.848 -29.828 1.00 57.34 439 ASP A C 1
ATOM 3517 O O . ASP A 1 439 ? 21.781 15.233 -30.141 1.00 57.34 439 ASP A O 1
ATOM 3521 N N . ASP A 1 440 ? 19.587 15.624 -30.001 1.00 55.00 440 ASP A N 1
ATOM 3522 C CA . ASP A 1 440 ? 19.604 16.989 -30.544 1.00 55.00 440 ASP A CA 1
ATOM 3523 C C . ASP A 1 440 ? 20.310 17.959 -29.587 1.00 55.00 440 ASP A C 1
ATOM 3525 O O . ASP A 1 440 ? 21.106 18.793 -30.016 1.00 55.00 440 ASP A O 1
ATOM 3529 N N . ALA A 1 441 ? 20.095 17.828 -28.272 1.00 53.31 441 ALA A N 1
ATOM 3530 C CA . ALA A 1 441 ? 20.843 18.579 -27.263 1.00 53.31 441 ALA A CA 1
ATOM 3531 C C . ALA A 1 441 ? 22.341 18.218 -27.270 1.00 53.31 441 ALA A C 1
ATOM 3533 O O . ALA A 1 441 ? 23.189 19.104 -27.153 1.00 53.31 441 ALA A O 1
ATOM 3534 N N . LEU A 1 442 ? 22.682 16.940 -27.466 1.00 53.81 442 LEU A N 1
ATOM 3535 C CA . LEU A 1 442 ? 24.063 16.466 -27.606 1.00 53.81 442 LEU A CA 1
ATOM 3536 C C . LEU A 1 442 ? 24.701 16.884 -28.944 1.00 53.81 442 LEU A C 1
ATOM 3538 O O . LEU A 1 442 ? 25.882 17.224 -28.967 1.00 53.81 442 LEU A O 1
ATOM 3542 N N . MET A 1 443 ? 23.942 16.924 -30.041 1.00 54.66 443 MET A N 1
ATOM 3543 C CA . MET A 1 443 ? 24.380 17.415 -31.354 1.00 54.66 443 MET A CA 1
ATOM 3544 C C . MET A 1 443 ? 24.595 18.932 -31.340 1.00 54.66 443 MET A C 1
ATOM 3546 O O . MET A 1 443 ? 25.611 19.404 -31.845 1.00 54.66 443 MET A O 1
ATOM 3550 N N . ASN A 1 444 ? 23.710 19.690 -30.687 1.00 53.28 444 ASN A N 1
ATOM 3551 C CA . ASN A 1 444 ? 23.875 21.128 -30.455 1.00 53.28 444 ASN A CA 1
ATOM 3552 C C . ASN A 1 444 ? 25.066 21.423 -29.530 1.00 53.28 444 ASN A C 1
ATOM 3554 O O . ASN A 1 444 ? 25.815 22.377 -29.753 1.00 53.28 444 ASN A O 1
ATOM 3558 N N . ALA A 1 445 ? 25.311 20.575 -28.526 1.00 51.69 445 ALA A N 1
ATOM 3559 C CA . ALA A 1 445 ? 26.540 20.627 -27.740 1.00 51.69 445 ALA A CA 1
ATOM 3560 C C . ALA A 1 445 ? 27.773 20.288 -28.599 1.00 51.69 445 ALA A C 1
ATOM 3562 O O . ALA A 1 445 ? 28.806 20.931 -28.444 1.00 51.69 445 ALA A O 1
ATOM 3563 N N . GLY A 1 446 ? 27.659 19.346 -29.542 1.00 50.50 446 GLY A N 1
ATOM 3564 C CA . GLY A 1 446 ? 28.701 18.950 -30.494 1.00 50.50 446 GLY A CA 1
ATOM 3565 C C . GLY A 1 446 ? 29.079 20.039 -31.506 1.00 50.50 446 GLY A C 1
ATOM 3566 O O . GLY A 1 446 ? 30.263 20.265 -31.743 1.00 50.50 446 GLY A O 1
ATOM 3567 N N . THR A 1 447 ? 28.113 20.775 -32.059 1.00 55.22 447 THR A N 1
ATOM 3568 C CA . THR A 1 447 ? 28.361 21.922 -32.957 1.00 55.22 447 THR A CA 1
ATOM 3569 C C . THR A 1 447 ? 28.940 23.123 -32.203 1.00 55.22 447 THR A C 1
ATOM 3571 O O . THR A 1 447 ? 29.845 23.804 -32.703 1.00 55.22 447 THR A O 1
ATOM 3574 N N . THR A 1 448 ? 28.506 23.325 -30.955 1.00 55.31 448 THR A N 1
ATOM 3575 C CA . THR A 1 448 ? 29.095 24.296 -30.019 1.00 55.31 448 THR A CA 1
ATOM 3576 C C . THR A 1 448 ? 30.537 23.910 -29.662 1.00 55.31 448 THR A C 1
ATOM 3578 O O . THR A 1 448 ? 31.429 24.758 -29.694 1.00 55.31 448 THR A O 1
ATOM 3581 N N . LEU A 1 449 ? 30.803 22.621 -29.422 1.00 48.94 449 LEU A N 1
ATOM 3582 C CA . LEU A 1 449 ? 32.137 22.061 -29.189 1.00 48.94 449 LEU A CA 1
ATOM 3583 C C . LEU A 1 449 ? 33.037 22.180 -30.417 1.00 48.94 449 LEU A C 1
ATOM 3585 O O . LEU A 1 449 ? 34.191 22.542 -30.257 1.00 48.94 449 LEU A O 1
ATOM 3589 N N . GLN A 1 450 ? 32.541 21.948 -31.634 1.00 51.16 450 GLN A N 1
ATOM 3590 C CA . GLN A 1 450 ? 33.328 22.084 -32.865 1.00 51.16 450 GLN A CA 1
ATOM 3591 C C . GLN A 1 450 ? 33.734 23.544 -33.120 1.00 51.16 450 GLN A C 1
ATOM 3593 O O . GLN A 1 450 ? 34.874 23.829 -33.497 1.00 51.16 450 GLN A O 1
ATOM 3598 N N . SER A 1 451 ? 32.822 24.479 -32.844 1.00 54.75 451 SER A N 1
ATOM 3599 C CA . SER A 1 451 ? 33.078 25.922 -32.909 1.00 54.75 451 SER A CA 1
ATOM 3600 C C . SER A 1 451 ? 34.078 26.359 -31.832 1.00 54.75 451 SER A C 1
ATOM 3602 O O . SER A 1 451 ? 35.043 27.070 -32.124 1.00 54.75 451 SER A O 1
ATOM 3604 N N . ALA A 1 452 ? 33.935 25.837 -30.610 1.00 52.91 452 ALA A N 1
ATOM 3605 C CA . ALA A 1 452 ? 34.911 26.003 -29.539 1.00 52.91 452 ALA A CA 1
ATOM 3606 C C . ALA A 1 452 ? 36.261 25.346 -29.877 1.00 52.91 452 ALA A C 1
ATOM 3608 O O . ALA A 1 452 ? 37.296 25.906 -29.546 1.00 52.91 452 ALA A O 1
ATOM 3609 N N . MET A 1 453 ? 36.290 24.218 -30.593 1.00 48.53 453 MET A N 1
ATOM 3610 C CA . MET A 1 453 ? 37.506 23.489 -30.971 1.00 48.53 453 MET A CA 1
ATOM 3611 C C . MET A 1 453 ? 38.286 24.201 -32.083 1.00 48.53 453 MET A C 1
ATOM 3613 O O . MET A 1 453 ? 39.516 24.166 -32.097 1.00 48.53 453 MET A O 1
ATOM 3617 N N . ASN A 1 454 ? 37.595 24.900 -32.986 1.00 58.34 454 ASN A N 1
ATOM 3618 C CA . ASN A 1 454 ? 38.215 25.767 -33.990 1.00 58.34 454 ASN A CA 1
ATOM 3619 C C . ASN A 1 454 ? 38.812 27.033 -33.357 1.00 58.34 454 ASN A C 1
ATOM 3621 O O . ASN A 1 454 ? 39.941 27.408 -33.689 1.00 58.34 454 ASN A O 1
ATOM 3625 N N . ASN A 1 455 ? 38.113 27.629 -32.388 1.00 58.94 455 ASN A N 1
ATOM 3626 C CA . ASN A 1 455 ? 38.638 28.735 -31.583 1.00 58.94 455 ASN A CA 1
ATOM 3627 C C . ASN A 1 455 ? 39.825 28.276 -30.721 1.00 58.94 455 ASN A C 1
ATOM 3629 O O . ASN A 1 455 ? 40.893 28.880 -30.776 1.00 58.94 455 ASN A O 1
ATOM 3633 N N . LEU A 1 456 ? 39.709 27.115 -30.072 1.00 51.91 456 LEU A N 1
ATOM 3634 C CA . LEU A 1 456 ? 40.784 26.476 -29.317 1.00 51.91 456 LEU A CA 1
ATOM 3635 C C . LEU A 1 456 ? 41.969 26.095 -30.203 1.00 51.91 456 LEU A C 1
ATOM 3637 O O . LEU A 1 456 ? 43.085 26.208 -29.736 1.00 51.91 456 LEU A O 1
ATOM 3641 N N . LYS A 1 457 ? 41.812 25.692 -31.472 1.00 54.97 457 LYS A N 1
ATOM 3642 C CA . LYS A 1 457 ? 42.954 25.466 -32.390 1.00 54.97 457 LYS A CA 1
ATOM 3643 C C . LYS A 1 457 ? 43.707 26.761 -32.701 1.00 54.97 457 LYS A C 1
ATOM 3645 O O . LYS A 1 457 ? 44.938 26.748 -32.800 1.00 54.97 457 LYS A O 1
ATOM 3650 N N . LYS A 1 458 ? 42.977 27.869 -32.849 1.00 60.25 458 LYS A N 1
ATOM 3651 C CA . LYS A 1 458 ? 43.530 29.211 -33.077 1.00 60.25 458 LYS A CA 1
ATOM 3652 C C . LYS A 1 458 ? 44.271 29.705 -31.828 1.00 60.25 458 LYS A C 1
ATOM 3654 O O . LYS A 1 458 ? 45.416 30.148 -31.929 1.00 60.25 458 LYS A O 1
ATOM 3659 N N . ASP A 1 459 ? 43.683 29.482 -30.657 1.00 58.19 459 ASP A N 1
ATOM 3660 C CA . ASP A 1 459 ? 44.295 29.768 -29.361 1.00 58.19 459 ASP A CA 1
ATOM 3661 C C . ASP A 1 459 ? 45.447 28.812 -29.036 1.00 58.19 459 ASP A C 1
ATOM 3663 O O . ASP A 1 459 ? 46.441 29.244 -28.474 1.00 58.19 459 ASP A O 1
ATOM 3667 N N . ASN A 1 460 ? 45.406 27.552 -29.476 1.00 50.09 460 ASN A N 1
ATOM 3668 C CA . ASN A 1 460 ? 46.458 26.548 -29.285 1.00 50.09 460 ASN A CA 1
ATOM 3669 C C . ASN A 1 460 ? 47.692 26.833 -30.158 1.00 50.09 460 ASN A C 1
ATOM 3671 O O . ASN A 1 460 ? 48.812 26.578 -29.736 1.00 50.09 460 ASN A O 1
ATOM 3675 N N . ARG A 1 461 ? 47.543 27.453 -31.339 1.00 58.66 461 ARG A N 1
ATOM 3676 C CA . ARG A 1 461 ? 48.693 28.025 -32.075 1.00 58.66 461 ARG A CA 1
ATOM 3677 C C . ARG A 1 461 ? 49.325 29.191 -31.309 1.00 58.66 461 ARG A C 1
ATOM 3679 O O . ARG A 1 461 ? 50.545 29.264 -31.190 1.00 58.66 461 ARG A O 1
ATOM 3686 N N . ARG A 1 462 ? 48.495 30.066 -30.734 1.00 59.38 462 ARG A N 1
ATOM 3687 C CA . ARG A 1 462 ? 48.934 31.210 -29.916 1.00 59.38 462 ARG A CA 1
ATOM 3688 C C . ARG A 1 462 ? 49.588 30.758 -28.599 1.00 59.38 462 ARG A C 1
ATOM 3690 O O . ARG A 1 462 ? 50.583 31.336 -28.165 1.00 59.38 462 ARG A O 1
ATOM 3697 N N . LEU A 1 463 ? 49.067 29.686 -28.006 1.00 50.81 463 LEU A N 1
ATOM 3698 C CA . LEU A 1 463 ? 49.563 29.028 -26.802 1.00 50.81 463 LEU A CA 1
ATOM 3699 C C . LEU A 1 463 ? 50.773 28.139 -27.083 1.00 50.81 463 LEU A C 1
ATOM 3701 O O . LEU A 1 463 ? 51.602 28.049 -26.198 1.00 50.81 463 LEU A O 1
ATOM 3705 N N . LYS A 1 464 ? 50.955 27.557 -28.278 1.00 51.47 464 LYS A N 1
ATOM 3706 C CA . LYS A 1 464 ? 52.189 26.843 -28.669 1.00 51.47 464 LYS A CA 1
ATOM 3707 C C . LYS A 1 464 ? 53.398 27.774 -28.702 1.00 51.47 464 LYS A C 1
ATOM 3709 O O . LYS A 1 464 ? 54.439 27.433 -28.153 1.00 51.47 464 LYS A O 1
ATOM 3714 N N . ASN A 1 465 ? 53.232 28.977 -29.250 1.00 58.38 465 ASN A N 1
ATOM 3715 C CA . ASN A 1 465 ? 54.292 29.990 -29.259 1.00 58.38 465 ASN A CA 1
ATOM 3716 C C . ASN A 1 465 ? 54.621 30.474 -27.834 1.00 58.38 465 ASN A C 1
ATOM 3718 O O . ASN A 1 465 ? 55.791 30.585 -27.474 1.00 58.38 465 ASN A O 1
ATOM 3722 N N . LYS A 1 466 ? 53.601 30.651 -26.979 1.00 52.19 466 LYS A N 1
ATOM 3723 C CA . LYS A 1 466 ? 53.796 30.886 -25.534 1.00 52.19 466 LYS A CA 1
ATOM 3724 C C . LYS A 1 466 ? 54.336 29.655 -24.790 1.00 52.19 466 LYS A C 1
ATOM 3726 O O . LYS A 1 466 ? 55.040 29.806 -23.800 1.00 52.19 466 LYS A O 1
ATOM 3731 N N . SER A 1 467 ? 54.041 28.443 -25.255 1.00 44.66 467 SER A N 1
ATOM 3732 C CA . SER A 1 467 ? 54.449 27.167 -24.663 1.00 44.66 467 SER A CA 1
ATOM 3733 C C . SER A 1 467 ? 55.912 26.871 -24.937 1.00 44.66 467 SER A C 1
ATOM 3735 O O . SER A 1 467 ? 56.538 26.309 -24.054 1.00 44.66 467 SER A O 1
ATOM 3737 N N . GLN A 1 468 ? 56.477 27.281 -26.074 1.00 50.03 468 GLN A N 1
ATOM 3738 C CA . GLN A 1 468 ? 57.917 27.173 -26.323 1.00 50.03 468 GLN A CA 1
ATOM 3739 C C . GLN A 1 468 ? 58.711 28.103 -25.387 1.00 50.03 468 GLN A C 1
ATOM 3741 O O . GLN A 1 468 ? 59.696 27.684 -24.785 1.00 50.03 468 GLN A O 1
ATOM 3746 N N . GLN A 1 469 ? 58.218 29.331 -25.168 1.00 49.97 469 GLN A N 1
ATOM 3747 C CA . GLN A 1 469 ? 58.747 30.240 -24.138 1.00 49.97 469 GLN A CA 1
ATOM 3748 C C . GLN A 1 469 ? 58.582 29.668 -22.721 1.00 49.97 469 GLN A C 1
ATOM 3750 O O . GLN A 1 469 ? 59.493 29.760 -21.902 1.00 49.97 469 GLN A O 1
ATOM 3755 N N . MET A 1 470 ? 57.444 29.031 -22.436 1.00 45.72 470 MET A N 1
ATOM 3756 C CA . MET A 1 470 ? 57.175 28.404 -21.142 1.00 45.72 470 MET A CA 1
ATOM 3757 C C . MET A 1 470 ? 57.948 27.087 -20.949 1.00 45.72 470 MET A C 1
ATOM 3759 O O . MET A 1 470 ? 58.242 26.738 -19.818 1.00 45.72 470 MET A O 1
ATOM 3763 N N . GLN A 1 471 ? 58.322 26.354 -22.003 1.00 46.94 471 GLN A N 1
ATOM 3764 C CA . GLN A 1 471 ? 59.096 25.105 -21.916 1.00 46.94 471 GLN A CA 1
ATOM 3765 C C . GLN A 1 471 ? 60.520 25.349 -21.403 1.00 46.94 471 GLN A C 1
ATOM 3767 O O . GLN A 1 471 ? 60.994 24.588 -20.559 1.00 46.94 471 GLN A O 1
ATOM 3772 N N . ASN A 1 472 ? 61.137 26.466 -21.799 1.00 51.34 472 ASN A N 1
ATOM 3773 C CA . ASN A 1 472 ? 62.419 26.921 -21.250 1.00 51.34 472 ASN A CA 1
ATOM 3774 C C . ASN A 1 472 ? 62.305 27.318 -19.761 1.00 51.34 472 ASN A C 1
ATOM 3776 O O . ASN A 1 472 ? 63.249 27.138 -18.999 1.00 51.34 472 ASN A O 1
ATOM 3780 N N . LEU A 1 473 ? 61.123 27.765 -19.318 1.00 49.81 473 LEU A N 1
ATOM 3781 C CA . LEU A 1 473 ? 60.780 28.003 -17.905 1.00 49.81 473 LEU A CA 1
ATOM 3782 C C . LEU A 1 473 ? 60.352 26.720 -17.151 1.00 49.81 473 LEU A C 1
ATOM 3784 O O . LEU A 1 473 ? 60.454 26.653 -15.928 1.00 49.81 473 LEU A O 1
ATOM 3788 N N . LEU A 1 474 ? 59.874 25.684 -17.851 1.00 49.59 474 LEU A N 1
ATOM 3789 C CA . LEU A 1 474 ? 59.346 24.437 -17.277 1.00 49.59 474 LEU A CA 1
ATOM 3790 C C . LEU A 1 474 ? 60.419 23.374 -17.008 1.00 49.59 474 LEU A C 1
ATOM 3792 O O . LEU A 1 474 ? 60.164 22.482 -16.197 1.00 49.59 474 LEU A O 1
ATOM 3796 N N . ALA A 1 475 ? 61.624 23.487 -17.577 1.00 51.16 475 ALA A N 1
ATOM 3797 C CA . ALA A 1 475 ? 62.779 22.718 -17.102 1.00 51.16 475 ALA A CA 1
ATOM 3798 C C . ALA A 1 475 ? 63.059 22.993 -15.606 1.00 51.16 475 ALA A C 1
ATOM 3800 O O . ALA A 1 475 ? 63.347 22.064 -14.858 1.00 51.16 475 ALA A O 1
ATOM 3801 N N . ALA A 1 476 ? 62.818 24.225 -15.136 1.00 50.12 476 ALA A N 1
ATOM 3802 C CA . ALA A 1 476 ? 62.880 24.595 -13.718 1.00 50.12 476 ALA A CA 1
ATOM 3803 C C . ALA A 1 476 ? 61.644 24.155 -12.896 1.00 50.12 476 ALA A C 1
ATOM 3805 O O . ALA A 1 476 ? 61.670 24.178 -11.669 1.00 50.12 476 ALA A O 1
ATOM 3806 N N . ARG A 1 477 ? 60.544 23.734 -13.542 1.00 52.09 477 ARG A N 1
ATOM 3807 C CA . ARG A 1 477 ? 59.240 23.480 -12.894 1.00 52.09 477 ARG A CA 1
ATOM 3808 C C . ARG A 1 477 ? 58.844 22.001 -12.811 1.00 52.09 477 ARG A C 1
ATOM 3810 O O . ARG A 1 477 ? 57.835 21.699 -12.177 1.00 52.09 477 ARG A O 1
ATOM 3817 N N . LYS A 1 478 ? 59.629 21.069 -13.373 1.00 48.94 478 LYS A N 1
ATOM 3818 C CA . LYS A 1 478 ? 59.459 19.614 -13.140 1.00 48.94 478 LYS A CA 1
ATOM 3819 C C . LYS A 1 478 ? 59.568 19.239 -11.651 1.00 48.94 478 LYS A C 1
ATOM 3821 O O . LYS A 1 478 ? 58.927 18.282 -11.232 1.00 48.94 478 LYS A O 1
ATOM 3826 N N . LEU A 1 479 ? 60.263 20.050 -10.847 1.00 50.81 479 LEU A N 1
ATOM 3827 C CA . LEU A 1 479 ? 60.300 19.959 -9.381 1.00 50.81 479 LEU A CA 1
ATOM 3828 C C . LEU A 1 479 ? 58.926 20.233 -8.717 1.00 50.81 479 LEU A C 1
ATOM 3830 O O . LEU A 1 479 ? 58.615 19.672 -7.671 1.00 50.81 479 LEU A O 1
ATOM 3834 N N . ASN A 1 480 ? 58.053 21.032 -9.345 1.00 51.53 480 ASN A N 1
ATOM 3835 C CA . ASN A 1 480 ? 56.803 21.498 -8.727 1.00 51.53 480 ASN A CA 1
ATOM 3836 C C . ASN A 1 480 ? 55.597 20.563 -8.917 1.00 51.53 480 ASN A C 1
ATOM 3838 O O . ASN A 1 480 ? 54.625 20.678 -8.179 1.00 51.53 480 ASN A O 1
ATOM 3842 N N . ILE A 1 481 ? 55.629 19.621 -9.867 1.00 50.12 481 ILE A N 1
ATOM 3843 C CA . ILE A 1 481 ? 54.565 18.600 -9.986 1.00 50.12 481 ILE A CA 1
ATOM 3844 C C . ILE A 1 481 ? 54.713 17.543 -8.882 1.00 50.12 481 ILE A C 1
ATOM 3846 O O . ILE A 1 481 ? 53.717 17.047 -8.357 1.00 50.12 481 ILE A O 1
ATOM 3850 N N . GLN A 1 482 ? 55.950 17.241 -8.481 1.00 51.62 482 GLN A N 1
ATOM 3851 C CA . GLN A 1 482 ? 56.223 16.417 -7.305 1.00 51.62 482 GLN A CA 1
ATOM 3852 C C . GLN A 1 482 ? 55.833 17.170 -6.026 1.00 51.62 482 GLN A C 1
ATOM 3854 O O . GLN A 1 482 ? 55.145 16.598 -5.187 1.00 51.62 482 GLN A O 1
ATOM 3859 N N . ALA A 1 483 ? 56.120 18.477 -5.957 1.00 53.66 483 ALA A N 1
ATOM 3860 C CA . ALA A 1 483 ? 55.639 19.340 -4.878 1.00 53.66 483 ALA A CA 1
ATOM 3861 C C . ALA A 1 483 ? 54.103 19.377 -4.782 1.00 53.66 483 ALA A C 1
ATOM 3863 O O . ALA A 1 483 ? 53.568 19.321 -3.686 1.00 53.66 483 ALA A O 1
ATOM 3864 N N . ALA A 1 484 ? 53.370 19.387 -5.901 1.00 47.31 484 ALA A N 1
ATOM 3865 C CA . ALA A 1 484 ? 51.904 19.378 -5.879 1.00 47.31 484 ALA A CA 1
ATOM 3866 C C . ALA A 1 484 ? 51.314 18.075 -5.303 1.00 47.31 484 ALA A C 1
ATOM 3868 O O . ALA A 1 484 ? 50.297 18.120 -4.617 1.00 47.31 484 ALA A O 1
ATOM 3869 N N . LYS A 1 485 ? 51.957 16.920 -5.532 1.00 52.34 485 LYS A N 1
ATOM 3870 C CA . LYS A 1 485 ? 51.573 15.655 -4.876 1.00 52.34 485 LYS A CA 1
ATOM 3871 C C . LYS A 1 485 ? 51.895 15.665 -3.383 1.00 52.34 485 LYS A C 1
ATOM 3873 O O . LYS A 1 485 ? 51.079 15.192 -2.600 1.00 52.34 485 LYS A O 1
ATOM 3878 N N . THR A 1 486 ? 53.034 16.235 -2.990 1.00 56.38 486 THR A N 1
ATOM 3879 C CA . THR A 1 486 ? 53.372 16.434 -1.574 1.00 56.38 486 THR A CA 1
ATOM 3880 C C . THR A 1 486 ? 52.353 17.345 -0.891 1.00 56.38 486 THR A C 1
ATOM 3882 O O . THR A 1 486 ? 51.845 16.982 0.158 1.00 56.38 486 THR A O 1
ATOM 3885 N N . VAL A 1 487 ? 51.950 18.446 -1.533 1.00 56.28 487 VAL A N 1
ATOM 3886 C CA . VAL A 1 487 ? 50.942 19.382 -1.008 1.00 56.28 487 VAL A CA 1
ATOM 3887 C C . VAL A 1 487 ? 49.571 18.721 -0.861 1.00 56.28 487 VAL A C 1
ATOM 3889 O O . VAL A 1 487 ? 48.889 18.965 0.124 1.00 56.28 487 VAL A O 1
ATOM 3892 N N . ILE A 1 488 ? 49.150 17.862 -1.795 1.00 56.72 488 ILE A N 1
ATOM 3893 C CA . ILE A 1 488 ? 47.878 17.130 -1.654 1.00 56.72 488 ILE A CA 1
ATOM 3894 C C . ILE A 1 488 ? 47.927 16.178 -0.451 1.00 56.72 488 ILE A C 1
ATOM 3896 O O . ILE A 1 488 ? 46.997 16.176 0.352 1.00 56.72 488 ILE A O 1
ATOM 3900 N N . ASN A 1 489 ? 49.022 15.436 -0.275 1.00 60.88 489 ASN A N 1
ATOM 3901 C CA . ASN A 1 489 ? 49.186 14.551 0.881 1.00 60.88 489 ASN A CA 1
ATOM 3902 C C . ASN A 1 489 ? 49.293 15.346 2.199 1.00 60.88 489 ASN A C 1
ATOM 3904 O O . ASN A 1 489 ? 48.709 14.954 3.206 1.00 60.88 489 ASN A O 1
ATOM 3908 N N . GLU A 1 490 ? 49.974 16.495 2.193 1.00 65.94 490 GLU A N 1
ATOM 3909 C CA . GLU A 1 490 ? 50.031 17.422 3.330 1.00 65.94 490 GLU A CA 1
ATOM 3910 C C . GLU A 1 490 ? 48.650 17.997 3.663 1.00 65.94 490 GLU A C 1
ATOM 3912 O O . GLU A 1 490 ? 48.318 18.156 4.838 1.00 65.94 490 GLU A O 1
ATOM 3917 N N . LEU A 1 491 ? 47.817 18.280 2.659 1.00 61.06 491 LEU A N 1
ATOM 3918 C CA . LEU A 1 491 ? 46.443 18.741 2.857 1.00 61.06 491 LEU A CA 1
ATOM 3919 C C . LEU A 1 491 ? 45.559 17.637 3.449 1.00 61.06 491 LEU A C 1
ATOM 3921 O O . LEU A 1 491 ? 44.789 17.921 4.364 1.00 61.06 491 LEU A O 1
ATOM 3925 N N . GLU A 1 492 ? 45.690 16.387 3.000 1.00 63.44 492 GLU A N 1
ATOM 3926 C CA . GLU A 1 492 ? 44.973 15.245 3.586 1.00 63.44 492 GLU A CA 1
ATOM 3927 C C . GLU A 1 492 ? 45.400 14.986 5.039 1.00 63.44 492 GLU A C 1
ATOM 3929 O O . GLU A 1 492 ? 44.551 14.812 5.920 1.00 63.44 492 GLU A O 1
ATOM 3934 N N . GLU A 1 493 ? 46.702 15.040 5.332 1.00 72.12 493 GLU A N 1
ATOM 3935 C CA . GLU A 1 493 ? 47.193 14.982 6.710 1.00 72.12 493 GLU A CA 1
ATOM 3936 C C . GLU A 1 493 ? 46.691 16.160 7.547 1.00 72.12 493 GLU A C 1
ATOM 3938 O O . GLU A 1 493 ? 46.309 15.973 8.702 1.00 72.12 493 GLU A O 1
ATOM 3943 N N . THR A 1 494 ? 46.647 17.364 6.977 1.00 72.56 494 THR A N 1
ATOM 3944 C CA . THR A 1 494 ? 46.149 18.560 7.666 1.00 72.56 494 THR A CA 1
ATOM 3945 C C . THR A 1 494 ? 44.664 18.434 7.978 1.00 72.56 494 THR A C 1
ATOM 3947 O O . THR A 1 494 ? 44.262 18.749 9.093 1.00 72.56 494 THR A O 1
ATOM 3950 N N . ILE A 1 495 ? 43.848 17.910 7.061 1.00 69.06 495 ILE A N 1
ATOM 3951 C CA . ILE A 1 495 ? 42.418 17.660 7.297 1.00 69.06 495 ILE A CA 1
ATOM 3952 C C . ILE A 1 495 ? 42.227 16.654 8.437 1.00 69.06 495 ILE A C 1
ATOM 3954 O O . ILE A 1 495 ? 41.438 16.903 9.348 1.00 69.06 495 ILE A O 1
ATOM 3958 N N . ASN A 1 496 ? 42.988 15.558 8.443 1.00 71.88 496 ASN A N 1
ATOM 3959 C CA . ASN A 1 496 ? 42.911 14.558 9.510 1.00 71.88 496 ASN A CA 1
ATOM 3960 C C . ASN A 1 496 ? 43.389 15.114 10.862 1.00 71.88 496 ASN A C 1
ATOM 3962 O O . ASN A 1 496 ? 42.772 14.853 11.899 1.00 71.88 496 ASN A O 1
ATOM 3966 N N . ARG A 1 497 ? 44.453 15.928 10.863 1.00 77.06 497 ARG A N 1
ATOM 3967 C CA . ARG A 1 497 ? 44.918 16.642 12.061 1.00 77.06 497 ARG A CA 1
ATOM 3968 C C . ARG A 1 497 ? 43.876 17.641 12.550 1.00 77.06 497 ARG A C 1
ATOM 3970 O O . ARG A 1 497 ? 43.635 17.680 13.749 1.00 77.06 497 ARG A O 1
ATOM 3977 N N . LEU A 1 498 ? 43.233 18.397 11.660 1.00 73.50 498 LEU A N 1
ATOM 3978 C CA . LEU A 1 498 ? 42.180 19.354 12.007 1.00 73.50 498 LEU A CA 1
ATOM 3979 C C . LEU A 1 498 ? 40.933 18.655 12.559 1.00 73.50 498 LEU A C 1
ATOM 3981 O O . LEU A 1 498 ? 40.377 19.136 13.538 1.00 73.50 498 LEU A O 1
ATOM 3985 N N . ASP A 1 499 ? 40.524 17.502 12.022 1.00 72.38 499 ASP A N 1
ATOM 3986 C CA . ASP A 1 499 ? 39.419 16.708 12.584 1.00 72.38 499 ASP A CA 1
ATOM 3987 C C . ASP A 1 499 ? 39.762 16.184 13.989 1.00 72.38 499 ASP A C 1
ATOM 3989 O O . ASP A 1 499 ? 38.955 16.269 14.920 1.00 72.38 499 ASP A O 1
ATOM 3993 N N . HIS A 1 500 ? 40.997 15.717 14.187 1.00 75.69 500 HIS A N 1
ATOM 3994 C CA . HIS A 1 500 ? 41.470 15.291 15.502 1.00 75.69 500 HIS A CA 1
ATOM 3995 C C . HIS A 1 500 ? 41.599 16.466 16.489 1.00 75.69 500 HIS A C 1
ATOM 3997 O O . HIS A 1 500 ? 41.196 16.359 17.651 1.00 75.69 500 HIS A O 1
ATOM 4003 N N . GLN A 1 501 ? 42.100 17.617 16.036 1.00 74.31 501 GLN A N 1
ATOM 4004 C CA . GLN A 1 501 ? 42.164 18.851 16.821 1.00 74.31 501 GLN A CA 1
ATOM 4005 C C . GLN A 1 501 ? 40.768 19.357 17.166 1.00 74.31 501 GLN A C 1
ATOM 4007 O O . GLN A 1 501 ? 40.533 19.745 18.302 1.00 74.31 501 GLN A O 1
ATOM 4012 N N . MET A 1 502 ? 39.815 19.287 16.240 1.00 72.25 502 MET A N 1
ATOM 4013 C CA . MET A 1 502 ? 38.436 19.686 16.485 1.00 72.25 502 MET A CA 1
ATOM 4014 C C . MET A 1 502 ? 37.778 18.763 17.512 1.00 72.25 502 MET A C 1
ATOM 4016 O O . MET A 1 502 ? 37.189 19.255 18.469 1.00 72.25 502 MET A O 1
ATOM 4020 N N . LYS A 1 503 ? 37.937 17.438 17.391 1.00 74.25 503 LYS A N 1
ATOM 4021 C CA . LYS A 1 503 ? 37.426 16.465 18.376 1.00 74.25 503 LYS A CA 1
ATOM 4022 C C . LYS A 1 503 ? 38.058 16.644 19.754 1.00 74.25 503 LYS A C 1
ATOM 4024 O O . LYS A 1 503 ? 37.340 16.642 20.753 1.00 74.25 503 LYS A O 1
ATOM 4029 N N . SER A 1 504 ? 39.374 16.833 19.819 1.00 72.94 504 SER A N 1
ATOM 4030 C CA . SER A 1 504 ? 40.076 17.059 21.087 1.00 72.94 504 SER A CA 1
ATOM 4031 C C . SER A 1 504 ? 39.732 18.420 21.697 1.00 72.94 504 SER A C 1
ATOM 4033 O O . SER A 1 504 ? 39.518 18.494 22.903 1.00 72.94 504 SER A O 1
ATOM 4035 N N . ALA A 1 505 ? 39.564 19.475 20.894 1.00 71.81 505 ALA A N 1
ATOM 4036 C CA . ALA A 1 505 ? 39.082 20.777 21.349 1.00 71.81 505 ALA A CA 1
ATOM 4037 C C . ALA A 1 505 ? 37.642 20.696 21.870 1.00 71.81 505 ALA A C 1
ATOM 4039 O O . ALA A 1 505 ? 37.340 21.286 22.904 1.00 71.81 505 ALA A O 1
ATOM 4040 N N . LEU A 1 506 ? 36.769 19.918 21.222 1.00 68.19 506 LEU A N 1
ATOM 4041 C CA . LEU A 1 506 ? 35.395 19.697 21.681 1.00 68.19 506 LEU A CA 1
ATOM 4042 C C . LEU A 1 506 ? 35.367 18.925 23.006 1.00 68.19 506 LEU A C 1
ATOM 4044 O O . LEU A 1 506 ? 34.626 19.289 23.917 1.00 68.19 506 LEU A O 1
ATOM 4048 N N . GLN A 1 507 ? 36.220 17.905 23.150 1.00 75.25 507 GLN A N 1
ATOM 4049 C CA . GLN A 1 507 ? 36.397 17.171 24.406 1.00 75.25 507 GLN A CA 1
ATOM 4050 C C . GLN A 1 507 ? 36.978 18.060 25.514 1.00 75.25 507 GLN A C 1
ATOM 4052 O O . GLN A 1 507 ? 36.492 18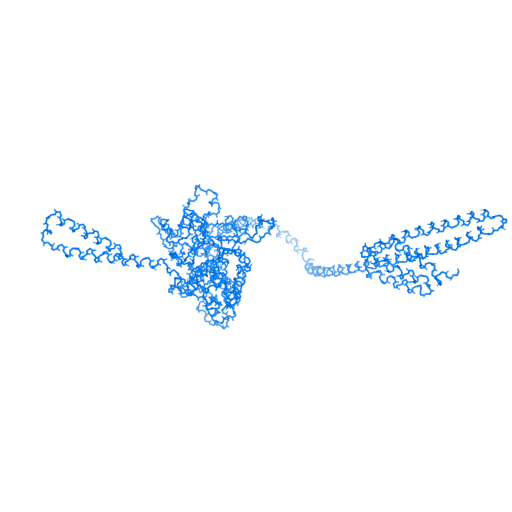.023 26.643 1.00 75.25 507 GLN A O 1
ATOM 4057 N N . GLN A 1 508 ? 37.973 18.896 25.208 1.00 74.62 508 GLN A N 1
ATOM 4058 C CA . GLN A 1 508 ? 38.546 19.849 26.162 1.00 74.62 508 GLN A CA 1
ATOM 4059 C C . GLN A 1 508 ? 37.538 20.926 26.566 1.00 74.62 508 GLN A C 1
ATOM 4061 O O . GLN A 1 508 ? 37.458 21.264 27.743 1.00 74.62 508 GLN A O 1
ATOM 4066 N N . ALA A 1 509 ? 36.747 21.445 25.625 1.00 70.56 509 ALA A N 1
ATOM 4067 C CA . ALA A 1 509 ? 35.683 22.399 25.909 1.00 70.56 509 ALA A CA 1
ATOM 4068 C C . ALA A 1 509 ? 34.608 21.766 26.798 1.00 70.56 509 ALA A C 1
ATOM 4070 O O . ALA A 1 509 ? 34.217 22.369 27.794 1.00 70.56 509 ALA A O 1
ATOM 4071 N N . HIS A 1 510 ? 34.195 20.529 26.504 1.00 71.81 510 HIS A N 1
ATOM 4072 C CA . HIS A 1 510 ? 33.258 19.788 27.347 1.00 71.81 510 HIS A CA 1
ATOM 4073 C C . HIS A 1 510 ? 33.810 19.601 28.764 1.00 71.81 510 HIS A C 1
ATOM 4075 O O . HIS A 1 510 ? 33.132 19.940 29.730 1.00 71.81 510 HIS A O 1
ATOM 4081 N N . LYS A 1 511 ? 35.073 19.172 28.889 1.00 76.69 511 LYS A N 1
ATOM 4082 C CA . LYS A 1 511 ? 35.748 19.016 30.182 1.00 76.69 511 LYS A CA 1
ATOM 4083 C C . LYS A 1 511 ? 35.821 20.338 30.956 1.00 76.69 511 LYS A C 1
ATOM 4085 O O . LYS A 1 511 ? 35.467 20.363 32.127 1.00 76.69 511 LYS A O 1
ATOM 4090 N N . LYS A 1 512 ? 36.197 21.445 30.303 1.00 75.19 512 LYS A N 1
ATOM 4091 C CA . LYS A 1 512 ? 36.243 22.783 30.923 1.00 75.19 512 LYS A CA 1
ATOM 4092 C C . LYS A 1 512 ? 34.864 23.276 31.361 1.00 75.19 512 LYS A C 1
ATOM 4094 O O . LYS A 1 512 ? 34.754 23.918 32.400 1.00 75.19 512 LYS A O 1
ATOM 4099 N N . ILE A 1 513 ? 33.814 22.984 30.592 1.00 76.31 513 ILE A N 1
ATOM 4100 C CA . ILE A 1 513 ? 32.433 23.312 30.969 1.00 76.31 513 ILE A CA 1
ATOM 4101 C C . ILE A 1 513 ? 32.013 22.488 32.190 1.00 76.31 513 ILE A C 1
ATOM 4103 O O . ILE A 1 513 ? 31.409 23.040 33.108 1.00 76.31 513 ILE A O 1
ATOM 4107 N N . GLU A 1 514 ? 32.341 21.195 32.239 1.00 81.38 514 GLU A N 1
ATOM 4108 C CA . GLU A 1 514 ? 32.048 20.348 33.400 1.00 81.38 514 GLU A CA 1
ATOM 4109 C C . GLU A 1 514 ? 32.824 20.788 34.653 1.00 81.38 514 GLU A C 1
ATOM 4111 O O . GLU A 1 514 ? 32.218 20.904 35.719 1.00 81.38 514 GLU A O 1
ATOM 4116 N N . GLU A 1 515 ? 34.115 21.109 34.523 1.00 82.12 515 GLU A N 1
ATOM 4117 C CA . GLU A 1 515 ? 34.952 21.670 35.596 1.00 82.12 515 GLU A CA 1
ATOM 4118 C C . GLU A 1 515 ? 34.399 23.018 36.087 1.00 82.12 515 GLU A C 1
ATOM 4120 O O . GLU A 1 515 ? 34.158 23.191 37.279 1.00 82.12 515 GLU A O 1
ATOM 4125 N N . GLY A 1 516 ? 34.083 23.945 35.176 1.00 82.06 516 GLY A N 1
ATOM 4126 C CA . GLY A 1 516 ? 33.504 25.243 35.529 1.00 82.06 516 GLY A CA 1
ATOM 4127 C C . GLY A 1 516 ? 32.123 25.127 36.183 1.00 82.06 516 GLY A C 1
ATOM 4128 O O . GLY A 1 516 ? 31.823 25.838 37.143 1.00 82.06 516 GLY A O 1
ATOM 4129 N N . THR A 1 517 ? 31.288 24.194 35.718 1.00 84.56 517 THR A N 1
ATOM 4130 C CA . THR A 1 517 ? 29.977 23.918 36.329 1.00 84.56 517 THR A CA 1
ATOM 4131 C C . THR A 1 517 ? 30.142 23.362 37.743 1.00 84.56 517 THR A C 1
ATOM 4133 O O . THR A 1 517 ? 29.411 23.761 38.654 1.00 84.56 517 THR A O 1
ATOM 4136 N N . PHE A 1 518 ? 31.116 22.471 37.945 1.00 88.69 518 PHE A N 1
ATOM 4137 C CA . PHE A 1 518 ? 31.452 21.947 39.263 1.00 88.69 518 PHE A CA 1
ATOM 4138 C C . PHE A 1 518 ? 31.951 23.049 40.211 1.00 88.69 518 PHE A C 1
ATOM 4140 O O . PHE A 1 518 ? 31.448 23.138 41.330 1.00 88.69 518 PHE A O 1
ATOM 4147 N N . ASP A 1 519 ? 32.847 23.931 39.762 1.00 84.62 519 ASP A N 1
ATOM 4148 C CA . ASP A 1 519 ? 33.375 25.043 40.567 1.00 84.62 519 ASP A CA 1
ATOM 4149 C C . ASP A 1 519 ? 32.276 26.013 41.020 1.00 84.62 519 ASP A C 1
ATOM 4151 O O . ASP A 1 519 ? 32.257 26.466 42.169 1.00 84.62 519 ASP A O 1
ATOM 4155 N N . VAL A 1 520 ? 31.326 26.326 40.133 1.00 85.88 520 VAL A N 1
ATOM 4156 C CA . VAL A 1 520 ? 30.159 27.148 40.483 1.00 85.88 520 VAL A CA 1
ATOM 4157 C C . VAL A 1 520 ? 29.298 26.438 41.528 1.00 85.88 520 VAL A C 1
ATOM 4159 O O . VAL A 1 520 ? 28.931 27.054 42.531 1.00 85.88 520 VAL A O 1
ATOM 4162 N N . CYS A 1 521 ? 29.026 25.141 41.349 1.00 88.06 521 CYS A N 1
ATOM 4163 C CA . CYS A 1 521 ? 28.292 24.347 42.336 1.00 88.06 521 CYS A CA 1
ATOM 4164 C C . CYS A 1 521 ? 29.019 24.308 43.689 1.00 88.06 521 CYS A C 1
ATOM 4166 O O . CYS A 1 521 ? 28.380 24.458 44.727 1.00 88.06 521 CYS A O 1
ATOM 4168 N N . GLU A 1 522 ? 30.346 24.163 43.706 1.00 88.56 522 GLU A N 1
ATOM 4169 C CA . GLU A 1 522 ? 31.148 24.169 44.933 1.00 88.56 522 GLU A CA 1
ATOM 4170 C C . GLU A 1 522 ? 31.072 25.510 45.670 1.00 88.56 522 GLU A C 1
ATOM 4172 O O . GLU A 1 522 ? 30.886 25.535 46.895 1.00 88.56 522 GLU A O 1
ATOM 4177 N N . LYS A 1 523 ? 31.174 26.626 44.939 1.00 88.50 523 LYS A N 1
ATOM 4178 C CA . LYS A 1 523 ? 31.033 27.975 45.505 1.00 88.50 523 LYS A CA 1
ATOM 4179 C C . LYS A 1 523 ? 29.636 28.195 46.071 1.00 88.50 523 LYS A C 1
ATOM 4181 O O . LYS A 1 523 ? 29.511 28.675 47.195 1.00 88.50 523 LYS A O 1
ATOM 4186 N N . LEU A 1 524 ? 28.596 27.798 45.339 1.00 89.56 524 LEU A N 1
ATOM 4187 C CA . LEU A 1 524 ? 27.209 27.922 45.784 1.00 89.56 524 LEU A CA 1
ATOM 4188 C C . LEU A 1 524 ? 26.915 27.044 47.007 1.00 89.56 524 LEU A C 1
ATOM 4190 O O . LEU A 1 524 ? 26.313 27.534 47.957 1.00 89.56 524 LEU A O 1
ATOM 4194 N N . VAL A 1 525 ? 27.386 25.791 47.039 1.00 91.75 525 VAL A N 1
ATOM 4195 C CA . VAL A 1 525 ? 27.264 24.902 48.211 1.00 91.75 525 VAL A CA 1
ATOM 4196 C C . VAL A 1 525 ? 27.993 25.492 49.416 1.00 91.75 525 VAL A C 1
ATOM 4198 O O . VAL A 1 525 ? 27.448 25.515 50.519 1.00 91.75 525 VAL A O 1
ATOM 4201 N N . SER A 1 526 ? 29.211 26.000 49.214 1.00 87.94 526 SER A N 1
ATOM 4202 C CA . SER A 1 526 ? 29.990 26.635 50.279 1.00 87.94 526 SER A CA 1
ATOM 4203 C C . SER A 1 526 ? 29.292 27.874 50.829 1.00 87.94 526 SER A C 1
ATOM 4205 O O . SER A 1 526 ? 29.214 28.031 52.046 1.00 87.94 526 SER A O 1
ATOM 4207 N N . ASN A 1 527 ? 28.767 28.722 49.943 1.00 89.25 527 ASN A N 1
ATOM 4208 C CA . ASN A 1 527 ? 28.041 29.926 50.313 1.00 89.25 527 ASN A CA 1
ATOM 4209 C C . ASN A 1 527 ? 26.740 29.581 51.046 1.00 89.25 527 ASN A C 1
ATOM 4211 O O . ASN A 1 527 ? 26.508 30.083 52.137 1.00 89.25 527 ASN A O 1
ATOM 4215 N N . ALA A 1 528 ? 25.931 28.666 50.505 1.00 91.19 528 ALA A N 1
ATOM 4216 C CA . ALA A 1 528 ? 24.669 28.254 51.113 1.00 91.19 528 ALA A CA 1
ATOM 4217 C C . ALA A 1 528 ? 24.879 27.695 52.522 1.00 91.19 528 ALA A C 1
ATOM 4219 O O . ALA A 1 528 ? 24.201 28.116 53.452 1.00 91.19 528 ALA A O 1
ATOM 4220 N N . ALA A 1 529 ? 25.850 26.796 52.695 1.00 88.25 529 ALA A N 1
ATOM 4221 C CA . ALA A 1 529 ? 26.119 26.188 53.991 1.00 88.25 529 ALA A CA 1
ATOM 4222 C C . ALA A 1 529 ? 26.661 27.203 55.017 1.00 88.25 529 ALA A C 1
ATOM 4224 O O . ALA A 1 529 ? 26.262 27.173 56.183 1.00 88.25 529 ALA A O 1
ATOM 4225 N N . LEU A 1 530 ? 27.512 28.144 54.585 1.00 87.50 530 LEU A N 1
ATOM 4226 C CA . LEU A 1 530 ? 27.987 29.232 55.443 1.00 87.50 530 LEU A CA 1
ATOM 4227 C C . LEU A 1 530 ? 26.842 30.171 55.834 1.00 87.50 530 LEU A C 1
ATOM 4229 O O . LEU A 1 530 ? 26.676 30.474 57.011 1.00 87.50 530 LEU A O 1
ATOM 4233 N N . ILE A 1 531 ? 26.026 30.596 54.868 1.00 89.06 531 ILE A N 1
ATOM 4234 C CA . ILE A 1 531 ? 24.884 31.479 55.104 1.00 89.06 531 ILE A CA 1
ATOM 4235 C C . ILE A 1 531 ? 23.883 30.817 56.056 1.00 89.06 531 ILE A C 1
ATOM 4237 O O . ILE A 1 531 ? 23.435 31.476 56.993 1.00 89.06 531 ILE A O 1
ATOM 4241 N N . SER A 1 532 ? 23.557 29.530 55.877 1.00 89.94 532 SER A N 1
ATOM 4242 C CA . SER A 1 532 ? 22.656 28.824 56.796 1.00 89.94 532 SER A CA 1
ATOM 4243 C C . SER A 1 532 ? 23.237 28.703 58.197 1.00 89.94 532 SER A C 1
ATOM 4245 O O . SER A 1 532 ? 22.513 28.906 59.169 1.00 89.94 532 SER A O 1
ATOM 4247 N N . LYS A 1 533 ? 24.545 28.436 58.314 1.00 90.38 533 LYS A N 1
ATOM 4248 C CA . LYS A 1 533 ? 25.235 28.380 59.606 1.00 90.38 533 LYS A CA 1
ATOM 4249 C C . LYS A 1 533 ? 25.210 29.746 60.303 1.00 90.38 533 LYS A C 1
ATOM 4251 O O . LYS A 1 533 ? 24.889 29.812 61.485 1.00 90.38 533 LYS A O 1
ATOM 4256 N N . THR A 1 534 ? 25.489 30.835 59.584 1.00 88.38 534 THR A N 1
ATOM 4257 C CA . THR A 1 534 ? 25.447 32.210 60.116 1.00 88.38 534 THR A CA 1
ATOM 4258 C C . THR A 1 534 ? 24.032 32.637 60.496 1.00 88.38 534 THR A C 1
ATOM 4260 O O . THR A 1 534 ? 23.832 33.222 61.560 1.00 88.38 534 THR A O 1
ATOM 4263 N N . ALA A 1 535 ? 23.035 32.310 59.667 1.00 90.94 535 ALA A N 1
ATOM 4264 C CA . ALA A 1 535 ? 21.631 32.504 60.011 1.00 90.94 535 ALA A CA 1
ATOM 4265 C C . ALA A 1 535 ? 21.316 31.778 61.327 1.00 90.94 535 ALA A C 1
ATOM 4267 O O . ALA A 1 535 ? 20.788 32.385 62.259 1.00 90.94 535 ALA A O 1
ATOM 4268 N N . GLY A 1 536 ? 21.722 30.514 61.437 1.00 90.19 536 GLY A N 1
ATOM 4269 C CA . GLY A 1 536 ? 21.508 29.735 62.645 1.00 90.19 536 GLY A CA 1
ATOM 4270 C C . GLY A 1 536 ? 22.175 30.323 63.890 1.00 90.19 536 GLY A C 1
ATOM 4271 O O . GLY A 1 536 ? 21.534 30.437 64.933 1.00 90.19 536 GLY A O 1
ATOM 4272 N N . TRP A 1 537 ? 23.415 30.802 63.770 1.00 90.38 537 TRP A N 1
ATOM 4273 C CA . TRP A 1 537 ? 24.123 31.514 64.842 1.00 90.38 537 TRP A CA 1
ATOM 4274 C C . TRP A 1 537 ? 23.374 32.763 65.316 1.00 90.38 537 TRP A C 1
ATOM 4276 O O . TRP A 1 537 ? 23.203 32.968 66.521 1.00 90.38 537 TRP A O 1
ATOM 4286 N N . ASN A 1 538 ? 22.918 33.600 64.380 1.00 90.44 538 ASN A N 1
ATOM 4287 C CA . ASN A 1 538 ? 22.151 34.804 64.701 1.00 90.44 538 ASN A CA 1
ATOM 4288 C C . ASN A 1 538 ? 20.854 34.450 65.429 1.00 90.44 538 ASN A C 1
ATOM 4290 O O . ASN A 1 538 ? 20.522 35.081 66.432 1.00 90.44 538 ASN A O 1
ATOM 4294 N N . TYR A 1 539 ? 20.168 33.398 64.981 1.00 92.38 539 TYR A N 1
ATOM 4295 C CA . TYR A 1 539 ? 18.950 32.922 65.624 1.00 92.38 539 TYR A CA 1
ATOM 4296 C C . TYR A 1 539 ? 19.204 32.373 67.036 1.00 92.38 539 TYR A C 1
ATOM 4298 O O . TYR A 1 539 ? 18.488 32.730 67.973 1.00 92.38 539 TYR A O 1
ATOM 4306 N N . ALA A 1 540 ? 20.254 31.569 67.226 1.00 89.44 540 ALA A N 1
ATOM 4307 C CA . ALA A 1 540 ? 20.634 31.042 68.535 1.00 89.44 540 ALA A CA 1
ATOM 4308 C C . ALA A 1 540 ? 20.952 32.175 69.530 1.00 89.44 540 ALA A C 1
ATOM 4310 O O . ALA A 1 540 ? 20.427 32.204 70.647 1.00 89.44 540 ALA A O 1
ATOM 4311 N N . ARG A 1 541 ? 21.738 33.175 69.104 1.00 89.56 541 ARG A N 1
ATOM 4312 C CA . ARG A 1 541 ? 22.042 34.368 69.914 1.00 89.56 541 ARG A CA 1
ATOM 4313 C C . ARG A 1 541 ? 20.801 35.208 70.194 1.00 89.56 541 ARG A C 1
ATOM 4315 O O . ARG A 1 541 ? 20.639 35.681 71.319 1.00 89.56 541 ARG A O 1
ATOM 4322 N N . ALA A 1 542 ? 19.917 35.374 69.211 1.00 90.56 542 ALA A N 1
ATOM 4323 C CA . ALA A 1 542 ? 18.648 36.065 69.403 1.00 90.56 542 ALA A CA 1
ATOM 4324 C C . ALA A 1 542 ? 17.793 35.344 70.454 1.00 90.56 542 ALA A C 1
ATOM 4326 O O . ALA A 1 542 ? 17.221 35.997 71.324 1.00 90.56 542 ALA A O 1
ATOM 4327 N N . SER A 1 543 ? 17.760 34.008 70.445 1.00 88.62 543 SER A N 1
ATOM 4328 C CA . SER A 1 543 ? 17.052 33.219 71.460 1.00 88.62 543 SER A CA 1
ATOM 4329 C C . SER A 1 543 ? 17.615 33.457 72.865 1.00 88.62 543 SER A C 1
ATOM 4331 O O . SER A 1 543 ? 16.856 33.747 73.788 1.00 88.62 543 SER A O 1
ATOM 4333 N N . LEU A 1 544 ? 18.943 33.446 73.025 1.00 87.81 544 LEU A N 1
ATOM 4334 C CA . LEU A 1 544 ? 19.587 33.763 74.307 1.00 87.81 544 LEU A CA 1
ATOM 4335 C C . LEU A 1 544 ? 19.295 35.199 74.765 1.00 87.81 544 LEU A C 1
ATOM 4337 O O . LEU A 1 544 ? 19.006 35.434 75.939 1.00 87.81 544 LEU A O 1
ATOM 4341 N N . LYS A 1 545 ? 19.333 36.175 73.846 1.00 88.00 545 LYS A N 1
ATOM 4342 C CA . LYS A 1 545 ? 18.983 37.572 74.149 1.00 88.00 545 LYS A CA 1
ATOM 4343 C C . LYS A 1 545 ? 17.517 37.721 74.535 1.00 88.00 545 LYS A C 1
ATOM 4345 O O . LYS A 1 545 ? 17.225 38.462 75.467 1.00 88.00 545 LYS A O 1
ATOM 4350 N N . LYS A 1 546 ? 16.610 36.986 73.892 1.00 90.00 546 LYS A N 1
ATOM 4351 C CA . LYS A 1 546 ? 15.188 36.940 74.251 1.00 90.00 546 LYS A CA 1
ATOM 4352 C C . LYS A 1 546 ? 14.986 36.438 75.679 1.00 90.00 546 LYS A C 1
ATOM 4354 O O . LYS A 1 546 ? 14.196 37.015 76.422 1.00 90.00 546 LYS A O 1
ATOM 4359 N N . ASP A 1 547 ? 15.721 35.409 76.090 1.00 87.19 547 ASP A N 1
ATOM 4360 C CA . ASP A 1 547 ? 15.654 34.904 77.463 1.00 87.19 547 ASP A CA 1
ATOM 4361 C C . ASP A 1 547 ? 16.306 35.858 78.474 1.00 87.19 547 ASP A C 1
ATOM 4363 O O . ASP A 1 547 ? 15.795 36.021 79.583 1.00 87.19 547 ASP A O 1
ATOM 4367 N N . LEU A 1 548 ? 17.380 36.557 78.091 1.00 86.06 548 LEU A N 1
ATOM 4368 C CA . LEU A 1 548 ? 17.975 37.619 78.905 1.00 86.06 548 LEU A CA 1
ATOM 4369 C C . LEU A 1 548 ? 17.017 38.804 79.100 1.00 86.06 548 LEU A C 1
ATOM 4371 O O . LEU A 1 548 ? 16.888 39.284 80.221 1.00 86.06 548 LEU A O 1
ATOM 4375 N N . ILE A 1 549 ? 16.320 39.243 78.046 1.00 89.25 549 ILE A N 1
ATOM 4376 C CA . ILE A 1 549 ? 15.282 40.286 78.116 1.00 89.25 549 ILE A CA 1
ATOM 4377 C C . ILE A 1 549 ? 14.241 39.907 79.174 1.00 89.25 549 ILE A C 1
ATOM 4379 O O . ILE A 1 549 ? 14.005 40.690 80.090 1.00 89.25 549 ILE A O 1
ATOM 4383 N N . LYS A 1 550 ? 13.717 38.673 79.129 1.00 88.81 550 LYS A N 1
ATOM 4384 C CA . LYS A 1 550 ? 12.759 38.171 80.131 1.00 88.81 550 LYS A CA 1
ATOM 4385 C C . LYS A 1 550 ? 13.326 38.177 81.554 1.00 88.81 550 LYS A C 1
ATOM 4387 O O . LYS A 1 550 ? 12.586 38.414 82.504 1.00 88.81 550 LYS A O 1
ATOM 4392 N N . LYS A 1 551 ? 14.620 37.878 81.727 1.00 86.88 551 LYS A N 1
ATOM 4393 C CA . LYS A 1 551 ? 15.285 37.926 83.041 1.00 86.88 551 LYS A CA 1
ATOM 4394 C C . LYS A 1 551 ? 15.420 39.365 83.546 1.00 86.88 551 LYS A C 1
ATOM 4396 O O . LYS A 1 551 ? 15.038 39.624 84.679 1.00 86.88 551 LYS A O 1
ATOM 4401 N N . ILE A 1 552 ? 15.888 40.295 82.708 1.00 85.88 552 ILE A N 1
ATOM 4402 C CA . ILE A 1 552 ? 16.019 41.724 83.049 1.00 85.88 552 ILE A CA 1
ATOM 4403 C C . ILE A 1 552 ? 14.650 42.333 83.383 1.00 85.88 552 ILE A C 1
ATOM 4405 O O . ILE A 1 552 ? 14.540 43.103 84.332 1.00 85.88 552 ILE A O 1
ATOM 4409 N N . GLU A 1 553 ? 13.593 41.966 82.651 1.00 86.44 553 GLU A N 1
ATOM 4410 C CA . GLU A 1 553 ? 12.218 42.413 82.924 1.00 86.44 553 GLU A CA 1
ATOM 4411 C C . GLU A 1 553 ? 11.759 42.062 84.348 1.00 86.44 553 GLU A C 1
ATOM 4413 O O . GLU A 1 553 ? 11.036 42.847 84.963 1.00 86.44 553 GLU A O 1
ATOM 4418 N N . ARG A 1 554 ? 12.240 40.938 84.895 1.00 85.00 554 ARG A N 1
ATOM 4419 C CA . ARG A 1 554 ? 11.917 40.443 86.243 1.00 85.00 554 ARG A CA 1
ATOM 4420 C C . ARG A 1 554 ? 12.839 40.967 87.349 1.00 85.00 554 ARG A C 1
ATOM 4422 O O . ARG A 1 554 ? 12.517 40.787 88.515 1.00 85.00 554 ARG A O 1
ATOM 4429 N N . MET A 1 555 ? 13.970 41.582 87.008 1.00 82.56 555 MET A N 1
ATOM 4430 C CA . MET A 1 555 ? 14.921 42.139 87.977 1.00 82.56 555 MET A CA 1
ATOM 4431 C C . MET A 1 555 ? 14.560 43.586 88.329 1.00 82.56 555 MET A C 1
ATOM 4433 O O . MET A 1 555 ? 14.051 44.323 87.479 1.00 82.56 555 MET A O 1
ATOM 4437 N N . ASP A 1 556 ? 14.857 44.006 89.556 1.00 79.56 556 ASP A N 1
ATOM 4438 C CA . ASP A 1 556 ? 14.762 45.402 89.990 1.00 79.56 556 ASP A CA 1
ATOM 4439 C C . ASP A 1 556 ? 16.174 45.958 90.214 1.00 79.56 556 ASP A C 1
ATOM 4441 O O . ASP A 1 556 ? 16.804 45.712 91.239 1.00 79.56 556 ASP A O 1
ATOM 4445 N N . ILE A 1 557 ? 16.732 46.586 89.175 1.00 80.12 557 ILE A N 1
ATOM 4446 C CA . ILE A 1 557 ? 18.133 47.025 89.132 1.00 80.12 557 ILE A CA 1
ATOM 4447 C C . ILE A 1 557 ? 18.248 48.454 88.578 1.00 80.12 557 ILE A C 1
ATOM 4449 O O . ILE A 1 557 ? 17.520 48.810 87.640 1.00 80.12 557 ILE A O 1
ATOM 4453 N N . PRO A 1 558 ? 19.201 49.269 89.070 1.00 73.69 558 PRO A N 1
ATOM 4454 C CA . PRO A 1 558 ? 19.506 50.568 88.479 1.00 73.69 558 PRO A CA 1
ATOM 4455 C C . PRO A 1 558 ? 19.859 50.434 86.990 1.00 73.69 558 PRO A C 1
ATOM 4457 O O . PRO A 1 558 ? 20.588 49.532 86.580 1.00 73.69 558 PRO A O 1
ATOM 4460 N N . GLY A 1 559 ? 19.320 51.321 86.150 1.00 78.00 559 GLY A N 1
ATOM 4461 C CA . GLY A 1 559 ? 19.563 51.289 84.702 1.00 78.00 559 GLY A CA 1
ATOM 4462 C C . GLY A 1 559 ? 18.755 50.242 83.914 1.00 78.00 559 GLY A C 1
ATOM 4463 O O . GLY A 1 559 ? 18.993 50.087 82.715 1.00 78.00 559 GLY A O 1
ATOM 4464 N N . LYS A 1 560 ? 17.767 49.564 84.528 1.00 83.75 560 LYS A N 1
ATOM 4465 C CA . LYS A 1 560 ? 16.884 48.561 83.888 1.00 83.75 560 LYS A CA 1
ATOM 4466 C C . LYS A 1 560 ? 16.325 48.993 82.529 1.00 83.75 560 LYS A C 1
ATOM 4468 O O . LYS A 1 560 ? 16.435 48.234 81.571 1.00 83.75 560 LYS A O 1
ATOM 4473 N N . ALA A 1 561 ? 15.757 50.197 82.419 1.00 82.06 561 ALA A N 1
ATOM 4474 C CA . ALA A 1 561 ? 15.170 50.690 81.167 1.00 82.06 561 ALA A CA 1
ATOM 4475 C C . ALA A 1 561 ? 16.207 50.789 80.032 1.00 82.06 561 ALA A C 1
ATOM 4477 O O . ALA A 1 561 ? 15.945 50.353 78.911 1.00 82.06 561 ALA A O 1
ATOM 4478 N N . ARG A 1 562 ? 17.416 51.279 80.343 1.00 84.19 562 ARG A N 1
ATOM 4479 C CA . ARG A 1 562 ? 18.537 51.365 79.395 1.00 84.19 562 ARG A CA 1
ATOM 4480 C C . ARG A 1 562 ? 19.021 49.975 78.980 1.00 84.19 562 ARG A C 1
ATOM 4482 O O . ARG A 1 562 ? 19.183 49.714 77.792 1.00 84.19 562 ARG A O 1
ATOM 4489 N N . ASN A 1 563 ? 19.187 49.067 79.942 1.00 82.56 563 ASN A N 1
ATOM 4490 C CA . ASN A 1 563 ? 19.607 47.685 79.691 1.00 82.56 563 ASN A CA 1
ATOM 4491 C C . ASN A 1 563 ? 18.581 46.917 78.846 1.00 82.56 563 ASN A C 1
ATOM 4493 O O . ASN A 1 563 ? 18.957 46.178 77.937 1.00 82.56 563 ASN A O 1
ATOM 4497 N N . LEU A 1 564 ? 17.288 47.129 79.100 1.00 85.75 564 LEU A N 1
ATOM 4498 C CA . LEU A 1 564 ? 16.196 46.529 78.341 1.00 85.75 564 LEU A CA 1
ATOM 4499 C C . LEU A 1 564 ? 16.128 47.077 76.912 1.00 85.75 564 LEU A C 1
ATOM 4501 O O . LEU A 1 564 ? 15.948 46.301 75.976 1.00 85.75 564 LEU A O 1
ATOM 4505 N N . HIS A 1 565 ? 16.313 48.387 76.735 1.00 87.31 565 HIS A N 1
ATOM 4506 C CA . HIS A 1 565 ? 16.377 49.014 75.417 1.00 87.31 565 HIS A CA 1
ATOM 4507 C C . HIS A 1 565 ? 17.540 48.451 74.587 1.00 87.31 565 HIS A C 1
ATOM 4509 O O . HIS A 1 565 ? 17.308 47.932 73.497 1.00 87.31 565 HIS A O 1
ATOM 4515 N N . MET A 1 566 ? 18.759 48.425 75.141 1.00 86.06 566 MET A N 1
ATOM 4516 C CA . MET A 1 566 ? 19.930 47.847 74.467 1.00 86.06 566 MET A CA 1
ATOM 4517 C C . MET A 1 566 ? 19.755 46.348 74.172 1.00 86.06 566 MET A C 1
ATOM 4519 O O . MET A 1 566 ? 20.152 45.866 73.113 1.00 86.06 566 MET A O 1
ATOM 4523 N N . ALA A 1 567 ? 19.154 45.576 75.085 1.00 85.19 567 ALA A N 1
ATOM 4524 C CA . ALA A 1 567 ? 18.907 44.152 74.866 1.00 85.19 567 ALA A CA 1
ATOM 4525 C C . ALA A 1 567 ? 17.864 43.903 73.763 1.00 85.19 567 ALA A C 1
ATOM 4527 O O . ALA A 1 567 ? 18.062 43.009 72.939 1.00 85.19 567 ALA A O 1
ATOM 4528 N N . ARG A 1 568 ? 16.789 44.704 73.716 1.00 89.94 568 ARG A N 1
ATOM 4529 C CA . ARG A 1 568 ? 15.763 44.648 72.662 1.00 89.94 568 ARG A CA 1
ATOM 4530 C C . ARG A 1 568 ? 16.323 45.067 71.307 1.00 89.94 568 ARG A C 1
ATOM 4532 O O . ARG A 1 568 ? 16.045 44.383 70.330 1.00 89.94 568 ARG A O 1
ATOM 4539 N N . GLN A 1 569 ? 17.144 46.114 71.257 1.00 91.12 569 GLN A N 1
ATOM 4540 C CA . GLN A 1 569 ? 17.821 46.528 70.029 1.00 91.12 569 GLN A CA 1
ATOM 4541 C C . GLN A 1 569 ? 18.730 45.408 69.499 1.00 91.12 569 GLN A C 1
ATOM 4543 O O . GLN A 1 569 ? 18.561 44.973 68.365 1.00 91.12 569 GLN A O 1
ATOM 4548 N N . ASN A 1 570 ? 19.589 44.841 70.353 1.00 89.38 570 ASN A N 1
ATOM 4549 C CA . ASN A 1 570 ? 20.444 43.705 69.987 1.00 89.38 570 ASN A CA 1
ATOM 4550 C C . ASN A 1 570 ? 19.640 42.484 69.506 1.00 89.38 570 ASN A C 1
ATOM 4552 O O . ASN A 1 570 ? 20.061 41.775 68.596 1.00 89.38 570 ASN A O 1
ATOM 4556 N N . TYR A 1 571 ? 18.491 42.202 70.130 1.00 91.56 571 TYR A N 1
ATOM 4557 C CA . TYR A 1 571 ? 17.602 41.124 69.694 1.00 91.56 571 TYR A CA 1
ATOM 4558 C C . TYR A 1 571 ? 17.066 41.370 68.279 1.00 91.56 571 TYR A C 1
ATOM 4560 O O . TYR A 1 571 ? 17.102 40.453 67.459 1.00 91.56 571 TYR A O 1
ATOM 4568 N N . GLN A 1 572 ? 16.604 42.590 67.990 1.00 91.94 572 GLN A N 1
ATOM 4569 C CA . GLN A 1 572 ? 16.105 42.947 66.660 1.00 91.94 572 GLN A CA 1
ATOM 4570 C C . GLN A 1 572 ? 17.215 42.874 65.610 1.00 91.94 572 GLN A C 1
ATOM 4572 O O . GLN A 1 572 ? 17.034 42.212 64.596 1.00 91.94 572 GLN A O 1
ATOM 4577 N N . GLU A 1 573 ? 18.403 43.415 65.893 1.00 92.19 573 GLU A N 1
ATOM 4578 C CA . GLU A 1 573 ? 19.553 43.340 64.980 1.00 92.19 573 GLU A CA 1
ATOM 4579 C C . GLU A 1 573 ? 19.935 41.889 64.634 1.00 92.19 573 GLU A C 1
ATOM 4581 O O . GLU A 1 573 ? 20.207 41.563 63.474 1.00 92.19 573 GLU A O 1
ATOM 4586 N N . LEU A 1 574 ? 19.907 40.985 65.621 1.00 91.44 574 LEU A N 1
ATOM 4587 C CA . LEU A 1 574 ? 20.162 39.558 65.405 1.00 91.44 574 LEU A CA 1
ATOM 4588 C C . LEU A 1 574 ? 19.047 38.884 64.591 1.00 91.44 574 LEU A C 1
ATOM 4590 O O . LEU A 1 574 ? 19.341 38.053 63.730 1.00 91.44 574 LEU A O 1
ATOM 4594 N N . MET A 1 575 ? 17.779 39.232 64.826 1.00 92.38 575 MET A N 1
ATOM 4595 C CA . MET A 1 575 ? 16.645 38.692 64.067 1.00 92.38 575 MET A CA 1
ATOM 4596 C C . MET A 1 575 ? 16.616 39.198 62.620 1.00 92.38 575 MET A C 1
ATOM 4598 O O . MET A 1 575 ? 16.361 38.407 61.708 1.00 92.38 575 MET A O 1
ATOM 4602 N N . ASP A 1 576 ? 16.961 40.463 62.391 1.00 91.75 576 ASP A N 1
ATOM 4603 C CA . ASP A 1 576 ? 17.126 41.044 61.057 1.00 91.75 576 ASP A CA 1
ATOM 4604 C C . ASP A 1 576 ? 18.292 40.386 60.318 1.00 91.75 576 ASP A C 1
ATOM 4606 O O . ASP A 1 576 ? 18.177 40.015 59.146 1.00 91.75 576 ASP A O 1
ATOM 4610 N N . GLY A 1 577 ? 19.409 40.166 61.019 1.00 89.56 577 GLY A N 1
ATOM 4611 C CA . GLY A 1 577 ? 20.539 39.400 60.508 1.00 89.56 577 GLY A CA 1
ATOM 4612 C C . GLY A 1 577 ? 20.135 37.978 60.117 1.00 89.56 577 GLY A C 1
ATOM 4613 O O . GLY A 1 577 ? 20.470 37.520 59.024 1.00 89.56 577 GLY A O 1
ATOM 4614 N N . PHE A 1 578 ? 19.386 37.276 60.972 1.00 93.19 578 PHE A N 1
ATOM 4615 C CA . PHE A 1 578 ? 18.846 35.950 60.664 1.00 93.19 578 PHE A CA 1
ATOM 4616 C C . PHE A 1 578 ? 17.964 35.970 59.411 1.00 93.19 578 PHE A C 1
ATOM 4618 O O . PHE A 1 578 ? 18.200 35.178 58.501 1.00 93.19 578 PHE A O 1
ATOM 4625 N N . GLN A 1 579 ? 16.994 36.883 59.328 1.00 91.69 579 GLN A N 1
ATOM 4626 C CA . GLN A 1 579 ? 16.068 36.965 58.198 1.00 91.69 579 GLN A CA 1
ATOM 4627 C C . GLN A 1 579 ? 16.805 37.271 56.885 1.00 91.69 579 GLN A C 1
ATOM 4629 O O . GLN A 1 579 ? 16.524 36.644 55.863 1.00 91.69 579 GLN A O 1
ATOM 4634 N N . ARG A 1 580 ? 17.793 38.175 56.917 1.00 93.31 580 ARG A N 1
ATOM 4635 C CA . ARG A 1 580 ? 18.621 38.527 55.754 1.00 93.31 580 ARG A CA 1
ATOM 4636 C C . ARG A 1 580 ? 19.444 37.341 55.260 1.00 93.31 580 ARG A C 1
ATOM 4638 O O . ARG A 1 580 ? 19.399 37.010 54.078 1.00 93.31 580 ARG A O 1
ATOM 4645 N N . HIS A 1 581 ? 20.168 36.671 56.158 1.00 92.12 581 HIS A N 1
ATOM 4646 C CA . HIS A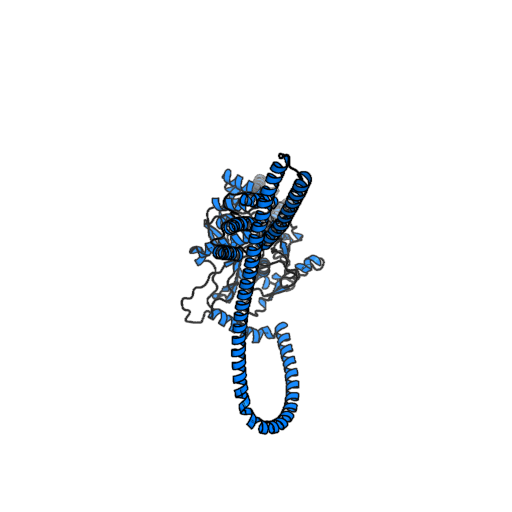 1 581 ? 20.938 35.486 55.786 1.00 92.12 581 HIS A CA 1
ATOM 4647 C C . HIS A 1 581 ? 20.019 34.356 55.314 1.00 92.12 581 HIS A C 1
ATOM 4649 O O . HIS A 1 581 ? 20.303 33.729 54.301 1.00 92.12 581 HIS A O 1
ATOM 4655 N N . PHE A 1 582 ? 18.880 34.133 55.967 1.00 93.81 582 PHE A N 1
ATOM 4656 C CA . PHE A 1 582 ? 17.947 33.094 55.547 1.00 93.81 582 PHE A CA 1
ATOM 4657 C C . PHE A 1 582 ? 17.346 33.360 54.155 1.00 93.81 582 PHE A C 1
ATOM 4659 O O . PHE A 1 582 ? 17.259 32.442 53.344 1.00 93.81 582 PHE A O 1
ATOM 4666 N N . SER A 1 583 ? 17.008 34.608 53.825 1.00 91.00 583 SER A N 1
ATOM 4667 C CA . SER A 1 583 ? 16.553 34.962 52.472 1.00 91.00 583 SER A CA 1
ATOM 4668 C C . SER A 1 583 ? 17.617 34.641 51.415 1.00 91.00 583 SER A C 1
ATOM 4670 O O . SER A 1 583 ? 17.322 33.995 50.410 1.00 91.00 583 SER A O 1
ATOM 4672 N N . ASN A 1 584 ? 18.878 35.005 51.677 1.00 91.19 584 ASN A N 1
ATOM 4673 C CA . ASN A 1 584 ? 19.997 34.688 50.782 1.00 91.19 584 ASN A CA 1
ATOM 4674 C C . ASN A 1 584 ? 20.239 33.176 50.673 1.00 91.19 584 ASN A C 1
ATOM 4676 O O . ASN A 1 584 ? 20.666 32.677 49.629 1.00 91.19 584 ASN A O 1
ATOM 4680 N N . TYR A 1 585 ? 19.978 32.437 51.752 1.00 94.62 585 TYR A N 1
ATOM 4681 C CA . TYR A 1 585 ? 20.061 30.984 51.762 1.00 94.62 585 TYR A CA 1
ATOM 4682 C C . TYR A 1 585 ? 19.030 30.364 50.815 1.00 94.62 585 TYR A C 1
ATOM 4684 O O . TYR A 1 585 ? 19.422 29.567 49.966 1.00 94.62 585 TYR A O 1
ATOM 4692 N N . VAL A 1 586 ? 17.757 30.768 50.899 1.00 93.06 586 VAL A N 1
ATOM 4693 C CA . VAL A 1 586 ? 16.691 30.279 50.005 1.00 93.06 586 VAL A CA 1
ATOM 4694 C C . VAL A 1 586 ? 17.052 30.540 48.542 1.00 93.06 586 VAL A C 1
ATOM 4696 O O . VAL A 1 586 ? 17.068 29.604 47.747 1.00 93.06 586 VAL A O 1
ATOM 4699 N N . GLU A 1 587 ? 17.465 31.765 48.205 1.00 92.50 587 GLU A N 1
ATOM 4700 C CA . GLU A 1 587 ? 17.868 32.123 46.837 1.00 92.50 587 GLU A CA 1
ATOM 4701 C C . GLU A 1 587 ? 19.052 31.271 46.340 1.00 92.50 587 GLU A C 1
ATOM 4703 O O . GLU A 1 587 ? 19.095 30.822 45.191 1.00 92.50 587 GLU A O 1
ATOM 4708 N N . THR A 1 588 ? 20.031 31.011 47.210 1.00 90.62 588 THR A N 1
ATOM 4709 C CA . THR A 1 588 ? 21.198 30.190 46.857 1.00 90.62 588 THR A CA 1
ATOM 4710 C C . THR A 1 588 ? 20.809 28.721 46.655 1.00 90.62 588 THR A C 1
ATOM 4712 O O . THR A 1 588 ? 21.316 28.076 45.735 1.00 90.62 588 THR A O 1
ATOM 4715 N N . VAL A 1 589 ? 19.893 28.188 47.468 1.00 92.56 589 VAL A N 1
ATOM 4716 C CA . VAL A 1 589 ? 19.377 26.816 47.341 1.00 92.56 589 VAL A CA 1
ATOM 4717 C C . VAL A 1 589 ? 18.536 26.647 46.075 1.00 92.56 589 VAL A C 1
ATOM 4719 O O . VAL A 1 589 ? 18.688 25.647 45.377 1.00 92.56 589 VAL A O 1
ATOM 4722 N N . GLU A 1 590 ? 17.716 27.632 45.714 1.00 91.56 590 GLU A N 1
ATOM 4723 C CA . GLU A 1 590 ? 16.982 27.635 44.443 1.00 91.56 590 GLU A CA 1
ATOM 4724 C C . GLU A 1 590 ? 17.922 27.659 43.234 1.00 91.56 590 GLU A C 1
ATOM 4726 O O . GLU A 1 590 ? 17.727 26.905 42.278 1.00 91.56 590 GLU A O 1
ATOM 4731 N N . LYS A 1 591 ? 18.979 28.486 43.280 1.00 92.44 591 LYS A N 1
ATOM 4732 C CA . LYS A 1 591 ? 20.026 28.497 42.246 1.00 92.44 591 LYS A CA 1
ATOM 4733 C C . LYS A 1 591 ? 20.693 27.129 42.130 1.00 92.44 591 LYS A C 1
ATOM 4735 O O . LYS A 1 591 ? 20.881 26.652 41.014 1.00 92.44 591 LYS A O 1
ATOM 4740 N N . LEU A 1 592 ? 21.006 26.484 43.257 1.00 90.81 592 LEU A N 1
ATOM 4741 C CA . LEU A 1 592 ? 21.535 25.117 43.287 1.00 90.81 592 LEU A CA 1
ATOM 4742 C C . LEU A 1 592 ? 20.553 24.103 42.686 1.00 90.81 592 LEU A C 1
ATOM 4744 O O . LEU A 1 592 ? 20.989 23.230 41.943 1.00 90.81 592 LEU A O 1
ATOM 4748 N N . GLY A 1 593 ? 19.247 24.254 42.921 1.00 88.50 593 GLY A N 1
ATOM 4749 C CA . GLY A 1 593 ? 18.199 23.386 42.370 1.00 88.50 593 GLY A CA 1
ATOM 4750 C C . GLY A 1 593 ? 18.141 23.337 40.836 1.00 88.50 593 GLY A C 1
ATOM 4751 O O . GLY A 1 593 ? 17.586 22.394 40.281 1.00 88.50 593 GLY A O 1
ATOM 4752 N N . ARG A 1 594 ? 18.754 24.307 40.139 1.00 90.88 594 ARG A N 1
ATOM 4753 C CA . ARG A 1 594 ? 18.853 24.341 38.666 1.00 90.88 594 ARG A CA 1
ATOM 4754 C C . ARG A 1 594 ? 20.026 23.533 38.102 1.00 90.88 594 ARG A C 1
ATOM 4756 O O . ARG A 1 594 ? 20.100 23.345 36.889 1.00 90.88 594 ARG A O 1
ATOM 4763 N N . TYR A 1 595 ? 20.951 23.074 38.945 1.00 91.00 595 TYR A N 1
ATOM 4764 C CA . TYR A 1 595 ? 22.099 22.274 38.522 1.00 91.00 595 TYR A CA 1
ATOM 4765 C C . TYR A 1 595 ? 21.819 20.774 38.661 1.00 91.00 595 TYR A C 1
ATOM 4767 O O . TYR A 1 595 ? 21.055 20.324 39.512 1.00 91.00 595 TYR A O 1
ATOM 4775 N N . SER A 1 596 ? 22.474 19.962 37.827 1.00 89.62 596 SER A N 1
ATOM 4776 C CA . SER A 1 596 ? 22.371 18.503 37.927 1.00 89.62 596 SER A CA 1
ATOM 4777 C C . SER A 1 596 ? 22.992 17.992 39.232 1.00 89.62 596 SER A C 1
ATOM 4779 O O . SER A 1 596 ? 24.107 18.376 39.598 1.00 89.62 596 SER A O 1
ATOM 4781 N N . TYR A 1 597 ? 22.324 17.030 39.882 1.00 88.81 597 TYR A N 1
ATOM 4782 C CA . TYR A 1 597 ? 22.782 16.412 41.134 1.00 88.81 597 TYR A CA 1
ATOM 4783 C C . TYR A 1 597 ? 24.189 15.801 41.008 1.00 88.81 597 TYR A C 1
ATOM 4785 O O . TYR A 1 597 ? 24.919 15.721 41.998 1.00 88.81 597 TYR A O 1
ATOM 4793 N N . ARG A 1 598 ? 24.615 15.444 39.783 1.00 90.19 598 ARG A N 1
ATOM 4794 C CA . ARG A 1 598 ? 25.965 14.933 39.491 1.00 90.19 598 ARG A CA 1
ATOM 4795 C C . ARG A 1 598 ? 27.087 15.910 39.867 1.00 90.19 598 ARG A C 1
ATOM 4797 O O . ARG A 1 598 ? 28.175 15.453 40.189 1.00 90.19 598 ARG A O 1
ATOM 4804 N N . PHE A 1 599 ? 26.822 17.219 39.870 1.00 89.81 599 PHE A N 1
ATOM 4805 C CA . PHE A 1 599 ? 27.788 18.256 40.260 1.00 89.81 599 PHE A CA 1
ATOM 4806 C C . PHE A 1 599 ? 27.636 18.685 41.724 1.00 89.81 599 PHE A C 1
ATOM 4808 O O . PHE A 1 599 ? 28.618 18.978 42.402 1.00 89.81 599 PHE A O 1
ATOM 4815 N N . ILE A 1 600 ? 26.407 18.655 42.239 1.00 90.25 600 ILE A N 1
ATOM 4816 C CA . ILE A 1 600 ? 26.080 19.083 43.603 1.00 90.25 600 ILE A CA 1
ATOM 4817 C C . ILE A 1 600 ? 26.549 18.048 44.633 1.00 90.25 600 ILE A C 1
ATOM 4819 O O . ILE A 1 600 ? 27.187 18.398 45.628 1.00 90.25 600 ILE A O 1
ATOM 4823 N N . LYS A 1 601 ? 26.279 16.757 44.398 1.00 91.00 601 LYS A N 1
ATOM 4824 C CA . LYS A 1 601 ? 26.618 15.680 45.340 1.00 91.00 601 LYS A CA 1
ATOM 4825 C C . LYS A 1 601 ? 28.123 15.618 45.650 1.00 91.00 601 LYS A C 1
ATOM 4827 O O . LYS A 1 601 ? 28.478 15.542 46.832 1.00 91.00 601 LYS A O 1
ATOM 4832 N N . PRO A 1 602 ? 29.039 15.688 44.662 1.00 91.12 602 PRO A N 1
ATOM 4833 C CA . PRO A 1 602 ? 30.468 15.711 44.957 1.00 91.12 602 PRO A CA 1
ATOM 4834 C C . PRO A 1 602 ? 30.914 17.014 45.636 1.00 91.12 602 PRO A C 1
ATOM 4836 O O . PRO A 1 602 ? 31.796 16.955 46.491 1.00 91.12 602 PRO A O 1
ATOM 4839 N N . ALA A 1 603 ? 30.282 18.159 45.347 1.00 91.69 603 ALA A N 1
ATOM 4840 C CA . ALA A 1 603 ? 30.572 19.431 46.015 1.00 91.69 603 ALA A CA 1
ATOM 4841 C C . ALA A 1 603 ? 30.221 19.386 47.515 1.00 91.69 603 ALA A C 1
ATOM 4843 O O . ALA A 1 603 ? 31.049 19.736 48.360 1.00 91.69 603 ALA A O 1
ATOM 4844 N N . ILE A 1 604 ? 29.045 18.854 47.869 1.00 90.94 604 ILE A N 1
ATOM 4845 C CA . ILE A 1 604 ? 28.648 18.623 49.271 1.00 90.94 604 ILE A CA 1
ATOM 4846 C C . ILE A 1 604 ? 29.624 17.651 49.946 1.00 90.94 604 ILE A C 1
ATOM 4848 O O . ILE A 1 604 ? 30.098 17.913 51.053 1.00 90.94 604 ILE A O 1
ATOM 4852 N N . LYS A 1 605 ? 29.995 16.556 49.267 1.00 91.88 605 LYS A N 1
ATOM 4853 C CA . LYS A 1 605 ? 30.979 15.584 49.777 1.00 91.88 605 LYS A CA 1
ATOM 4854 C C . LYS A 1 605 ? 32.346 16.228 50.034 1.00 91.88 605 LYS A C 1
ATOM 4856 O O . LYS A 1 605 ? 32.960 15.947 51.062 1.00 91.88 605 LYS A O 1
ATOM 4861 N N . LYS A 1 606 ? 32.820 17.090 49.130 1.00 91.25 606 LYS A N 1
ATOM 4862 C CA . LYS A 1 606 ? 34.082 17.830 49.276 1.00 91.25 606 LYS A CA 1
ATOM 4863 C C . LYS A 1 606 ? 34.026 18.780 50.473 1.00 91.25 606 LYS A C 1
ATOM 4865 O O . LYS A 1 606 ? 34.952 18.780 51.281 1.00 91.25 606 LYS A O 1
ATOM 4870 N N . LYS A 1 607 ? 32.921 19.514 50.649 1.00 89.94 607 LYS A N 1
ATOM 4871 C CA . LYS A 1 607 ? 32.751 20.431 51.785 1.00 89.94 607 LYS A CA 1
ATOM 4872 C C . LYS A 1 607 ? 32.656 19.705 53.130 1.00 89.94 607 LYS A C 1
ATOM 4874 O O . LYS A 1 607 ? 33.277 20.149 54.089 1.00 89.94 607 LYS A O 1
ATOM 4879 N N . ARG A 1 608 ? 31.968 18.556 53.186 1.00 91.00 608 ARG A N 1
ATOM 4880 C CA . ARG A 1 608 ? 31.942 17.686 54.380 1.00 91.00 608 ARG A CA 1
ATOM 4881 C C . ARG A 1 608 ? 33.348 17.252 54.787 1.00 91.00 608 ARG A C 1
ATOM 4883 O O . ARG A 1 608 ? 33.694 17.340 55.956 1.00 91.00 608 ARG A O 1
ATOM 4890 N N . LYS A 1 609 ? 34.176 16.841 53.820 1.00 90.25 609 LYS A N 1
ATOM 4891 C CA . LYS A 1 609 ? 35.572 16.463 54.086 1.00 90.25 609 LYS A CA 1
ATOM 4892 C C . LYS A 1 609 ? 36.403 17.623 54.635 1.00 90.25 609 LYS A C 1
ATOM 4894 O O . LYS A 1 609 ? 37.152 17.415 55.579 1.00 90.25 609 LYS A O 1
ATOM 4899 N N . SER A 1 610 ? 36.276 18.829 54.075 1.00 87.75 610 SER A N 1
ATOM 4900 C CA . SER A 1 610 ? 37.065 19.985 54.534 1.00 87.75 610 SER A CA 1
ATOM 4901 C C . SER A 1 610 ? 36.623 20.550 55.887 1.00 87.75 610 SER A C 1
ATOM 4903 O O . SER A 1 610 ? 37.345 21.356 56.459 1.00 87.75 610 SER A O 1
ATOM 4905 N N . HIS A 1 611 ? 35.461 20.137 56.400 1.00 87.38 611 HIS A N 1
ATOM 4906 C CA . HIS A 1 611 ? 34.887 20.596 57.670 1.00 87.38 611 HIS A CA 1
ATOM 4907 C C . HIS A 1 611 ? 34.572 19.412 58.598 1.00 87.38 611 HIS A C 1
ATOM 4909 O O . HIS A 1 611 ? 33.627 19.469 59.377 1.00 87.38 611 HIS A O 1
ATOM 4915 N N . ALA A 1 612 ? 35.356 18.329 58.517 1.00 84.44 612 ALA A N 1
ATOM 4916 C CA . ALA A 1 612 ? 35.103 17.084 59.250 1.00 84.44 612 ALA A CA 1
ATOM 4917 C C . ALA A 1 612 ? 35.028 17.260 60.781 1.00 84.44 612 ALA A C 1
ATOM 4919 O O . ALA A 1 612 ? 34.362 16.475 61.448 1.00 84.44 612 ALA A O 1
ATOM 4920 N N . ASN A 1 613 ? 35.665 18.305 61.318 1.00 83.62 613 ASN A N 1
ATOM 4921 C CA . ASN A 1 613 ? 35.696 18.609 62.751 1.00 83.62 613 ASN A CA 1
ATOM 4922 C C . ASN A 1 613 ? 34.703 19.717 63.165 1.00 83.62 613 ASN A C 1
ATOM 4924 O O . ASN A 1 613 ? 34.630 20.064 64.339 1.00 83.62 613 ASN A O 1
ATOM 4928 N N . ASP A 1 614 ? 33.947 20.294 62.225 1.00 87.62 614 ASP A N 1
ATOM 4929 C CA . ASP A 1 614 ? 32.971 21.361 62.482 1.00 87.62 614 ASP A CA 1
ATOM 4930 C C . ASP A 1 614 ? 31.559 20.764 62.486 1.00 87.62 614 ASP A C 1
ATOM 4932 O O . ASP A 1 614 ? 30.880 20.704 61.458 1.00 87.62 614 ASP A O 1
ATOM 4936 N N . ILE A 1 615 ? 31.137 20.291 63.662 1.00 85.44 615 ILE A N 1
ATOM 4937 C CA . ILE A 1 615 ? 29.851 19.607 63.876 1.00 85.44 615 ILE A CA 1
ATOM 4938 C C . ILE A 1 615 ? 28.686 20.454 63.346 1.00 85.44 615 ILE A C 1
ATOM 4940 O O . ILE A 1 615 ? 27.827 19.943 62.626 1.00 85.44 615 ILE A O 1
ATOM 4944 N N . ALA A 1 616 ? 28.700 21.764 63.621 1.00 83.69 616 ALA A N 1
ATOM 4945 C CA . ALA A 1 616 ? 27.682 22.691 63.138 1.00 83.69 616 ALA A CA 1
ATOM 4946 C C . ALA A 1 616 ? 27.592 22.664 61.611 1.00 83.69 616 ALA A C 1
ATOM 4948 O O . ALA A 1 616 ? 26.523 22.501 61.027 1.00 83.69 616 ALA A O 1
ATOM 4949 N N . MET A 1 617 ? 28.739 22.806 60.949 1.00 88.06 617 MET A N 1
ATOM 4950 C CA . MET A 1 617 ? 28.802 22.845 59.496 1.00 88.06 617 MET A CA 1
ATOM 4951 C C . MET A 1 617 ? 28.351 21.526 58.861 1.00 88.06 617 MET A C 1
ATOM 4953 O O . MET A 1 617 ? 27.685 21.548 57.826 1.00 88.06 617 MET A O 1
ATOM 4957 N N . LEU A 1 618 ? 28.676 20.382 59.466 1.00 89.25 618 LEU A N 1
ATOM 4958 C CA . LEU A 1 618 ? 28.249 19.071 58.973 1.00 89.25 618 LEU A CA 1
ATOM 4959 C C . LEU A 1 618 ? 26.726 18.905 59.006 1.00 89.25 618 LEU A C 1
ATOM 4961 O O . LEU A 1 618 ? 26.148 18.451 58.012 1.00 89.25 618 LEU A O 1
ATOM 4965 N N . GLU A 1 619 ? 26.075 19.326 60.089 1.00 89.75 619 GLU A N 1
ATOM 4966 C CA . GLU A 1 619 ? 24.616 19.271 60.190 1.00 89.75 619 GLU A CA 1
ATOM 4967 C C . GLU A 1 619 ? 23.934 20.265 59.238 1.00 89.75 619 GLU A C 1
ATOM 4969 O O . GLU A 1 619 ? 22.988 19.905 58.531 1.00 89.75 619 GLU A O 1
ATOM 4974 N N . PHE A 1 620 ? 24.469 21.483 59.088 1.00 91.19 620 PHE A N 1
ATOM 4975 C CA . PHE A 1 620 ? 23.960 22.429 58.087 1.00 91.19 620 PHE A CA 1
ATOM 4976 C C . PHE A 1 620 ? 24.169 21.939 56.645 1.00 91.19 620 PHE A C 1
ATOM 4978 O O . PHE A 1 620 ? 23.318 22.179 55.789 1.00 91.19 620 PHE A O 1
ATOM 4985 N N . LEU A 1 621 ? 25.239 21.190 56.354 1.00 92.19 621 LEU A N 1
ATOM 4986 C CA . LEU A 1 621 ? 25.445 20.543 55.050 1.00 92.19 621 LEU A CA 1
ATOM 4987 C C . LEU A 1 621 ? 24.470 19.386 54.802 1.00 92.19 621 LEU A C 1
ATOM 4989 O O . LEU A 1 621 ? 24.081 19.142 53.660 1.00 92.19 621 LEU A O 1
ATOM 4993 N N . LYS A 1 622 ? 24.082 18.645 55.845 1.00 92.31 622 LYS A N 1
ATOM 4994 C CA . LYS A 1 622 ? 23.034 17.615 55.769 1.00 92.31 622 LYS A CA 1
ATOM 4995 C C . LYS A 1 622 ? 21.675 18.243 55.485 1.00 92.31 622 LYS A C 1
ATOM 4997 O O . LYS A 1 622 ? 20.951 17.766 54.612 1.00 92.31 622 LYS A O 1
ATOM 5002 N N . LEU A 1 623 ? 21.376 19.351 56.155 1.00 92.56 623 LEU A N 1
ATOM 5003 C CA . LEU A 1 623 ? 20.148 20.093 55.922 1.00 92.56 623 LEU A CA 1
ATOM 5004 C C . LEU A 1 623 ? 20.110 20.725 54.521 1.00 92.56 623 LEU A C 1
ATOM 5006 O O . LEU A 1 623 ? 19.106 20.619 53.819 1.00 92.56 623 LEU A O 1
ATOM 5010 N N . LEU A 1 624 ? 21.231 21.292 54.069 1.00 94.00 624 LEU A N 1
ATOM 5011 C CA . LEU A 1 624 ? 21.384 21.806 52.710 1.00 94.00 624 LEU A CA 1
ATOM 5012 C C . LEU A 1 624 ? 21.115 20.730 51.651 1.00 94.00 624 LEU A C 1
ATOM 5014 O O . LEU A 1 624 ? 20.405 21.002 50.688 1.00 94.00 624 LEU A O 1
ATOM 5018 N N . GLU A 1 625 ? 21.642 19.513 51.817 1.00 93.62 625 GLU A N 1
ATOM 5019 C CA . GLU A 1 625 ? 21.406 18.417 50.866 1.00 93.62 625 GLU A CA 1
ATOM 5020 C C . GLU A 1 625 ? 19.909 18.087 50.732 1.00 93.62 625 GLU A C 1
ATOM 5022 O O . GLU A 1 625 ? 19.412 17.912 49.615 1.00 93.62 625 GLU A O 1
ATOM 5027 N N . LYS A 1 626 ? 19.171 18.083 51.850 1.00 93.38 626 LYS A N 1
ATOM 5028 C CA . LYS A 1 626 ? 17.711 17.901 51.865 1.00 93.38 626 LYS A CA 1
ATOM 5029 C C . LYS A 1 626 ? 16.999 19.026 51.105 1.00 93.38 626 LYS A C 1
ATOM 5031 O O . LYS A 1 626 ? 16.176 18.745 50.235 1.00 93.38 626 LYS A O 1
ATOM 5036 N N . HIS A 1 627 ? 17.325 20.285 51.401 1.00 95.06 627 HIS A N 1
ATOM 5037 C CA . HIS A 1 627 ? 16.677 21.441 50.773 1.00 95.06 627 HIS A CA 1
ATOM 5038 C C . HIS A 1 627 ? 16.983 21.543 49.274 1.00 95.06 627 HIS A C 1
ATOM 5040 O O . HIS A 1 627 ? 16.077 21.779 48.481 1.00 95.06 627 HIS A O 1
ATOM 5046 N N . VAL A 1 628 ? 18.225 21.278 48.856 1.00 93.25 628 VAL A N 1
ATOM 5047 C CA . VAL A 1 628 ? 18.594 21.266 47.431 1.00 93.25 628 VAL A CA 1
ATOM 5048 C C . VAL A 1 628 ? 17.878 20.141 46.689 1.00 93.25 628 VAL A C 1
ATOM 5050 O O . VAL A 1 628 ? 17.365 20.373 45.601 1.00 93.25 628 VAL A O 1
ATOM 5053 N N . THR A 1 629 ? 17.764 18.948 47.280 1.00 91.50 629 THR A N 1
ATOM 5054 C CA . THR A 1 629 ? 17.006 17.839 46.670 1.00 91.50 629 THR A CA 1
ATOM 5055 C C . THR A 1 629 ? 15.526 18.201 46.495 1.00 91.50 629 THR A C 1
ATOM 5057 O O . THR A 1 629 ? 14.934 17.900 45.462 1.00 91.50 629 THR A O 1
ATOM 5060 N N . SER A 1 630 ? 14.937 18.902 47.469 1.00 90.62 630 SER A N 1
ATOM 5061 C CA . SER A 1 630 ? 13.580 19.454 47.357 1.00 90.62 630 SER A CA 1
ATOM 5062 C C . SER A 1 630 ? 13.472 20.478 46.218 1.00 90.62 630 SER A C 1
ATOM 5064 O O . SER A 1 630 ? 12.590 20.359 45.368 1.00 90.62 630 SER A O 1
ATOM 5066 N N . ALA A 1 631 ? 14.408 21.430 46.146 1.00 90.94 631 ALA A N 1
ATOM 5067 C CA . ALA A 1 631 ? 14.442 22.462 45.109 1.00 90.94 631 ALA A CA 1
ATOM 5068 C C . ALA A 1 631 ? 14.610 21.875 43.697 1.00 90.94 631 ALA A C 1
ATOM 5070 O O . ALA A 1 631 ? 13.960 22.329 42.759 1.00 90.94 631 ALA A O 1
ATOM 5071 N N . MET A 1 632 ? 15.426 20.827 43.546 1.00 89.31 632 MET A N 1
ATOM 5072 C CA . MET A 1 632 ? 15.591 20.088 42.288 1.00 89.31 632 MET A CA 1
ATOM 5073 C C . MET A 1 632 ? 14.296 19.422 41.808 1.00 89.31 632 MET A C 1
ATOM 5075 O O . MET A 1 632 ? 14.082 19.285 40.607 1.00 89.31 632 MET A O 1
ATOM 5079 N N . ASN A 1 633 ? 13.421 19.036 42.738 1.00 89.19 633 ASN A N 1
ATOM 5080 C CA . ASN A 1 633 ? 12.101 18.484 42.439 1.00 89.19 633 ASN A CA 1
ATOM 5081 C C . ASN A 1 633 ? 11.029 19.577 42.268 1.00 89.19 633 ASN A C 1
ATOM 5083 O O . ASN A 1 633 ? 9.839 19.272 42.242 1.00 89.19 633 ASN A O 1
ATOM 5087 N N . GLY A 1 634 ? 11.435 20.849 42.169 1.00 86.94 634 GLY A N 1
ATOM 5088 C CA . GLY A 1 634 ? 10.537 21.990 41.991 1.00 86.94 634 GLY A CA 1
ATOM 5089 C C . GLY A 1 634 ? 9.811 22.433 43.263 1.00 86.94 634 GLY A C 1
ATOM 5090 O O . GLY A 1 634 ? 8.891 23.241 43.176 1.00 86.94 634 GLY A O 1
ATOM 5091 N N . VAL A 1 635 ? 10.203 21.931 44.440 1.00 87.44 635 VAL A N 1
ATOM 5092 C CA . VAL A 1 635 ? 9.553 22.249 45.719 1.00 87.44 635 VAL A CA 1
ATOM 5093 C C . VAL A 1 635 ? 10.434 23.196 46.531 1.00 87.44 635 VAL A C 1
ATOM 5095 O O . VAL A 1 635 ? 11.434 22.777 47.124 1.00 87.44 635 VAL A O 1
ATOM 5098 N N . VAL A 1 636 ? 10.035 24.469 46.586 1.00 88.50 636 VAL A N 1
ATOM 5099 C CA . VAL A 1 636 ? 10.644 25.501 47.438 1.00 88.50 636 VAL A CA 1
ATOM 5100 C C . VAL A 1 636 ? 9.734 25.755 48.638 1.00 88.50 636 VAL A C 1
ATOM 5102 O O . VAL A 1 636 ? 8.719 26.438 48.528 1.00 88.50 636 VAL A O 1
ATOM 5105 N N . ASP A 1 637 ? 10.107 25.215 49.796 1.00 90.88 637 ASP A N 1
ATOM 5106 C CA . ASP A 1 637 ? 9.372 25.395 51.052 1.00 90.88 637 ASP A CA 1
ATOM 5107 C C . ASP A 1 637 ? 10.153 26.312 51.999 1.00 90.88 637 ASP A C 1
ATOM 5109 O O . ASP A 1 637 ? 10.770 25.873 52.969 1.00 90.88 637 ASP A O 1
ATOM 5113 N N . ALA A 1 638 ? 10.156 27.614 51.701 1.00 91.31 638 ALA A N 1
ATOM 5114 C CA . ALA A 1 638 ? 10.914 28.594 52.478 1.00 91.31 638 ALA A CA 1
ATOM 5115 C C . ALA A 1 638 ? 10.517 28.607 53.968 1.00 91.31 638 ALA A C 1
ATOM 5117 O O . ALA A 1 638 ? 11.374 28.794 54.830 1.00 91.31 638 ALA A O 1
ATOM 5118 N N . ASN A 1 639 ? 9.242 28.372 54.291 1.00 90.62 639 ASN A N 1
ATOM 5119 C CA . ASN A 1 639 ? 8.770 28.335 55.675 1.00 90.62 639 ASN A CA 1
ATOM 5120 C C . ASN A 1 639 ? 9.230 27.060 56.395 1.00 90.62 639 ASN A C 1
ATOM 5122 O O . ASN A 1 639 ? 9.737 27.142 57.516 1.00 90.62 639 ASN A O 1
ATOM 5126 N N . GLY A 1 640 ? 9.124 25.894 55.753 1.00 90.56 640 GLY A N 1
ATOM 5127 C CA . GLY A 1 640 ? 9.645 24.641 56.297 1.00 90.56 640 GLY A CA 1
ATOM 5128 C C . GLY A 1 640 ? 11.162 24.667 56.470 1.00 90.56 640 GLY A C 1
ATOM 5129 O O . GLY A 1 640 ? 11.670 24.280 57.522 1.00 90.56 640 GLY A O 1
ATOM 5130 N N . TRP A 1 641 ? 11.895 25.220 55.502 1.00 94.12 641 TRP A N 1
ATOM 5131 C CA . TRP A 1 641 ? 13.351 25.365 55.586 1.00 94.12 641 TRP A CA 1
ATOM 5132 C C . TRP A 1 641 ? 13.770 26.336 56.694 1.00 94.12 641 TRP A C 1
ATOM 5134 O O . TRP A 1 641 ? 14.790 26.116 57.351 1.00 94.12 641 TRP A O 1
ATOM 5144 N N . LYS A 1 642 ? 12.976 27.387 56.943 1.00 94.12 642 LYS A N 1
ATOM 5145 C CA . LYS A 1 642 ? 13.191 28.327 58.054 1.00 94.12 642 LYS A CA 1
ATOM 5146 C C . LYS A 1 642 ? 13.070 27.607 59.388 1.00 94.12 642 LYS A C 1
ATOM 5148 O O . LYS A 1 642 ? 13.955 27.743 60.231 1.00 94.12 642 LYS A O 1
ATOM 5153 N N . ASN A 1 643 ? 12.020 26.804 59.544 1.00 92.75 643 ASN A N 1
ATOM 5154 C CA . ASN A 1 643 ? 11.796 25.996 60.739 1.00 92.75 643 ASN A CA 1
ATOM 5155 C C . ASN A 1 643 ? 12.917 24.972 60.944 1.00 92.75 643 ASN A C 1
ATOM 5157 O O . ASN A 1 643 ? 13.398 24.805 62.064 1.00 92.75 643 ASN A O 1
ATOM 5161 N N . ASP A 1 644 ? 13.372 24.324 59.871 1.00 93.19 644 ASP A N 1
ATOM 5162 C CA . ASP A 1 644 ? 14.474 23.368 59.932 1.00 93.19 644 ASP A CA 1
ATOM 5163 C C . ASP A 1 644 ? 15.784 24.035 60.406 1.00 93.19 644 ASP A C 1
ATOM 5165 O O . ASP A 1 644 ? 16.450 23.501 61.296 1.00 93.19 644 ASP A O 1
ATOM 5169 N N . VAL A 1 645 ? 16.126 25.224 59.883 1.00 91.44 645 VAL A N 1
ATOM 5170 C CA . VAL A 1 645 ? 17.304 26.004 60.319 1.00 91.44 645 VAL A CA 1
ATOM 5171 C C . VAL A 1 645 ? 17.167 26.442 61.778 1.00 91.44 645 VAL A C 1
ATOM 5173 O O . VAL A 1 645 ? 18.108 26.285 62.555 1.00 91.44 645 VAL A O 1
ATOM 5176 N N . GLN A 1 646 ? 16.009 26.970 62.178 1.00 92.06 646 GLN A N 1
ATOM 5177 C CA . GLN A 1 646 ? 15.758 27.412 63.555 1.00 92.06 646 GLN A CA 1
ATOM 5178 C C . GLN A 1 646 ? 15.859 26.265 64.559 1.00 92.06 646 GLN A C 1
ATOM 5180 O O . GLN A 1 646 ? 16.470 26.437 65.612 1.00 92.06 646 GLN A O 1
ATOM 5185 N N . ARG A 1 647 ? 15.286 25.101 64.225 1.00 91.56 647 ARG A N 1
ATOM 5186 C CA . ARG A 1 647 ? 15.338 23.903 65.069 1.00 91.56 647 ARG A CA 1
ATOM 5187 C C . ARG A 1 647 ? 16.776 23.448 65.263 1.00 91.56 647 ARG A C 1
ATOM 5189 O O . ARG A 1 647 ? 17.209 23.340 66.405 1.00 91.56 647 ARG A O 1
ATOM 5196 N N . LEU A 1 648 ? 17.516 23.280 64.164 1.00 90.56 648 LEU A N 1
ATOM 5197 C CA . LEU A 1 648 ? 18.918 22.868 64.215 1.00 90.56 648 LEU A CA 1
ATOM 5198 C C . LEU A 1 648 ? 19.755 23.846 65.056 1.00 90.56 648 LEU A C 1
ATOM 5200 O O . LEU A 1 648 ? 20.626 23.457 65.820 1.00 90.56 648 LEU A O 1
ATOM 5204 N N . SER A 1 649 ? 19.436 25.136 64.997 1.00 88.31 649 SER A N 1
ATOM 5205 C CA . SER A 1 649 ? 20.185 26.169 65.718 1.00 88.31 649 SER A CA 1
ATOM 5206 C C . SER A 1 649 ? 20.047 26.131 67.240 1.00 88.31 649 SER A C 1
ATOM 5208 O O . SER A 1 649 ? 20.859 26.733 67.939 1.00 88.31 649 SER A O 1
ATOM 5210 N N . LEU A 1 650 ? 19.012 25.470 67.758 1.00 87.44 650 LEU A N 1
ATOM 5211 C CA . LEU A 1 650 ? 18.745 25.352 69.192 1.00 87.44 650 LEU A CA 1
ATOM 5212 C C . LEU A 1 650 ? 19.146 23.978 69.752 1.00 87.44 650 LEU A C 1
ATOM 5214 O O . LEU A 1 650 ? 19.023 23.753 70.958 1.00 87.44 650 LEU A O 1
ATOM 5218 N N . GLU A 1 651 ? 19.621 23.060 68.907 1.00 85.25 651 GLU A N 1
ATOM 5219 C CA . GLU A 1 651 ? 20.080 21.743 69.344 1.00 85.25 651 GLU A CA 1
ATOM 5220 C C . GLU A 1 651 ? 21.373 21.859 70.168 1.00 85.25 651 GLU A C 1
ATOM 5222 O O . GLU A 1 651 ? 22.356 22.502 69.779 1.00 85.25 651 GLU A O 1
ATOM 5227 N N . LYS A 1 652 ? 21.374 21.227 71.350 1.00 65.50 652 LYS A N 1
ATOM 5228 C CA . LYS A 1 652 ? 22.544 21.194 72.237 1.00 65.50 652 LYS A CA 1
ATOM 5229 C C . LYS A 1 652 ? 23.714 20.531 71.508 1.00 65.50 652 LYS A C 1
ATOM 5231 O O . LYS A 1 652 ? 23.571 19.420 71.015 1.00 65.50 652 LYS A O 1
ATOM 5236 N N . GLY A 1 653 ? 24.872 21.190 71.484 1.00 64.06 653 GLY A N 1
ATOM 5237 C CA . GLY A 1 653 ? 26.069 20.673 70.805 1.00 64.06 653 GLY A CA 1
ATOM 5238 C C . GLY A 1 653 ? 26.413 21.370 69.492 1.00 64.06 653 GLY A C 1
ATOM 5239 O O . GLY A 1 653 ? 27.564 21.305 69.076 1.00 64.06 653 GLY A O 1
ATOM 5240 N N . ILE A 1 654 ? 25.467 22.077 68.862 1.00 71.94 654 ILE A N 1
ATOM 5241 C CA . ILE A 1 654 ? 25.664 22.611 67.504 1.00 71.94 654 ILE A CA 1
ATOM 5242 C C . ILE A 1 654 ? 26.473 23.911 67.478 1.00 71.94 654 ILE A C 1
ATOM 5244 O O . ILE A 1 654 ? 27.298 24.092 66.592 1.00 71.94 654 ILE A O 1
ATOM 5248 N N . PHE A 1 655 ? 26.314 24.801 68.457 1.00 74.81 655 PHE A N 1
ATOM 5249 C CA . PHE A 1 655 ? 27.031 26.086 68.500 1.00 74.81 655 PHE A CA 1
ATOM 5250 C C . PHE A 1 655 ? 27.897 26.273 69.752 1.00 74.81 655 PHE A C 1
ATOM 5252 O O . PHE A 1 655 ? 28.120 27.404 70.170 1.00 74.81 655 PHE A O 1
ATOM 5259 N N . ILE A 1 656 ? 28.391 25.184 70.357 1.00 54.56 656 ILE A N 1
ATOM 5260 C CA . ILE A 1 656 ? 29.198 25.255 71.588 1.00 54.56 656 ILE A CA 1
ATOM 5261 C C . ILE A 1 656 ? 30.578 25.862 71.288 1.00 54.56 656 ILE A C 1
ATOM 5263 O O . ILE A 1 656 ? 31.515 25.166 70.902 1.00 54.56 656 ILE A O 1
ATOM 5267 N N . ASN A 1 657 ? 30.671 27.181 71.443 1.00 42.66 657 ASN A N 1
ATOM 5268 C CA . ASN A 1 657 ? 31.298 27.778 72.624 1.00 42.66 657 ASN A CA 1
ATOM 5269 C C . ASN A 1 657 ? 30.533 29.052 73.003 1.00 42.66 657 ASN A C 1
ATOM 5271 O O . ASN A 1 657 ? 30.486 29.981 72.159 1.00 42.66 657 ASN A O 1
#

Solvent-accessible surface area (backbone atoms only — not comparable to full-atom values): 34810 Å² total; per-residue (Å²): 108,69,69,56,48,53,53,52,48,54,53,51,51,51,50,55,53,51,40,52,76,69,61,75,53,87,79,62,65,67,69,60,59,50,51,54,52,52,52,50,49,49,51,50,51,49,51,48,53,53,54,56,56,58,76,76,52,86,43,86,55,79,50,28,27,56,52,59,70,79,58,96,75,57,47,72,41,68,41,50,69,79,44,51,51,41,23,30,79,45,56,34,64,54,66,64,95,62,80,51,67,80,21,54,38,63,40,38,42,56,73,50,84,38,73,89,36,64,75,58,30,59,58,23,45,58,43,78,45,76,65,79,46,45,33,73,42,76,93,75,46,28,24,20,33,38,38,39,28,40,54,45,17,38,40,55,51,22,17,46,73,21,75,30,34,60,69,54,4,48,54,52,46,61,73,57,37,70,42,64,70,60,48,52,52,52,53,51,22,58,77,68,65,36,62,58,56,40,41,48,58,26,9,20,54,34,47,12,39,36,72,65,55,54,52,47,49,40,51,49,44,43,54,51,33,71,73,30,69,76,28,52,73,65,49,61,52,42,72,75,54,89,65,91,84,64,86,80,79,70,95,70,82,65,52,66,39,44,63,42,49,30,42,64,66,58,48,42,40,47,63,30,27,35,54,67,19,53,74,34,60,47,97,88,67,46,40,44,33,36,46,60,48,72,58,61,75,94,52,44,81,50,37,37,40,20,20,75,85,37,69,48,73,59,65,57,48,52,53,76,45,46,54,47,91,56,62,36,23,49,63,36,11,27,40,16,27,44,36,63,46,61,20,42,42,38,99,90,44,74,66,79,58,47,38,22,29,34,30,46,22,14,68,43,51,60,91,74,68,36,62,42,43,67,47,76,42,65,61,59,41,69,35,89,87,79,66,45,81,37,76,32,51,41,80,46,40,28,38,37,45,17,45,42,48,78,91,72,87,42,75,61,33,41,51,48,50,51,52,51,48,52,53,31,53,75,47,58,37,47,73,34,75,70,35,37,54,52,50,49,51,50,48,54,50,46,56,51,46,52,53,49,48,53,51,46,51,57,48,45,55,58,44,45,62,52,40,58,62,43,48,72,56,40,74,76,41,63,66,49,62,57,46,52,54,50,50,51,51,50,48,53,52,48,51,55,48,48,52,50,48,50,53,50,49,52,51,49,50,51,49,52,50,52,52,52,51,31,53,51,36,34,52,45,51,52,48,30,34,50,31,47,47,51,16,19,50,27,43,38,51,23,51,53,37,52,54,47,44,57,49,54,73,71,52,92,56,93,61,47,71,60,54,48,50,54,39,52,51,53,27,48,56,23,46,51,48,17,52,54,28,45,53,54,22,52,55,39,35,50,58,51,21,76,52,63,64,83,38,43,54,57,31,52,53,52,52,44,63,79,36,72,87,39,65,39,58,45,53,37,45,55,50,46,53,54,52,28,56,35,24,53,72,74,45,81,54,68,67,61,52,49,51,52,43,56,54,56,37,68,43,88,76,42,73,81,124